Protein AF-A0A958RG61-F1 (afdb_monomer)

Sequence (371 aa):
MILDRTCPRCSHPIGPDRTVGQAVICQCGWTGKRSDFEKGKKRIPMKKLGLGLTALLLAFMVYDGQKWGKLYPERLWYNALSTLKMTSAKDEARMGYVCSQIGNHHCAADAYTKAFAKAPQSYNLAGALGVELAKIGQNDRAILTFQNFFSYNEGTAEHKRHYAKALSGAGYVDDATEWYYQALQANSKDFDAAKEMINHLVKSQNYVEALSVIGHYNVLFPQTTKEWANLIDDVKQAYRGYTDQYELKEIKISGLNKYLHAPVQFENSMETKLFMVDPESDYLTLDEQWLQDHGIPFTSHGEKELMASNGMYLKGTSVTLPSLKVGPFHLKDVKAVACKNCAFMLGKDVMKKLNFSVTESKGVKHITLKQ

Structure (mmCIF, N/CA/C/O backbone):
data_AF-A0A958RG61-F1
#
_entry.id   AF-A0A958RG61-F1
#
loop_
_atom_site.group_PDB
_atom_site.id
_atom_site.type_symbol
_atom_site.label_atom_id
_atom_site.label_alt_id
_atom_site.label_comp_id
_atom_site.label_asym_id
_atom_site.label_entity_id
_atom_site.label_seq_id
_atom_site.pdbx_PDB_ins_code
_atom_site.Cartn_x
_atom_site.Cartn_y
_atom_site.Cartn_z
_atom_site.occupancy
_atom_site.B_iso_or_equiv
_atom_site.auth_seq_id
_atom_site.auth_comp_id
_atom_site.auth_asym_id
_atom_site.auth_atom_id
_atom_site.pdbx_PDB_model_num
ATOM 1 N N . MET A 1 1 ? 8.158 11.104 -77.175 1.00 37.34 1 MET A N 1
ATOM 2 C CA . MET A 1 1 ? 7.221 11.538 -76.115 1.00 37.34 1 MET A CA 1
ATOM 3 C C . MET A 1 1 ? 5.940 11.991 -76.805 1.00 37.34 1 MET A C 1
ATOM 5 O O . MET A 1 1 ? 5.873 13.119 -77.272 1.00 37.34 1 MET A O 1
ATOM 9 N N . ILE A 1 2 ? 4.989 11.076 -77.000 1.00 37.06 2 ILE A N 1
ATOM 10 C CA . ILE A 1 2 ? 3.695 11.383 -77.624 1.00 37.06 2 ILE A CA 1
ATOM 11 C C . ILE A 1 2 ? 2.870 12.076 -76.535 1.00 37.06 2 ILE A C 1
ATOM 13 O O . ILE A 1 2 ? 2.546 11.458 -75.526 1.00 37.06 2 ILE A O 1
ATOM 17 N N . LEU A 1 3 ? 2.655 13.389 -76.651 1.00 48.44 3 LEU A N 1
ATOM 18 C CA . LEU A 1 3 ? 1.737 14.095 -75.757 1.00 48.44 3 LEU A CA 1
ATOM 19 C C . LEU A 1 3 ? 0.315 13.712 -76.172 1.00 48.44 3 LEU A C 1
ATOM 21 O O . LEU A 1 3 ? -0.116 14.116 -77.249 1.00 48.44 3 LEU A O 1
ATOM 25 N N . ASP A 1 4 ? -0.398 12.970 -75.326 1.00 54.56 4 ASP A N 1
ATOM 26 C CA . ASP A 1 4 ? -1.846 12.785 -75.454 1.00 54.56 4 ASP A CA 1
ATOM 27 C C . ASP A 1 4 ? -2.530 14.150 -75.321 1.00 54.56 4 ASP A C 1
ATOM 29 O O . ASP A 1 4 ? -2.704 14.695 -74.230 1.00 54.56 4 ASP A O 1
ATOM 33 N N . ARG A 1 5 ? -2.852 14.759 -76.465 1.00 70.00 5 ARG A N 1
ATOM 34 C CA . ARG A 1 5 ? -3.527 16.057 -76.552 1.00 70.00 5 ARG A CA 1
ATOM 35 C C . ARG A 1 5 ? -5.028 15.815 -76.609 1.00 70.00 5 ARG A C 1
ATOM 37 O O . ARG A 1 5 ? -5.596 15.702 -77.689 1.00 70.00 5 ARG A O 1
ATOM 44 N N . THR A 1 6 ? -5.676 15.710 -75.457 1.00 74.62 6 THR A N 1
ATOM 45 C CA . THR A 1 6 ? -7.130 15.510 -75.371 1.00 74.62 6 THR A CA 1
ATOM 46 C C . THR A 1 6 ? -7.879 16.837 -75.283 1.00 74.62 6 THR A C 1
ATOM 48 O O . THR A 1 6 ? -7.453 17.749 -74.577 1.00 74.62 6 THR A O 1
ATOM 51 N N . CYS A 1 7 ? -9.015 16.953 -75.972 1.00 74.50 7 CYS A N 1
ATOM 52 C CA . CYS A 1 7 ? -9.891 18.122 -75.919 1.00 74.50 7 CYS A CA 1
ATOM 53 C C . CYS A 1 7 ? -10.375 18.399 -74.484 1.00 74.50 7 CYS A C 1
ATOM 55 O O . CYS A 1 7 ? -10.922 17.492 -73.864 1.00 74.50 7 CYS A O 1
ATOM 57 N N . PRO A 1 8 ? -10.301 19.635 -73.966 1.00 72.00 8 PRO A N 1
ATOM 58 C CA . PRO A 1 8 ? -10.786 19.939 -72.617 1.00 72.00 8 PRO A CA 1
ATOM 59 C C . PRO A 1 8 ? -12.314 19.842 -72.475 1.00 72.00 8 PRO A C 1
ATOM 61 O O . PRO A 1 8 ? -12.811 19.738 -71.359 1.00 72.00 8 PRO A O 1
ATOM 64 N N . ARG A 1 9 ? -13.070 19.880 -73.584 1.00 78.62 9 ARG A N 1
ATOM 65 C CA . ARG A 1 9 ? -14.540 19.792 -73.562 1.00 78.62 9 ARG A CA 1
ATOM 66 C C . ARG A 1 9 ? -15.062 18.355 -73.596 1.00 78.62 9 ARG A C 1
ATOM 68 O O . ARG A 1 9 ? -16.053 18.067 -72.940 1.00 78.62 9 ARG A O 1
ATOM 75 N N . CYS A 1 10 ? -14.450 17.476 -74.389 1.00 81.25 10 CYS A N 1
ATOM 76 C CA . CYS A 1 10 ? -14.959 16.114 -74.615 1.00 81.25 10 CYS A CA 1
ATOM 77 C C . CYS A 1 10 ? -13.925 15.004 -74.381 1.00 81.25 10 CYS A C 1
ATOM 79 O O . CYS A 1 10 ? -14.208 13.840 -74.652 1.00 81.25 10 CYS A O 1
ATOM 81 N N . SER A 1 11 ? -12.716 15.359 -73.945 1.00 76.31 11 SER A N 1
ATOM 82 C CA . SER A 1 11 ? -11.606 14.446 -73.647 1.00 76.31 11 SER A CA 1
ATOM 83 C C . SER A 1 11 ? -11.143 13.554 -74.806 1.00 76.31 11 SER A C 1
ATOM 85 O O . SER A 1 11 ? -10.294 12.692 -74.605 1.00 76.31 11 SER A O 1
ATOM 87 N N . HIS A 1 12 ? -11.627 13.776 -76.034 1.00 80.31 12 HIS A N 1
ATOM 88 C CA . HIS A 1 12 ? -11.151 13.055 -77.215 1.00 80.31 12 HIS A CA 1
ATOM 89 C C . HIS A 1 12 ? -9.750 13.518 -77.633 1.00 80.31 12 HIS A C 1
ATOM 91 O O . HIS A 1 12 ? -9.486 14.726 -77.601 1.00 80.31 12 HIS A O 1
ATOM 97 N N . PRO A 1 13 ? -8.870 12.604 -78.077 1.00 77.56 13 PRO A N 1
ATOM 98 C CA . PRO A 1 13 ? -7.571 12.967 -78.623 1.00 77.56 13 PRO A CA 1
ATOM 99 C C . PRO A 1 13 ? -7.739 13.803 -79.898 1.00 77.56 13 PRO A C 1
ATOM 101 O O . PRO A 1 13 ? -8.557 13.499 -80.766 1.00 77.56 13 PRO A O 1
ATOM 104 N N . ILE A 1 14 ? -6.970 14.883 -80.000 1.00 72.88 14 ILE A N 1
ATOM 105 C CA . ILE A 1 14 ? -6.946 15.766 -81.164 1.00 72.88 14 ILE A CA 1
ATOM 106 C C . ILE A 1 14 ? -5.662 15.486 -81.943 1.00 72.88 14 ILE A C 1
ATOM 108 O O . ILE A 1 14 ? -4.556 15.702 -81.442 1.00 72.88 14 ILE A O 1
ATOM 112 N N . GLY A 1 15 ? -5.830 15.004 -83.175 1.00 70.69 15 GLY A N 1
ATOM 113 C CA . GLY A 1 15 ? -4.737 14.756 -84.108 1.00 70.69 15 GLY A CA 1
ATOM 114 C C . GLY A 1 15 ? -4.067 16.047 -84.610 1.00 70.69 15 GLY A C 1
ATOM 115 O O . GLY A 1 15 ? -4.653 17.134 -84.542 1.00 70.69 15 GLY A O 1
ATOM 116 N N . PRO A 1 16 ? -2.817 15.960 -85.101 1.00 68.19 16 PRO A N 1
ATOM 117 C CA . PRO A 1 16 ? -2.054 17.114 -85.590 1.00 68.19 16 PRO A CA 1
ATOM 118 C C . PRO A 1 16 ? -2.685 17.788 -86.822 1.00 68.19 16 PRO A C 1
ATOM 120 O O . PRO A 1 16 ? -2.500 18.988 -87.022 1.00 68.19 16 PRO A O 1
ATOM 123 N N . ASP A 1 17 ? -3.478 17.043 -87.590 1.00 70.19 17 ASP A N 1
ATOM 124 C CA . ASP A 1 17 ? -4.263 17.475 -88.752 1.00 70.19 17 ASP A CA 1
ATOM 125 C C . ASP A 1 17 ? -5.353 18.507 -88.415 1.00 70.19 17 ASP A C 1
ATOM 127 O O . ASP A 1 17 ? -5.840 19.209 -89.296 1.00 70.19 17 ASP A O 1
ATOM 131 N N . ARG A 1 18 ? -5.711 18.653 -87.132 1.00 69.06 18 ARG A N 1
ATOM 132 C CA . ARG A 1 18 ? -6.766 19.573 -86.667 1.00 69.06 18 ARG A CA 1
ATOM 133 C C . ARG A 1 18 ? -6.247 20.809 -85.949 1.00 69.06 18 ARG A C 1
ATOM 135 O O . ARG A 1 18 ? -6.952 21.445 -85.157 1.00 69.06 18 ARG A O 1
ATOM 142 N N . THR A 1 19 ? -4.997 21.147 -86.233 1.00 71.56 19 THR A N 1
ATOM 143 C CA . THR A 1 19 ? -4.358 22.375 -85.772 1.00 71.56 19 THR A CA 1
ATOM 144 C C . THR A 1 19 ? -4.060 23.262 -86.977 1.00 71.56 19 THR A C 1
ATOM 146 O O . THR A 1 19 ? -3.332 22.863 -87.879 1.00 71.56 19 THR A O 1
ATOM 149 N N . VAL A 1 20 ? -4.640 24.464 -87.008 1.00 70.94 20 VAL A N 1
ATOM 150 C CA . VAL A 1 20 ? -4.443 25.446 -88.085 1.00 70.94 20 VAL A CA 1
ATOM 151 C C . VAL A 1 20 ? -3.807 26.687 -87.467 1.00 70.94 20 VAL A C 1
ATOM 153 O O . VAL A 1 20 ? -4.456 27.477 -86.779 1.00 70.94 20 VAL A O 1
ATOM 156 N N . GLY A 1 21 ? -2.490 26.821 -87.635 1.00 77.12 21 GLY A N 1
ATOM 157 C CA . GLY A 1 21 ? -1.701 27.850 -86.956 1.00 77.12 21 GLY A CA 1
ATOM 158 C C . GLY A 1 21 ? -1.756 27.707 -85.429 1.00 77.12 21 GLY A C 1
ATOM 159 O O . GLY A 1 21 ? -1.349 26.686 -84.871 1.00 77.12 21 GLY A O 1
ATOM 160 N N . GLN A 1 22 ? -2.252 28.743 -84.743 1.00 72.56 22 GLN A N 1
ATOM 161 C CA . GLN A 1 22 ? -2.471 28.720 -83.291 1.00 72.56 22 GLN A CA 1
ATOM 162 C C . GLN A 1 22 ? -3.867 28.230 -82.889 1.00 72.56 22 GLN A C 1
ATOM 164 O O . GLN A 1 22 ? -4.104 28.072 -81.694 1.00 72.56 22 GLN A O 1
ATOM 169 N N . ALA A 1 23 ? -4.782 27.990 -83.831 1.00 76.00 23 ALA A N 1
ATOM 170 C CA . ALA A 1 23 ? -6.130 27.520 -83.535 1.00 76.00 23 ALA A CA 1
ATOM 171 C C . ALA A 1 23 ? -6.206 25.987 -83.568 1.00 76.00 23 ALA A C 1
ATOM 173 O O . ALA A 1 23 ? -5.600 25.330 -84.416 1.00 76.00 23 ALA A O 1
ATOM 174 N N . VAL A 1 24 ? -6.965 25.418 -82.636 1.00 81.19 24 VAL A N 1
ATOM 175 C CA . VAL A 1 24 ? -7.230 23.982 -82.525 1.00 81.19 24 VAL A CA 1
ATOM 176 C C . VAL A 1 24 ? -8.730 23.765 -82.586 1.00 81.19 24 VAL A C 1
ATOM 178 O O . VAL A 1 24 ? -9.466 24.413 -81.841 1.00 81.19 24 VAL A O 1
ATOM 181 N N . ILE A 1 25 ? -9.171 22.845 -83.443 1.00 81.00 25 ILE A N 1
ATOM 182 C CA . ILE A 1 25 ? -10.587 22.518 -83.625 1.00 81.00 25 ILE A CA 1
ATOM 183 C C . ILE A 1 25 ? -10.809 21.054 -83.250 1.00 81.00 25 ILE A C 1
ATOM 185 O O . ILE A 1 25 ? -10.164 20.149 -83.776 1.00 81.00 25 ILE A O 1
ATOM 189 N N . CYS A 1 26 ? -11.736 20.808 -82.329 1.00 80.00 26 CYS A N 1
ATOM 190 C CA . CYS A 1 26 ? -12.139 19.461 -81.952 1.00 80.00 26 CYS A CA 1
ATOM 191 C C . CYS A 1 26 ? -13.410 19.029 -82.694 1.00 80.00 26 CYS A C 1
ATOM 193 O O . CYS A 1 26 ? -14.271 19.840 -83.022 1.00 80.00 26 CYS A O 1
ATOM 195 N N . GLN A 1 27 ? -13.565 17.718 -82.873 1.00 80.75 27 GLN A N 1
ATOM 196 C CA . GLN A 1 27 ? -14.732 17.072 -83.482 1.00 80.75 27 GLN A CA 1
ATOM 197 C C . GLN A 1 27 ? -16.052 17.374 -82.756 1.00 80.75 27 GLN A C 1
ATOM 199 O O . GLN A 1 27 ? -17.111 17.324 -83.366 1.00 80.75 27 GLN A O 1
ATOM 204 N N . CYS A 1 28 ? -15.996 17.726 -81.468 1.00 83.12 28 CYS A N 1
ATOM 205 C CA . CYS A 1 28 ? -17.161 18.151 -80.688 1.00 83.12 28 CYS A CA 1
ATOM 206 C C . CYS A 1 28 ? -17.572 19.620 -80.929 1.00 83.12 28 CYS A C 1
ATOM 208 O O . CYS A 1 28 ? -18.398 20.154 -80.190 1.00 83.12 28 CYS A O 1
ATOM 210 N N . GLY A 1 29 ? -16.952 20.302 -81.900 1.00 78.88 29 GLY A N 1
ATOM 211 C CA . GLY A 1 29 ? -17.216 21.706 -82.231 1.00 78.88 29 GLY A CA 1
ATOM 212 C C . GLY A 1 29 ? -16.537 22.718 -81.304 1.00 78.88 29 GLY A C 1
ATOM 213 O O . GLY A 1 29 ? -16.823 23.908 -81.374 1.00 78.88 29 GLY A O 1
ATOM 214 N N . TRP A 1 30 ? -15.650 22.277 -80.409 1.00 80.69 30 TRP A N 1
ATOM 215 C CA . TRP A 1 30 ? -14.866 23.186 -79.573 1.00 80.69 30 TRP A CA 1
ATOM 216 C C . TRP A 1 30 ? -13.671 23.758 -80.344 1.00 80.69 30 TRP A C 1
ATOM 218 O O . TRP A 1 30 ? -12.950 23.009 -81.006 1.00 80.69 30 TRP A O 1
ATOM 228 N N . THR A 1 31 ? -13.424 25.061 -80.196 1.00 81.38 31 THR A N 1
ATOM 229 C CA . THR A 1 31 ? -12.254 25.755 -80.749 1.00 81.38 31 THR A CA 1
ATOM 230 C C . THR A 1 31 ? -11.470 26.455 -79.642 1.00 81.38 31 THR A C 1
ATOM 232 O O . THR A 1 31 ? -12.072 27.124 -78.803 1.00 81.38 31 THR A O 1
ATOM 235 N N . GLY A 1 32 ? -10.141 26.368 -79.655 1.00 78.50 32 GLY A N 1
ATOM 236 C CA . GLY A 1 32 ? -9.285 27.080 -78.697 1.00 78.50 32 GLY A CA 1
ATOM 237 C C . GLY A 1 32 ? -7.862 27.279 -79.204 1.00 78.50 32 GLY A C 1
ATOM 238 O O . GLY A 1 32 ? -7.567 26.956 -80.356 1.00 78.50 32 GLY A O 1
ATOM 239 N N . LYS A 1 33 ? -6.970 27.838 -78.376 1.00 77.75 33 LYS A N 1
ATOM 240 C CA . LYS A 1 33 ? -5.590 28.120 -78.792 1.00 77.75 33 LYS A CA 1
ATOM 241 C C . LYS A 1 33 ? -4.663 26.951 -78.47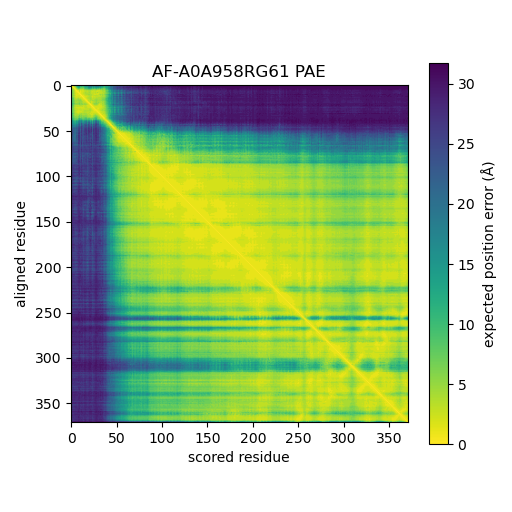1 1.00 77.75 33 LYS A C 1
ATOM 243 O O . LYS A 1 33 ? -4.789 26.282 -77.451 1.00 77.75 33 LYS A O 1
ATOM 248 N N . ARG A 1 34 ? -3.655 26.734 -79.315 1.00 69.00 34 ARG A N 1
ATOM 249 C CA . ARG A 1 34 ? -2.628 25.692 -79.149 1.00 69.00 34 ARG A CA 1
ATOM 250 C C . ARG A 1 34 ? -1.865 25.823 -77.825 1.00 69.00 34 ARG A C 1
ATOM 252 O O . ARG A 1 34 ? -1.540 24.812 -77.210 1.00 69.00 34 ARG A O 1
ATOM 259 N N . SER A 1 35 ? -1.663 27.052 -77.345 1.00 65.50 35 SER A N 1
ATOM 260 C CA . SER A 1 35 ? -1.056 27.344 -76.038 1.00 65.50 35 SER A CA 1
ATOM 261 C C . SER A 1 35 ? -1.838 26.771 -74.852 1.00 65.50 35 SER A C 1
ATOM 263 O O . SER A 1 35 ? -1.252 26.520 -73.800 1.00 65.50 35 SER A O 1
ATOM 265 N N . ASP A 1 36 ? -3.144 26.546 -75.011 1.00 63.91 36 ASP A N 1
ATOM 266 C CA . ASP A 1 36 ? -4.000 26.004 -73.953 1.00 63.91 36 ASP A CA 1
ATOM 267 C C . ASP A 1 36 ? -3.759 24.497 -73.750 1.00 63.91 36 ASP A C 1
ATOM 269 O O . ASP A 1 36 ? -3.975 23.982 -72.656 1.00 63.91 36 ASP A O 1
ATOM 273 N N . PHE A 1 37 ? -3.217 23.809 -74.766 1.00 59.00 37 PHE A N 1
ATOM 274 C CA . PHE A 1 37 ? -2.833 22.391 -74.720 1.00 59.00 37 PHE A CA 1
ATOM 275 C C . PHE A 1 37 ? -1.394 22.158 -74.246 1.00 59.00 37 PHE A C 1
ATOM 277 O O . PHE A 1 37 ? -1.070 21.077 -73.757 1.00 59.00 37 PHE A O 1
ATOM 284 N N . GLU A 1 38 ? -0.511 23.147 -74.393 1.00 58.03 38 GLU A N 1
ATOM 285 C CA . GLU A 1 38 ? 0.920 23.005 -74.081 1.00 58.03 38 GLU A CA 1
ATOM 286 C C . GLU A 1 38 ? 1.256 23.282 -72.603 1.00 58.03 38 GLU A C 1
ATOM 288 O O . GLU A 1 38 ? 2.392 23.066 -72.175 1.00 58.03 38 GLU A O 1
ATOM 293 N N . LYS A 1 39 ? 0.270 23.655 -71.770 1.00 52.28 39 LYS A N 1
ATOM 294 C CA . LYS A 1 39 ? 0.411 23.679 -70.302 1.00 52.28 39 LYS A CA 1
ATOM 295 C C . LYS A 1 39 ? 0.413 22.252 -69.739 1.00 52.28 39 LYS A C 1
ATOM 297 O O . LYS A 1 39 ? -0.521 21.816 -69.071 1.00 52.28 39 LYS A O 1
ATOM 302 N N . GLY A 1 40 ? 1.497 21.523 -69.999 1.00 47.25 40 GLY A N 1
ATOM 303 C CA . GLY A 1 40 ? 1.800 20.256 -69.343 1.00 47.25 40 GLY A CA 1
ATOM 304 C C . GLY A 1 40 ? 1.743 20.400 -67.819 1.00 47.25 40 GLY A C 1
ATOM 305 O O . GLY A 1 40 ? 2.095 21.453 -67.280 1.00 47.25 40 GLY A O 1
ATOM 306 N N . LYS A 1 41 ? 1.269 19.340 -67.141 1.00 49.41 41 LYS A N 1
ATOM 307 C CA . LYS A 1 41 ? 1.179 19.187 -65.675 1.00 49.41 41 LYS A CA 1
ATOM 308 C C . LYS A 1 41 ? 2.225 20.052 -64.969 1.00 49.41 41 LYS A C 1
ATOM 310 O O . LYS A 1 41 ? 3.417 19.839 -65.190 1.00 49.41 41 LYS A O 1
ATOM 315 N N . LYS A 1 42 ? 1.785 21.006 -64.134 1.00 47.25 42 LYS A N 1
ATOM 316 C CA . LYS A 1 42 ? 2.663 21.846 -63.302 1.00 47.25 42 LYS A CA 1
ATOM 317 C C . LYS A 1 42 ? 3.687 20.939 -62.610 1.00 47.25 42 LYS A C 1
ATOM 319 O O . LYS A 1 42 ? 3.361 20.289 -61.621 1.00 47.25 42 LYS A O 1
ATOM 324 N N . ARG A 1 43 ? 4.915 20.871 -63.134 1.00 47.84 43 ARG A N 1
ATOM 325 C CA . ARG A 1 43 ? 6.032 20.241 -62.430 1.00 47.84 43 ARG A CA 1
ATOM 326 C C . ARG A 1 43 ? 6.224 21.069 -61.170 1.00 47.84 43 ARG A C 1
ATOM 328 O O . ARG A 1 43 ? 6.595 22.238 -61.259 1.00 47.84 43 ARG A O 1
ATOM 335 N N . ILE A 1 44 ? 5.920 20.497 -60.008 1.00 49.88 44 ILE A N 1
ATOM 336 C CA . ILE A 1 44 ? 6.301 21.117 -58.742 1.00 49.88 44 ILE A CA 1
ATOM 337 C C . ILE A 1 44 ? 7.830 21.265 -58.809 1.00 49.88 44 ILE A C 1
ATOM 339 O O . ILE A 1 44 ? 8.514 20.269 -59.056 1.00 49.88 44 ILE A O 1
ATOM 343 N N . PRO A 1 45 ? 8.390 22.483 -58.691 1.00 51.16 45 PRO A N 1
ATOM 344 C CA . PRO A 1 45 ? 9.823 22.667 -58.852 1.00 51.16 45 PRO A CA 1
ATOM 345 C C . PRO A 1 45 ? 10.546 21.862 -57.771 1.00 51.16 45 PRO A C 1
ATOM 347 O O . PRO A 1 45 ? 10.245 22.042 -56.591 1.00 51.16 45 PRO A O 1
ATOM 350 N N . MET A 1 46 ? 11.521 21.026 -58.148 1.00 53.38 46 MET A N 1
ATOM 351 C CA . MET A 1 46 ? 12.311 20.218 -57.201 1.00 53.38 46 MET A CA 1
ATOM 352 C C . MET A 1 46 ? 12.881 21.057 -56.040 1.00 53.38 46 MET A C 1
ATOM 354 O O . MET A 1 46 ? 12.951 20.582 -54.913 1.00 53.38 46 MET A O 1
ATOM 358 N N . LYS A 1 47 ? 13.190 22.343 -56.277 1.00 57.66 47 LYS A N 1
ATOM 359 C CA . LYS A 1 47 ? 13.629 23.299 -55.244 1.00 57.66 47 LYS A CA 1
ATOM 360 C C . LYS A 1 47 ? 12.570 23.582 -54.163 1.00 57.66 47 LYS A C 1
ATOM 362 O O . LYS A 1 47 ? 12.931 23.726 -53.003 1.00 57.66 47 LYS A O 1
ATOM 367 N N . LYS A 1 48 ? 11.275 23.634 -54.513 1.00 56.69 48 LYS A N 1
ATOM 368 C CA . LYS A 1 48 ? 10.176 23.804 -53.538 1.00 56.69 48 LYS A CA 1
ATOM 369 C C . LYS A 1 48 ? 9.943 22.531 -52.720 1.00 56.69 48 LYS A C 1
ATOM 371 O O . LYS A 1 48 ? 9.620 22.628 -51.543 1.00 56.69 48 LYS A O 1
ATOM 376 N N . LEU A 1 49 ? 10.158 21.360 -53.327 1.00 54.44 49 LEU A N 1
ATOM 377 C CA . LEU A 1 49 ? 10.111 20.072 -52.628 1.00 54.44 49 LEU A CA 1
ATOM 378 C C . LEU A 1 49 ? 11.289 19.930 -51.643 1.00 54.44 49 LEU A C 1
ATOM 380 O O . LEU A 1 49 ? 11.087 19.527 -50.503 1.00 54.44 49 LEU A O 1
ATOM 384 N N . GLY A 1 50 ? 12.494 20.348 -52.054 1.00 65.50 50 GLY A N 1
ATOM 385 C CA . GLY A 1 50 ? 13.685 20.387 -51.200 1.00 65.50 50 GLY A CA 1
ATOM 386 C C . GLY A 1 50 ? 13.552 21.345 -50.012 1.00 65.50 50 GLY A C 1
ATOM 387 O O . GLY A 1 50 ? 13.847 20.945 -48.891 1.00 65.50 50 GLY A O 1
ATOM 388 N N . LEU A 1 51 ? 13.030 22.564 -50.225 1.00 71.69 51 LEU A N 1
ATOM 389 C CA . LEU A 1 51 ? 12.795 23.530 -49.138 1.00 71.69 51 LEU A CA 1
ATOM 390 C C . LEU A 1 51 ? 11.786 23.018 -48.095 1.00 71.69 51 LEU A C 1
ATOM 392 O O . LEU A 1 51 ? 11.973 23.227 -46.897 1.00 71.69 51 LEU A O 1
ATOM 396 N N . GLY A 1 52 ? 10.725 22.339 -48.545 1.00 76.44 52 GLY A N 1
ATOM 397 C CA . GLY A 1 52 ? 9.734 21.733 -47.653 1.00 76.44 52 GLY A CA 1
ATOM 398 C C . GLY A 1 52 ? 10.331 20.618 -46.791 1.00 76.44 52 GLY A C 1
ATOM 399 O O . GLY A 1 52 ? 10.121 20.600 -45.582 1.00 76.44 52 GLY A O 1
ATOM 400 N N . LEU A 1 53 ? 11.141 19.737 -47.388 1.00 81.12 53 LEU A N 1
ATOM 401 C CA . LEU A 1 53 ? 11.860 18.677 -46.671 1.00 81.12 53 LEU A CA 1
ATOM 402 C C . LEU A 1 53 ? 12.847 19.236 -45.638 1.00 81.12 53 LEU A C 1
ATOM 404 O O . LEU A 1 53 ? 12.879 18.757 -44.508 1.00 81.12 53 LEU A O 1
ATOM 408 N N . THR A 1 54 ? 13.608 20.277 -45.982 1.00 82.81 54 THR A N 1
ATOM 409 C CA . THR A 1 54 ? 14.526 20.915 -45.026 1.00 82.81 54 THR A CA 1
ATOM 410 C C . THR A 1 54 ? 13.785 21.591 -43.876 1.00 82.81 54 THR A C 1
ATOM 412 O O . THR A 1 54 ? 14.210 21.471 -42.732 1.00 82.81 54 THR A O 1
ATOM 415 N N . ALA A 1 55 ? 12.656 22.253 -44.149 1.00 86.00 55 ALA A N 1
ATOM 416 C CA . ALA A 1 55 ? 11.845 22.877 -43.107 1.00 86.00 55 ALA A CA 1
ATOM 417 C C . ALA A 1 55 ? 11.232 21.832 -42.158 1.00 86.00 55 ALA A C 1
ATOM 419 O O . ALA A 1 55 ? 11.231 22.038 -40.948 1.00 86.00 55 ALA A O 1
ATOM 420 N N . LEU A 1 56 ? 10.782 20.688 -42.688 1.00 88.06 56 LEU A N 1
ATOM 421 C CA . LEU A 1 56 ? 10.281 19.567 -41.885 1.00 88.06 56 LEU A CA 1
ATOM 422 C C . LEU A 1 56 ? 11.377 18.940 -41.016 1.00 88.06 56 LEU A C 1
ATOM 424 O O . LEU A 1 56 ? 11.133 18.666 -39.844 1.00 88.06 56 LEU A O 1
ATOM 428 N N . LEU A 1 57 ? 12.585 18.752 -41.556 1.00 86.81 57 LEU A N 1
ATOM 429 C CA . LEU A 1 57 ? 13.723 18.239 -40.787 1.00 86.81 57 LEU A CA 1
ATOM 430 C C . LEU A 1 57 ? 14.126 19.199 -39.664 1.00 86.81 57 LEU A C 1
ATOM 432 O O . LEU A 1 57 ? 14.341 18.755 -38.540 1.00 86.81 57 LEU A O 1
ATOM 436 N N . LEU A 1 58 ? 14.178 20.505 -39.938 1.00 86.56 58 LEU A N 1
ATOM 437 C CA . LEU A 1 58 ? 14.468 21.516 -38.919 1.00 86.56 58 LEU A CA 1
ATOM 438 C C . LEU A 1 58 ? 13.377 21.561 -37.845 1.00 86.56 58 LEU A C 1
ATOM 440 O O . LEU A 1 58 ? 13.696 21.564 -36.660 1.00 86.56 58 LEU A O 1
ATOM 444 N N . ALA A 1 59 ? 12.101 21.528 -38.236 1.00 87.88 59 ALA A N 1
ATOM 445 C CA . ALA A 1 59 ? 10.989 21.477 -37.292 1.00 87.88 59 ALA A CA 1
ATOM 446 C C . ALA A 1 59 ? 11.041 20.215 -36.416 1.00 87.88 59 ALA A C 1
ATOM 448 O O . ALA A 1 59 ? 10.844 20.305 -35.207 1.00 87.88 59 ALA A O 1
ATOM 449 N N . PHE A 1 60 ? 11.372 19.058 -36.999 1.00 87.00 60 PHE A N 1
ATOM 450 C CA . PHE A 1 60 ? 11.560 17.816 -36.254 1.00 87.00 60 PHE A CA 1
ATOM 451 C C . PHE A 1 60 ? 12.740 17.903 -35.280 1.00 87.00 60 PHE A C 1
ATOM 453 O O . PHE A 1 60 ? 12.584 17.534 -34.123 1.00 87.00 60 PHE A O 1
ATOM 460 N N . MET A 1 61 ? 13.891 18.437 -35.702 1.00 84.12 61 MET A N 1
ATOM 461 C CA . MET A 1 61 ? 15.048 18.618 -34.815 1.00 84.12 61 MET A CA 1
ATOM 462 C C . MET A 1 61 ? 14.761 19.591 -33.672 1.00 84.12 61 MET A C 1
ATOM 464 O O . MET A 1 61 ? 15.223 19.364 -32.560 1.00 84.12 61 MET A O 1
ATOM 468 N N . VAL A 1 62 ? 13.999 20.660 -33.916 1.00 85.38 62 VAL A N 1
ATOM 469 C CA . VAL A 1 62 ? 13.584 21.601 -32.865 1.00 85.38 62 VAL A CA 1
ATOM 470 C C . VAL A 1 62 ? 12.610 20.935 -31.898 1.00 85.38 62 VAL A C 1
ATOM 472 O O . VAL A 1 62 ? 12.808 21.019 -30.689 1.00 85.38 62 VAL A O 1
ATOM 475 N N . TYR A 1 63 ? 11.591 20.242 -32.412 1.00 85.75 63 TYR A N 1
ATOM 476 C CA . TYR A 1 63 ? 10.626 19.506 -31.595 1.00 85.75 63 TYR A CA 1
ATOM 477 C C . TYR A 1 63 ? 11.313 18.440 -30.733 1.00 85.75 63 TYR A C 1
ATOM 479 O O . TYR A 1 63 ? 11.082 18.346 -29.527 1.00 85.75 63 TYR A O 1
ATOM 487 N N . ASP A 1 64 ? 12.208 17.662 -31.335 1.00 80.25 64 ASP A N 1
ATOM 488 C CA . ASP A 1 64 ? 12.951 16.632 -30.625 1.00 80.25 64 ASP A CA 1
ATOM 489 C C . ASP A 1 64 ? 13.977 17.244 -29.658 1.00 80.25 64 ASP A C 1
ATOM 491 O O . ASP A 1 64 ? 14.100 16.817 -28.515 1.00 80.25 64 ASP A O 1
ATOM 495 N N . GLY A 1 65 ? 14.635 18.334 -30.045 1.00 82.19 65 GLY A N 1
ATOM 496 C CA . GLY A 1 65 ? 15.506 19.108 -29.164 1.00 82.19 65 GLY A CA 1
ATOM 497 C C . GLY A 1 65 ? 14.780 19.625 -27.921 1.00 82.19 65 GLY A C 1
ATOM 498 O O . GLY A 1 65 ? 15.316 19.532 -26.820 1.00 82.19 65 GLY A O 1
ATOM 499 N N . GLN A 1 66 ? 13.537 20.097 -28.055 1.00 83.06 66 GLN A N 1
ATOM 500 C CA . GLN A 1 66 ? 12.710 20.500 -26.913 1.00 83.06 66 GLN A CA 1
ATOM 501 C C . GLN A 1 66 ? 12.371 19.320 -26.000 1.00 83.06 66 GLN A C 1
ATOM 503 O O . GLN A 1 66 ? 12.431 19.456 -24.780 1.00 83.06 66 GLN A O 1
ATOM 508 N N . LYS A 1 67 ? 12.058 18.154 -26.576 1.00 80.62 67 LYS A N 1
ATOM 509 C CA . LYS A 1 67 ? 11.724 16.944 -25.815 1.00 80.62 67 LYS A CA 1
ATOM 510 C C . LYS A 1 67 ? 12.907 16.403 -25.004 1.00 80.62 67 LYS A C 1
ATOM 512 O O . LYS A 1 67 ? 12.704 15.881 -23.913 1.00 80.62 67 LYS A O 1
ATOM 517 N N . TRP A 1 68 ? 14.126 16.508 -25.531 1.00 78.69 68 TRP A N 1
ATOM 518 C CA . TRP A 1 68 ? 15.332 15.933 -24.915 1.00 78.69 68 TRP A CA 1
ATOM 519 C C . TRP A 1 68 ? 16.210 16.957 -24.192 1.00 78.69 68 TRP A C 1
ATOM 521 O O . TRP A 1 68 ? 17.113 16.580 -23.443 1.00 78.69 68 TRP A O 1
ATOM 531 N N . GLY A 1 69 ? 15.952 18.250 -24.387 1.00 83.31 69 GLY A N 1
ATOM 532 C CA . GLY A 1 69 ? 16.662 19.343 -23.736 1.00 83.31 69 GLY A CA 1
ATOM 533 C C . GLY A 1 69 ? 18.182 19.205 -23.857 1.00 83.31 69 GLY A C 1
ATOM 534 O O . GLY A 1 69 ? 18.729 18.987 -24.938 1.00 83.31 69 GLY A O 1
ATOM 535 N N . LYS A 1 70 ? 18.880 19.287 -22.717 1.00 81.75 70 LYS A N 1
ATOM 536 C CA . LYS A 1 70 ? 20.349 19.174 -22.639 1.00 81.75 70 LYS A CA 1
ATOM 537 C C . LYS A 1 70 ? 20.892 17.805 -23.079 1.00 81.75 70 LYS A C 1
ATOM 539 O O . LYS A 1 70 ? 22.076 17.704 -23.379 1.00 81.75 70 LYS A O 1
ATOM 544 N N . LEU A 1 71 ? 20.047 16.774 -23.129 1.00 82.50 71 LEU A N 1
ATOM 545 C CA . LEU A 1 71 ? 20.419 15.395 -23.466 1.00 82.50 71 LEU A CA 1
ATOM 546 C C . LEU A 1 71 ? 20.244 15.089 -24.964 1.00 82.50 71 LEU A C 1
ATOM 548 O O . LEU A 1 71 ? 20.549 13.985 -25.414 1.00 82.50 71 LEU A O 1
ATOM 552 N N . TYR A 1 72 ? 19.793 16.063 -25.761 1.00 82.12 72 TYR A N 1
ATOM 553 C CA . TYR A 1 72 ? 19.612 15.896 -27.204 1.00 82.12 72 TYR A CA 1
ATOM 554 C C . TYR A 1 72 ? 20.892 15.457 -27.954 1.00 82.12 72 TYR A C 1
ATOM 556 O O . TYR A 1 72 ? 20.799 14.531 -28.764 1.00 82.12 72 TYR A O 1
ATOM 564 N N . PRO A 1 73 ? 22.098 16.005 -27.672 1.00 83.00 73 PRO A N 1
ATOM 565 C CA . PRO A 1 73 ? 23.327 15.538 -28.324 1.00 83.00 73 PRO A CA 1
ATOM 566 C C . PRO A 1 73 ? 23.650 14.068 -28.028 1.00 83.00 73 PRO A C 1
ATOM 568 O O . PRO A 1 73 ? 24.089 13.335 -28.914 1.00 83.00 73 PRO A O 1
ATOM 571 N N . GLU A 1 74 ? 23.391 13.621 -26.797 1.00 82.25 74 GLU A N 1
ATOM 572 C CA . GLU A 1 74 ? 23.623 12.239 -26.371 1.00 82.25 74 GLU A CA 1
ATOM 573 C C . GLU A 1 74 ? 22.698 11.268 -27.113 1.00 82.25 74 GLU A C 1
ATOM 575 O O . GLU A 1 74 ? 23.154 10.243 -27.621 1.00 82.25 74 GLU A O 1
ATOM 580 N N . ARG A 1 75 ? 21.421 11.635 -27.283 1.00 85.50 75 ARG A N 1
ATOM 581 C CA . ARG A 1 75 ? 20.470 10.872 -28.103 1.00 85.50 75 ARG A CA 1
ATOM 582 C C . ARG A 1 75 ? 20.896 10.781 -29.562 1.00 85.50 75 ARG A C 1
ATOM 584 O O . ARG A 1 75 ? 20.752 9.715 -30.155 1.00 85.50 75 ARG A O 1
ATOM 591 N N . LEU A 1 76 ? 21.377 11.871 -30.163 1.00 85.31 76 LEU A N 1
ATOM 592 C CA . LEU A 1 76 ? 21.817 11.850 -31.563 1.00 85.31 76 LEU A CA 1
ATOM 593 C C . LEU A 1 76 ? 22.971 10.866 -31.763 1.00 85.31 76 LEU A C 1
ATOM 595 O O . LEU A 1 76 ? 22.929 10.049 -32.685 1.00 85.31 76 LEU A O 1
ATOM 599 N N . TRP A 1 77 ? 23.962 10.905 -30.870 1.00 84.31 77 TRP A N 1
ATOM 600 C CA . TRP A 1 77 ? 25.079 9.968 -30.900 1.00 84.31 77 TRP A CA 1
ATOM 601 C C . TRP A 1 77 ? 24.623 8.521 -30.677 1.00 84.31 77 TRP A C 1
ATOM 603 O O . TRP A 1 77 ? 24.982 7.634 -31.451 1.00 84.31 77 TRP A O 1
ATOM 613 N N . TYR A 1 78 ? 23.759 8.286 -29.686 1.00 89.62 78 TYR A N 1
ATOM 614 C CA . TYR A 1 78 ? 23.176 6.969 -29.437 1.00 89.62 78 TYR A CA 1
ATOM 615 C C . TYR A 1 78 ? 22.388 6.446 -30.650 1.00 89.62 78 TYR A C 1
ATOM 617 O O . TYR A 1 78 ? 22.569 5.296 -31.042 1.00 89.62 78 TYR A O 1
ATOM 625 N N . ASN A 1 79 ? 21.567 7.276 -31.301 1.00 88.12 79 ASN A N 1
ATOM 626 C CA . ASN A 1 79 ? 20.805 6.884 -32.491 1.00 88.12 79 ASN A CA 1
ATOM 627 C C . ASN A 1 79 ? 21.728 6.489 -33.651 1.00 88.12 79 ASN A C 1
ATOM 629 O O . ASN A 1 79 ? 21.448 5.511 -34.349 1.00 88.12 79 ASN A O 1
ATOM 633 N N . ALA A 1 80 ? 22.833 7.214 -33.850 1.00 90.06 80 ALA A N 1
ATOM 634 C CA . ALA A 1 80 ? 23.839 6.860 -34.847 1.00 90.06 80 ALA A CA 1
ATOM 635 C C . ALA A 1 80 ? 24.470 5.491 -34.533 1.00 90.06 80 ALA A C 1
ATOM 637 O O . ALA A 1 80 ? 24.454 4.600 -35.383 1.00 90.06 80 ALA A O 1
ATOM 638 N N . LEU A 1 81 ? 24.934 5.281 -33.294 1.00 90.62 81 LEU A N 1
ATOM 639 C CA . LEU A 1 81 ? 25.499 3.998 -32.853 1.00 90.62 81 LEU A CA 1
ATOM 640 C C . LEU A 1 81 ? 24.496 2.841 -32.957 1.00 90.62 81 LEU A C 1
ATOM 642 O O . LEU A 1 81 ? 24.854 1.746 -33.392 1.00 90.62 81 LEU A O 1
ATOM 646 N N . SER A 1 82 ? 23.240 3.080 -32.581 1.00 90.19 82 SER A N 1
ATOM 647 C CA . SER A 1 82 ? 22.160 2.092 -32.621 1.00 90.19 82 SER A CA 1
ATOM 648 C C . SER A 1 82 ? 21.829 1.691 -34.060 1.00 90.19 82 SER A C 1
ATOM 650 O O . SER A 1 82 ? 21.721 0.502 -34.359 1.00 90.19 82 SER A O 1
ATOM 652 N N . THR A 1 83 ? 21.787 2.659 -34.984 1.00 90.62 83 THR A N 1
ATOM 653 C CA . THR A 1 83 ? 21.588 2.413 -36.425 1.00 90.62 83 THR A CA 1
ATOM 654 C C . THR A 1 83 ? 22.707 1.550 -37.007 1.00 90.62 83 THR A C 1
ATOM 656 O O . THR A 1 83 ? 22.454 0.658 -37.816 1.00 90.62 83 THR A O 1
ATOM 659 N N . LEU A 1 84 ? 23.942 1.763 -36.547 1.00 92.12 84 LEU A N 1
ATOM 660 C CA . LEU A 1 84 ? 25.106 0.958 -36.921 1.00 92.12 84 LEU A CA 1
ATOM 661 C C . LEU A 1 84 ? 25.187 -0.385 -36.171 1.00 92.12 84 LEU A C 1
ATOM 663 O O . LEU A 1 84 ? 26.097 -1.167 -36.428 1.00 92.12 84 LEU A O 1
ATOM 667 N N . LYS A 1 85 ? 24.251 -0.675 -35.253 1.00 89.00 85 LYS A N 1
ATOM 668 C CA . LYS A 1 85 ? 24.255 -1.846 -34.354 1.00 89.00 85 LYS A CA 1
ATOM 669 C C . LYS A 1 85 ? 25.528 -1.965 -33.500 1.00 89.00 85 LYS A C 1
ATOM 671 O O . LYS A 1 85 ? 25.900 -3.061 -33.088 1.00 89.00 85 LYS A O 1
ATOM 676 N N . MET A 1 86 ? 26.169 -0.836 -33.201 1.00 92.69 86 MET A N 1
ATOM 677 C CA . MET A 1 86 ? 27.433 -0.751 -32.458 1.00 92.69 86 MET A CA 1
ATOM 678 C C . MET A 1 86 ? 27.250 -0.432 -30.967 1.00 92.69 86 MET A C 1
ATOM 680 O O . MET A 1 86 ? 28.231 -0.211 -30.263 1.00 92.69 86 MET A O 1
ATOM 684 N N . THR A 1 87 ? 26.016 -0.393 -30.463 1.00 94.19 87 THR A N 1
ATOM 685 C CA . THR A 1 87 ? 25.752 -0.116 -29.045 1.00 94.19 87 THR A CA 1
ATOM 686 C C . THR A 1 87 ? 26.227 -1.261 -28.154 1.00 94.19 87 THR A C 1
ATOM 688 O O . THR A 1 87 ? 25.978 -2.440 -28.425 1.00 94.19 87 THR A O 1
ATOM 691 N N . SER A 1 88 ? 26.882 -0.933 -27.046 1.00 94.25 88 SER A N 1
ATOM 692 C CA . SER A 1 88 ? 27.171 -1.877 -25.967 1.00 94.25 88 SER A CA 1
ATOM 693 C C . SER A 1 88 ? 25.994 -1.978 -24.988 1.00 94.25 88 SER A C 1
ATOM 695 O O . SER A 1 88 ? 25.084 -1.150 -25.002 1.00 94.25 88 SER A O 1
ATOM 697 N N . ALA A 1 89 ? 26.021 -2.962 -24.081 1.00 94.56 89 ALA A N 1
ATOM 698 C CA . ALA A 1 89 ? 25.044 -3.034 -22.988 1.00 94.56 89 ALA A CA 1
ATOM 699 C C . ALA A 1 89 ? 25.036 -1.754 -22.128 1.00 94.56 89 ALA A C 1
ATOM 701 O O . ALA A 1 89 ? 23.983 -1.335 -21.656 1.00 94.56 89 ALA A O 1
ATOM 702 N N . LYS A 1 90 ? 26.200 -1.109 -21.955 1.00 94.38 90 LYS A N 1
ATOM 703 C CA . LYS A 1 90 ? 26.332 0.141 -21.195 1.00 94.38 90 LYS A CA 1
ATOM 704 C C . LYS A 1 90 ? 25.690 1.324 -21.917 1.00 94.38 90 LYS A C 1
ATOM 706 O O . LYS A 1 90 ? 25.058 2.140 -21.257 1.00 94.38 90 LYS A O 1
ATOM 711 N N . ASP A 1 91 ? 25.814 1.397 -23.242 1.00 93.75 91 ASP A N 1
ATOM 712 C CA . ASP A 1 91 ? 25.193 2.468 -24.036 1.00 93.75 91 ASP A CA 1
ATOM 713 C C . ASP A 1 91 ? 23.665 2.367 -23.993 1.00 93.75 91 ASP A C 1
ATOM 715 O O . ASP A 1 91 ? 22.979 3.360 -23.762 1.00 93.75 91 ASP A O 1
ATOM 719 N N . GLU A 1 92 ? 23.135 1.149 -24.138 1.00 95.94 92 GLU A N 1
ATOM 720 C CA . GLU A 1 92 ? 21.702 0.867 -24.001 1.00 95.94 92 GLU A CA 1
ATOM 721 C C . GLU A 1 92 ? 21.194 1.195 -22.586 1.00 95.94 92 GLU A C 1
ATOM 723 O O . GLU A 1 92 ? 20.171 1.856 -22.425 1.00 95.94 92 GLU A O 1
ATOM 728 N N . ALA A 1 93 ? 21.937 0.806 -21.544 1.00 96.44 93 ALA A N 1
ATOM 729 C CA . ALA A 1 93 ? 21.575 1.099 -20.157 1.00 96.44 93 ALA A CA 1
ATOM 730 C C . ALA A 1 93 ? 21.585 2.603 -19.856 1.00 96.44 93 ALA A C 1
ATOM 732 O O . ALA A 1 93 ? 20.684 3.111 -19.189 1.00 96.44 93 ALA A O 1
ATOM 733 N N . ARG A 1 94 ? 22.582 3.326 -20.376 1.00 94.38 94 ARG A N 1
ATOM 734 C CA . ARG A 1 94 ? 22.674 4.782 -20.249 1.00 94.38 94 ARG A CA 1
ATOM 735 C C . ARG A 1 94 ? 21.489 5.467 -20.922 1.00 94.38 94 ARG A C 1
ATOM 737 O O . ARG A 1 94 ? 20.891 6.362 -20.329 1.00 94.38 94 ARG A O 1
ATOM 744 N N . MET A 1 95 ? 21.099 4.999 -22.105 1.00 94.62 95 MET A N 1
ATOM 745 C CA . MET A 1 95 ? 19.907 5.497 -22.782 1.00 94.62 95 MET A CA 1
ATOM 746 C C . MET A 1 95 ? 18.626 5.197 -21.991 1.00 94.62 95 MET A C 1
ATOM 748 O O . MET A 1 95 ? 17.760 6.064 -21.873 1.00 94.62 95 MET A O 1
ATOM 752 N N . GLY A 1 96 ? 18.525 4.007 -21.390 1.00 96.19 96 GLY A N 1
ATOM 753 C CA . GLY A 1 96 ? 17.429 3.648 -20.488 1.00 96.19 96 GLY A CA 1
ATOM 754 C C . GLY A 1 96 ? 17.318 4.600 -19.299 1.00 96.19 96 GLY A C 1
ATOM 755 O O . GLY A 1 96 ? 16.238 5.123 -19.017 1.00 96.19 96 GLY A O 1
ATOM 756 N N . TYR A 1 97 ? 18.448 4.906 -18.661 1.00 94.88 97 TYR A N 1
ATOM 757 C CA . TYR A 1 97 ? 18.520 5.864 -17.562 1.00 94.88 97 TYR A CA 1
ATOM 758 C C . TYR A 1 97 ? 18.087 7.268 -17.995 1.00 94.88 97 TYR A C 1
ATOM 760 O O . TYR A 1 97 ? 17.212 7.857 -17.363 1.00 94.88 97 TYR A O 1
ATOM 768 N N . VAL A 1 98 ? 18.624 7.776 -19.109 1.00 92.25 98 VAL A N 1
ATOM 769 C CA . VAL A 1 98 ? 18.233 9.077 -19.678 1.00 92.25 98 VAL A CA 1
ATOM 770 C C . VAL A 1 98 ? 16.727 9.133 -19.941 1.00 92.25 98 VAL A C 1
ATOM 772 O O . VAL A 1 98 ? 16.072 10.102 -19.557 1.00 92.25 98 VAL A O 1
ATOM 775 N N . CYS A 1 99 ? 16.158 8.087 -20.544 1.00 93.56 99 CYS A N 1
ATOM 776 C CA . CYS A 1 99 ? 14.726 8.021 -20.814 1.00 93.56 99 CYS A CA 1
ATOM 777 C C . CYS A 1 99 ? 13.869 7.998 -19.544 1.00 93.56 99 CYS A C 1
ATOM 779 O O . CYS A 1 99 ? 12.815 8.634 -19.520 1.00 93.56 99 CYS A O 1
ATOM 781 N N . SER A 1 100 ? 14.337 7.333 -18.486 1.00 94.88 100 SER A N 1
ATOM 782 C CA . SER A 1 100 ? 13.676 7.336 -17.178 1.00 94.88 100 SER A CA 1
ATOM 783 C C . SER A 1 100 ? 13.683 8.738 -16.549 1.00 94.88 100 SER A C 1
ATOM 785 O O . SER A 1 100 ? 12.641 9.207 -16.093 1.00 94.88 100 SER A O 1
ATOM 787 N N . GLN A 1 101 ? 14.809 9.464 -16.619 1.00 91.50 101 GLN A N 1
ATOM 788 C CA . GLN A 1 101 ? 14.939 10.821 -16.058 1.00 91.50 101 GLN A CA 1
ATOM 789 C C . GLN A 1 101 ? 14.010 11.852 -16.717 1.00 91.50 101 GLN A C 1
ATOM 791 O O . GLN A 1 101 ? 13.549 12.777 -16.053 1.00 91.50 101 GLN A O 1
ATOM 796 N N . ILE A 1 102 ? 13.704 11.694 -18.008 1.00 90.06 102 ILE A N 1
ATOM 797 C CA . ILE A 1 102 ? 12.750 12.562 -18.722 1.00 90.06 102 ILE A CA 1
ATOM 798 C C . ILE A 1 102 ? 11.296 12.057 -18.645 1.00 90.06 102 ILE A C 1
ATOM 800 O O . ILE A 1 102 ? 10.431 12.576 -19.348 1.00 90.06 102 ILE A O 1
ATOM 804 N N . GLY A 1 103 ? 11.020 11.020 -17.843 1.00 92.44 103 GLY A N 1
ATOM 805 C CA . GLY A 1 103 ? 9.681 10.443 -17.660 1.00 92.44 103 GLY A CA 1
ATOM 806 C C . GLY A 1 103 ? 9.158 9.628 -18.850 1.00 92.44 103 GLY A C 1
ATOM 807 O O . GLY A 1 103 ? 7.983 9.269 -18.893 1.00 92.44 103 GLY A O 1
ATOM 808 N N . ASN A 1 104 ? 10.001 9.316 -19.840 1.00 93.75 104 ASN A N 1
ATOM 809 C CA . ASN A 1 104 ? 9.609 8.508 -20.993 1.00 93.75 104 ASN A CA 1
ATOM 810 C C . ASN A 1 104 ? 9.843 7.015 -20.715 1.00 93.75 104 ASN A C 1
ATOM 812 O O . ASN A 1 104 ? 10.770 6.397 -21.249 1.00 93.75 104 ASN A O 1
ATOM 816 N N . HIS A 1 105 ? 8.968 6.435 -19.894 1.00 97.38 105 HIS A N 1
ATOM 817 C CA . HIS A 1 105 ? 9.079 5.055 -19.410 1.00 97.38 105 HIS A CA 1
ATOM 818 C C . HIS A 1 105 ? 9.018 3.997 -20.526 1.00 97.38 105 HIS A C 1
ATOM 820 O O . HIS A 1 105 ? 9.687 2.970 -20.444 1.00 97.38 105 HIS A O 1
ATOM 826 N N . HIS A 1 106 ? 8.303 4.261 -21.628 1.00 97.31 106 HIS A N 1
ATOM 827 C CA . HIS A 1 106 ? 8.316 3.370 -22.796 1.00 97.31 106 HIS A CA 1
ATOM 828 C C . HIS A 1 106 ? 9.691 3.321 -23.472 1.00 97.31 106 HIS A C 1
ATOM 830 O O . HIS A 1 106 ? 10.166 2.239 -23.809 1.00 97.31 106 HIS A O 1
ATOM 836 N N . CYS A 1 107 ? 10.345 4.476 -23.647 1.00 94.69 107 CYS A N 1
ATOM 837 C CA . CYS A 1 107 ? 11.719 4.503 -24.147 1.00 94.69 107 CYS A CA 1
ATOM 838 C C . CYS A 1 107 ? 12.676 3.799 -23.177 1.00 94.69 107 CYS A C 1
ATOM 840 O O . CYS A 1 107 ? 13.526 3.022 -23.608 1.00 94.69 107 CYS A O 1
ATOM 842 N N . ALA A 1 108 ? 12.524 4.055 -21.875 1.00 97.69 108 ALA A N 1
ATOM 843 C CA . ALA A 1 108 ? 13.386 3.471 -20.859 1.00 97.69 108 ALA A CA 1
ATOM 844 C C . ALA A 1 108 ? 13.292 1.939 -20.865 1.00 97.69 108 ALA A C 1
ATOM 846 O O . ALA A 1 108 ? 14.317 1.262 -20.922 1.00 97.69 108 ALA A O 1
ATOM 847 N N . ALA A 1 109 ? 12.074 1.393 -20.905 1.00 98.31 109 ALA A N 1
ATOM 848 C CA . ALA A 1 109 ? 11.840 -0.045 -20.975 1.00 98.31 109 ALA A CA 1
ATOM 849 C C . ALA A 1 109 ? 12.423 -0.685 -22.250 1.00 98.31 109 ALA A C 1
ATOM 851 O O . ALA A 1 109 ? 13.003 -1.768 -22.170 1.00 98.31 109 ALA A O 1
ATOM 852 N N . ASP A 1 110 ? 12.314 -0.037 -23.417 1.00 97.00 110 ASP A N 1
ATOM 853 C CA . ASP A 1 110 ? 12.915 -0.537 -24.667 1.00 97.00 110 ASP A CA 1
ATOM 854 C C . ASP A 1 110 ? 14.450 -0.573 -24.585 1.00 97.00 110 ASP A C 1
ATOM 856 O O . ASP A 1 110 ? 15.073 -1.607 -24.843 1.00 97.00 110 ASP A O 1
ATOM 860 N N . ALA A 1 111 ? 15.067 0.524 -24.144 1.00 96.69 111 ALA A N 1
ATOM 861 C CA . ALA A 1 111 ? 16.516 0.618 -24.001 1.00 96.69 111 ALA A CA 1
ATOM 862 C C . ALA A 1 111 ? 17.058 -0.360 -22.941 1.00 96.69 111 ALA A C 1
ATOM 864 O O . ALA A 1 111 ? 18.018 -1.085 -23.205 1.00 96.69 111 ALA A O 1
ATOM 865 N N . TYR A 1 112 ? 16.406 -0.488 -21.780 1.00 98.31 112 TYR A N 1
ATOM 866 C CA . TYR A 1 112 ? 16.794 -1.488 -20.781 1.00 98.31 112 TYR A CA 1
ATOM 867 C C . TYR A 1 112 ? 16.553 -2.927 -21.251 1.00 98.31 112 TYR A C 1
ATOM 869 O O . TYR A 1 112 ? 17.357 -3.798 -20.927 1.00 98.31 112 TYR A O 1
ATOM 877 N N . THR A 1 113 ? 15.526 -3.191 -22.068 1.00 98.25 113 THR A N 1
ATOM 878 C CA . THR A 1 113 ? 15.334 -4.513 -22.693 1.00 98.25 113 THR A CA 1
ATOM 879 C C . THR A 1 113 ? 16.520 -4.850 -23.603 1.00 98.25 113 THR A C 1
ATOM 881 O O . THR A 1 113 ? 17.072 -5.947 -23.515 1.00 98.25 113 THR A O 1
ATOM 884 N N . LYS A 1 114 ? 16.969 -3.901 -24.436 1.00 96.88 114 LYS A N 1
ATOM 885 C CA . LYS A 1 114 ? 18.160 -4.066 -25.291 1.00 96.88 114 LYS A CA 1
ATOM 886 C C . LYS A 1 114 ? 19.439 -4.238 -24.473 1.00 96.88 114 LYS A C 1
ATOM 888 O O . LYS A 1 114 ? 20.275 -5.074 -24.817 1.00 96.88 114 LYS A O 1
ATOM 893 N N . ALA A 1 115 ? 19.588 -3.478 -23.388 1.00 97.56 115 ALA A N 1
ATOM 894 C CA . ALA A 1 115 ? 20.721 -3.594 -22.475 1.00 97.56 115 ALA A CA 1
ATOM 895 C C . ALA A 1 115 ? 20.773 -4.986 -21.833 1.00 97.56 115 ALA A C 1
ATOM 897 O O . ALA A 1 115 ? 21.815 -5.642 -21.860 1.00 97.56 115 ALA A O 1
ATOM 898 N N . PHE A 1 116 ? 19.639 -5.453 -21.306 1.00 96.19 116 PHE A N 1
ATOM 899 C CA . PHE A 1 116 ? 19.516 -6.751 -20.653 1.00 96.19 116 PHE A CA 1
ATOM 900 C C . PHE A 1 116 ? 19.746 -7.905 -21.636 1.00 96.19 116 PHE A C 1
ATOM 902 O O . PHE A 1 116 ? 20.467 -8.840 -21.311 1.00 96.19 116 PHE A O 1
ATOM 909 N N . ALA A 1 117 ? 19.264 -7.802 -22.879 1.00 95.94 117 ALA A N 1
ATOM 910 C CA . ALA A 1 117 ? 19.541 -8.795 -23.921 1.00 95.94 117 ALA A CA 1
ATOM 911 C C . ALA A 1 117 ? 21.046 -8.956 -24.223 1.00 95.94 117 ALA A C 1
ATOM 913 O O . ALA A 1 117 ? 21.495 -10.050 -24.559 1.00 95.94 117 ALA A O 1
ATOM 914 N N . LYS A 1 118 ? 21.839 -7.883 -24.088 1.00 95.75 118 LYS A N 1
ATOM 915 C CA . LYS A 1 118 ? 23.305 -7.911 -24.258 1.00 95.75 118 LYS A CA 1
ATOM 916 C C . LYS A 1 118 ? 24.053 -8.357 -22.992 1.00 95.75 118 LYS A C 1
ATOM 918 O O . LYS A 1 118 ? 25.214 -8.743 -23.091 1.00 95.75 118 LYS A O 1
ATOM 923 N N . ALA A 1 119 ? 23.427 -8.276 -21.818 1.00 94.81 119 ALA A N 1
ATOM 924 C CA . ALA A 1 119 ? 24.017 -8.626 -20.524 1.00 94.81 119 ALA A CA 1
ATOM 925 C C . ALA A 1 119 ? 22.977 -9.299 -19.596 1.00 94.81 119 ALA A C 1
ATOM 927 O O . ALA A 1 119 ? 22.597 -8.720 -18.573 1.00 94.81 119 ALA A O 1
ATOM 928 N N . PRO A 1 120 ? 22.526 -10.526 -19.923 1.00 92.00 120 PRO A N 1
ATOM 929 C CA . PRO A 1 120 ? 21.363 -11.163 -19.287 1.00 92.00 120 PRO A CA 1
ATOM 930 C C . PRO A 1 120 ? 21.577 -11.567 -17.822 1.00 92.00 120 PRO A C 1
ATOM 932 O O . PRO A 1 120 ? 20.622 -11.873 -17.121 1.00 92.00 120 PRO A O 1
ATOM 935 N N . GLN A 1 121 ? 22.822 -11.568 -17.342 1.00 91.94 121 GLN A N 1
ATOM 936 C CA . GLN A 1 121 ? 23.160 -11.871 -15.945 1.00 91.94 121 GLN A CA 1
ATOM 937 C C . GLN A 1 121 ? 23.221 -10.617 -15.056 1.00 91.94 121 GLN A C 1
ATOM 939 O O . GLN A 1 121 ? 23.540 -10.704 -13.872 1.00 91.94 121 GLN A O 1
ATOM 944 N N . SER A 1 122 ? 22.954 -9.430 -15.609 1.00 95.00 122 SER A N 1
ATOM 945 C CA . SER A 1 122 ? 23.006 -8.183 -14.848 1.00 95.00 122 SER A CA 1
ATOM 946 C C . SER A 1 122 ? 21.705 -7.950 -14.083 1.00 95.00 122 SER A C 1
ATOM 948 O O . SER A 1 122 ? 20.739 -7.413 -14.630 1.00 95.00 122 SER A O 1
ATOM 950 N N . TYR A 1 123 ? 21.697 -8.283 -12.791 1.00 94.38 123 TYR A N 1
ATOM 951 C CA . TYR A 1 123 ? 20.552 -8.005 -11.920 1.00 94.38 123 TYR A CA 1
ATOM 952 C C . TYR A 1 123 ? 20.253 -6.497 -11.832 1.00 94.38 123 TYR A C 1
ATOM 954 O O . TYR A 1 123 ? 19.095 -6.107 -11.809 1.00 94.38 123 TYR A O 1
ATOM 962 N N . ASN A 1 124 ? 21.260 -5.616 -11.899 1.00 94.19 124 ASN A N 1
ATOM 963 C CA . ASN A 1 124 ? 21.030 -4.164 -11.937 1.00 94.19 124 ASN A CA 1
ATOM 964 C C . ASN A 1 124 ? 20.174 -3.740 -13.146 1.00 94.19 124 ASN A C 1
ATOM 966 O O . ASN A 1 124 ? 19.304 -2.880 -13.019 1.00 94.19 124 ASN A O 1
ATOM 970 N N . LEU A 1 125 ? 20.399 -4.354 -14.315 1.00 96.44 125 LEU A N 1
ATOM 971 C CA . LEU A 1 125 ? 19.579 -4.098 -15.503 1.00 96.44 125 LEU A CA 1
ATOM 972 C C . LEU A 1 125 ? 18.187 -4.717 -15.371 1.00 96.44 125 LEU A C 1
ATOM 974 O O . LEU A 1 125 ? 17.221 -4.081 -15.780 1.00 96.44 125 LEU A O 1
ATOM 978 N N . ALA A 1 126 ? 18.075 -5.910 -14.776 1.00 97.25 126 ALA A N 1
ATOM 979 C CA . ALA A 1 126 ? 16.781 -6.522 -14.484 1.00 97.25 126 ALA A CA 1
ATOM 980 C C . ALA A 1 126 ? 15.939 -5.634 -13.549 1.00 97.25 126 ALA A C 1
ATOM 982 O O . ALA A 1 126 ? 14.789 -5.344 -13.861 1.00 97.25 126 ALA A O 1
ATOM 983 N N . GLY A 1 127 ? 16.517 -5.126 -12.456 1.00 97.69 127 GLY A N 1
ATOM 984 C CA . GLY A 1 127 ? 15.829 -4.235 -11.516 1.00 97.69 127 GLY A CA 1
ATOM 985 C C . GLY A 1 127 ? 15.331 -2.950 -12.184 1.00 97.69 127 GLY A C 1
ATOM 986 O O . GLY A 1 127 ? 14.149 -2.621 -12.084 1.00 97.69 127 GLY A O 1
ATOM 987 N N . ALA A 1 128 ? 16.198 -2.273 -12.947 1.00 98.19 128 ALA A N 1
ATOM 988 C CA . ALA A 1 128 ? 15.826 -1.064 -13.684 1.00 98.19 128 ALA A CA 1
ATOM 989 C C . ALA A 1 128 ? 14.745 -1.334 -14.747 1.00 98.19 128 ALA A C 1
ATOM 991 O O . ALA A 1 128 ? 13.780 -0.577 -14.859 1.00 98.19 128 ALA A O 1
ATOM 992 N N . LEU A 1 129 ? 14.862 -2.436 -15.495 1.00 98.50 129 LEU A N 1
ATOM 993 C CA . LEU A 1 129 ? 13.854 -2.849 -16.469 1.00 98.50 129 LEU A CA 1
ATOM 994 C C . LEU A 1 129 ? 12.508 -3.147 -15.794 1.00 98.50 129 LEU A C 1
ATOM 996 O O . LEU A 1 129 ? 11.478 -2.682 -16.274 1.00 98.50 129 LEU A O 1
ATOM 1000 N N . GLY A 1 130 ? 12.509 -3.884 -14.681 1.00 98.38 130 GLY A N 1
ATOM 1001 C CA . GLY A 1 130 ? 11.304 -4.221 -13.921 1.00 98.38 130 GLY A CA 1
ATOM 1002 C C . GLY A 1 130 ? 10.549 -2.978 -13.452 1.00 98.38 130 GLY A C 1
ATOM 1003 O O . GLY A 1 130 ? 9.335 -2.889 -13.642 1.00 98.38 130 GLY A O 1
ATOM 1004 N N . VAL A 1 131 ? 11.268 -1.981 -12.922 1.00 98.56 131 VAL A N 1
ATOM 1005 C CA . VAL A 1 131 ? 10.691 -0.693 -12.501 1.00 98.56 131 VAL A CA 1
ATOM 1006 C C . VAL A 1 131 ? 10.005 0.011 -13.672 1.00 98.56 131 VAL A C 1
ATOM 1008 O O . VAL A 1 131 ? 8.848 0.417 -13.559 1.00 98.56 131 VAL A O 1
ATOM 1011 N N . GLU A 1 132 ? 10.682 0.130 -14.814 1.00 98.62 132 GLU A N 1
ATOM 1012 C CA . GLU A 1 132 ? 10.125 0.818 -15.983 1.00 98.62 132 GLU A CA 1
ATOM 1013 C C . GLU A 1 132 ? 8.944 0.050 -16.601 1.00 98.62 132 GLU A C 1
ATOM 1015 O O . GLU A 1 132 ? 7.945 0.667 -16.974 1.00 98.62 132 GLU A O 1
ATOM 1020 N N . LEU A 1 133 ? 8.992 -1.289 -16.627 1.00 98.75 133 LEU A N 1
ATOM 1021 C CA . LEU A 1 133 ? 7.874 -2.137 -17.061 1.00 98.75 133 LEU A CA 1
ATOM 1022 C C . LEU A 1 133 ? 6.642 -1.978 -16.156 1.00 98.75 133 LEU A C 1
ATOM 1024 O O . LEU A 1 133 ? 5.524 -1.871 -16.663 1.00 98.75 133 LEU A O 1
ATOM 1028 N N . ALA A 1 134 ? 6.837 -1.911 -14.835 1.00 98.50 134 ALA A N 1
ATOM 1029 C CA . ALA A 1 134 ? 5.756 -1.676 -13.881 1.00 98.50 134 ALA A CA 1
ATOM 1030 C C . ALA A 1 134 ? 5.141 -0.277 -14.043 1.00 98.50 134 ALA A C 1
ATOM 10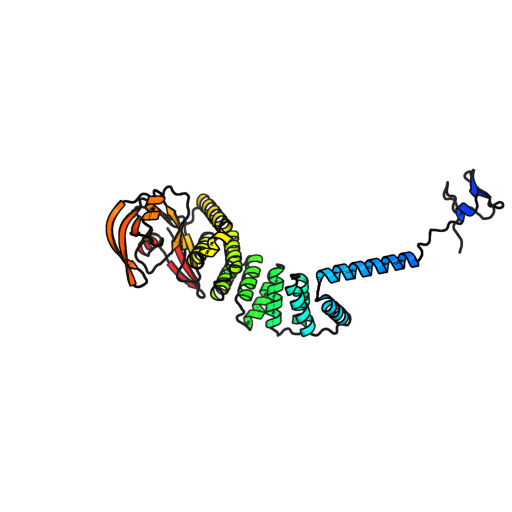32 O O . ALA A 1 134 ? 3.923 -0.120 -13.952 1.00 98.50 134 ALA A O 1
ATOM 1033 N N . LYS A 1 135 ? 5.956 0.750 -14.328 1.00 97.88 135 LYS A N 1
ATOM 1034 C CA . LYS A 1 135 ? 5.472 2.121 -14.579 1.00 97.88 135 LYS A CA 1
ATOM 1035 C C . LYS A 1 135 ? 4.588 2.220 -15.826 1.00 97.88 135 LYS A C 1
ATOM 1037 O O . LYS A 1 135 ? 3.628 2.984 -15.808 1.00 97.88 135 LYS A O 1
ATOM 1042 N N . ILE A 1 136 ? 4.867 1.440 -16.874 1.00 98.25 136 ILE A N 1
ATOM 1043 C CA . ILE A 1 136 ? 4.040 1.393 -18.098 1.00 98.25 136 ILE A CA 1
ATOM 1044 C C . ILE A 1 136 ? 2.919 0.342 -18.058 1.00 98.25 136 ILE A C 1
ATOM 1046 O O . ILE A 1 136 ? 2.239 0.146 -19.063 1.00 98.25 136 ILE A O 1
ATOM 1050 N N . GLY A 1 137 ? 2.735 -0.362 -16.936 1.00 97.81 137 GLY A N 1
ATOM 1051 C CA . GLY A 1 137 ? 1.675 -1.360 -16.768 1.00 97.81 137 GLY A CA 1
ATOM 1052 C C . GLY A 1 137 ? 1.884 -2.672 -17.535 1.00 97.81 137 GLY A C 1
ATOM 1053 O O . GLY A 1 137 ? 0.932 -3.429 -17.710 1.00 97.81 137 GLY A O 1
ATOM 1054 N N . GLN A 1 138 ? 3.107 -2.982 -17.986 1.00 98.38 138 GLN A N 1
ATOM 1055 C CA . GLN A 1 138 ? 3.442 -4.302 -18.544 1.00 98.38 138 GLN A CA 1
ATOM 1056 C C . GLN A 1 138 ? 3.665 -5.312 -17.410 1.00 98.38 138 GLN A C 1
ATOM 1058 O O . GLN A 1 138 ? 4.778 -5.797 -17.198 1.00 98.38 138 GLN A O 1
ATOM 1063 N N . ASN A 1 139 ? 2.593 -5.591 -16.666 1.00 98.38 139 ASN A N 1
ATOM 1064 C CA . ASN A 1 139 ? 2.634 -6.261 -15.367 1.00 98.38 139 ASN A CA 1
ATOM 1065 C C . ASN A 1 139 ? 3.281 -7.650 -15.427 1.00 98.38 139 ASN A C 1
ATOM 1067 O O . ASN A 1 139 ? 4.221 -7.895 -14.681 1.00 98.38 139 ASN A O 1
ATOM 1071 N N . ASP A 1 140 ? 2.879 -8.517 -16.361 1.00 98.38 140 ASP A N 1
ATOM 1072 C CA . ASP A 1 140 ? 3.417 -9.886 -16.455 1.00 98.38 140 ASP A CA 1
ATOM 1073 C C . ASP A 1 140 ? 4.923 -9.900 -16.739 1.00 98.38 140 ASP A C 1
ATOM 1075 O O . ASP A 1 140 ? 5.694 -10.633 -16.117 1.00 98.38 140 ASP A O 1
ATOM 1079 N N . ARG A 1 141 ? 5.375 -9.028 -17.650 1.00 98.19 141 ARG A N 1
ATOM 1080 C CA . ARG A 1 141 ? 6.805 -8.882 -17.946 1.00 98.19 141 ARG A CA 1
ATOM 1081 C C . ARG A 1 141 ? 7.555 -8.303 -16.755 1.00 98.19 141 ARG A C 1
ATOM 1083 O O . ARG A 1 141 ? 8.665 -8.754 -16.479 1.00 98.19 141 ARG A O 1
ATOM 1090 N N . ALA A 1 142 ? 6.977 -7.321 -16.064 1.00 98.69 142 ALA A N 1
ATOM 1091 C CA . ALA A 1 142 ? 7.573 -6.746 -14.866 1.00 98.69 142 ALA A CA 1
ATOM 1092 C C . ALA A 1 142 ? 7.730 -7.815 -13.779 1.00 98.69 142 ALA A C 1
ATOM 1094 O O . ALA A 1 142 ? 8.812 -7.932 -13.215 1.00 98.69 142 ALA A O 1
ATOM 1095 N N . ILE A 1 143 ? 6.702 -8.640 -13.553 1.00 98.69 143 ILE A N 1
ATOM 1096 C CA . ILE A 1 143 ? 6.709 -9.719 -12.558 1.00 98.69 143 ILE A CA 1
ATOM 1097 C C . ILE A 1 143 ? 7.837 -10.710 -12.838 1.00 98.69 143 ILE A C 1
ATOM 1099 O O . ILE A 1 143 ? 8.678 -10.925 -11.970 1.00 98.69 143 ILE A O 1
ATOM 1103 N N . LEU A 1 144 ? 7.922 -11.249 -14.059 1.00 97.69 144 LEU A N 1
ATOM 1104 C CA . LEU A 1 144 ? 8.988 -12.187 -14.435 1.00 97.69 144 LEU A CA 1
ATOM 1105 C C . LEU A 1 144 ? 10.385 -11.558 -14.308 1.00 97.69 144 LEU A C 1
ATOM 1107 O O . LEU A 1 144 ? 11.330 -12.200 -13.847 1.00 97.69 144 LEU A O 1
ATOM 1111 N N . THR A 1 145 ? 10.516 -10.284 -14.686 1.00 97.81 145 THR A N 1
ATOM 1112 C CA . THR A 1 145 ? 11.785 -9.549 -14.584 1.00 97.81 145 THR A CA 1
ATOM 1113 C C . THR A 1 145 ? 12.187 -9.339 -13.122 1.00 97.81 145 THR A C 1
ATOM 1115 O O . THR A 1 145 ? 13.347 -9.541 -12.765 1.00 97.81 145 THR A O 1
ATOM 1118 N N . PHE A 1 146 ? 11.236 -8.987 -12.255 1.00 98.44 146 PHE A N 1
ATOM 1119 C CA . PHE A 1 146 ? 11.477 -8.829 -10.824 1.00 98.44 146 PHE A CA 1
ATOM 1120 C C . PHE A 1 146 ? 11.770 -10.156 -10.129 1.00 98.44 146 PHE A C 1
ATOM 1122 O O . PHE A 1 146 ? 12.655 -10.193 -9.286 1.00 98.44 146 PHE A O 1
ATOM 1129 N N . GLN A 1 147 ? 11.110 -11.256 -10.496 1.00 96.44 147 GLN A N 1
ATOM 1130 C CA . GLN A 1 147 ? 11.437 -12.586 -9.966 1.00 96.44 147 GLN A CA 1
ATOM 1131 C C . GLN A 1 147 ? 12.891 -12.970 -10.269 1.00 96.44 147 GLN A C 1
ATOM 1133 O O . GLN A 1 147 ? 13.594 -13.463 -9.389 1.00 96.44 147 GLN A O 1
ATOM 1138 N N . ASN A 1 148 ? 13.372 -12.676 -11.483 1.00 93.81 148 ASN A N 1
ATOM 1139 C CA . ASN A 1 148 ? 14.783 -12.846 -11.827 1.00 93.81 148 ASN A CA 1
ATOM 1140 C C . ASN A 1 148 ? 15.703 -11.891 -11.045 1.00 93.81 148 ASN A C 1
ATOM 1142 O O . ASN A 1 148 ? 16.771 -12.295 -10.602 1.00 93.81 148 ASN A O 1
ATOM 1146 N N . PHE A 1 149 ? 15.305 -10.636 -10.843 1.00 97.12 149 PHE A N 1
ATOM 1147 C CA . PHE A 1 149 ? 16.065 -9.695 -10.017 1.00 97.12 149 PHE A CA 1
ATOM 1148 C C . PHE A 1 149 ? 16.192 -10.183 -8.563 1.00 97.12 149 PHE A C 1
ATOM 1150 O O . PHE A 1 149 ? 17.300 -10.250 -8.023 1.00 97.12 149 PHE A O 1
ATOM 1157 N N . PHE A 1 150 ? 15.072 -10.587 -7.958 1.00 96.69 150 PHE A N 1
ATOM 1158 C CA . PHE A 1 150 ? 15.002 -11.021 -6.566 1.00 96.69 150 PHE A CA 1
ATOM 1159 C C . PHE A 1 150 ? 15.662 -12.381 -6.305 1.00 96.69 150 PHE A C 1
ATOM 1161 O O . PHE A 1 150 ? 16.007 -12.668 -5.162 1.00 96.69 150 PHE A O 1
ATOM 1168 N N . SER A 1 151 ? 15.933 -13.195 -7.335 1.00 95.00 151 SER A N 1
ATOM 1169 C CA . SER A 1 151 ? 16.718 -14.428 -7.164 1.00 95.00 151 SER A CA 1
ATOM 1170 C C . SER A 1 151 ? 18.206 -14.182 -6.881 1.00 95.00 151 SER A C 1
ATOM 1172 O O . SER A 1 151 ? 18.908 -15.118 -6.507 1.00 95.00 151 SER A O 1
ATOM 1174 N N . TYR A 1 152 ? 18.698 -12.951 -7.065 1.00 94.38 152 TYR A N 1
ATOM 1175 C CA . TYR A 1 152 ? 20.104 -12.586 -6.836 1.00 94.38 152 TYR A CA 1
ATOM 1176 C C . TYR A 1 152 ? 20.297 -11.405 -5.875 1.00 94.38 152 TYR A C 1
ATOM 1178 O O . TYR A 1 152 ? 21.409 -11.196 -5.391 1.00 94.38 152 TYR A O 1
ATOM 1186 N N . ASN A 1 153 ? 19.260 -10.600 -5.626 1.00 93.06 153 ASN A N 1
ATOM 1187 C CA . ASN A 1 153 ? 19.353 -9.376 -4.834 1.00 93.06 153 ASN A CA 1
ATOM 1188 C C . ASN A 1 153 ? 18.053 -9.118 -4.061 1.00 93.06 153 ASN A C 1
ATOM 1190 O O . ASN A 1 153 ? 16.978 -9.264 -4.618 1.00 93.06 153 ASN A O 1
ATOM 1194 N N . GLU A 1 154 ? 18.118 -8.663 -2.811 1.00 92.75 154 GLU A N 1
ATOM 1195 C CA . GLU A 1 154 ? 16.910 -8.371 -2.014 1.00 92.75 154 GLU A CA 1
ATOM 1196 C C . GLU A 1 154 ? 16.164 -7.093 -2.445 1.00 92.75 154 GLU A C 1
ATOM 1198 O O . GLU A 1 154 ? 15.019 -6.862 -2.046 1.00 92.75 154 GLU A O 1
ATOM 1203 N N . GLY A 1 155 ? 16.804 -6.258 -3.265 1.00 95.62 155 GLY A N 1
ATOM 1204 C CA . GLY A 1 155 ? 16.264 -5.009 -3.778 1.00 95.62 155 GLY A CA 1
ATOM 1205 C C . GLY A 1 155 ? 16.140 -3.891 -2.745 1.00 95.62 155 GLY A C 1
ATOM 1206 O O . GLY A 1 155 ? 16.354 -4.052 -1.546 1.00 95.62 155 GLY A O 1
ATOM 1207 N N . THR A 1 156 ? 15.767 -2.712 -3.236 1.00 96.94 156 THR A N 1
ATOM 1208 C CA . THR A 1 156 ? 15.424 -1.553 -2.393 1.00 96.94 156 THR A CA 1
ATOM 1209 C C . THR A 1 156 ? 13.914 -1.494 -2.142 1.00 96.94 156 THR A C 1
ATOM 1211 O O . THR A 1 156 ? 13.142 -2.191 -2.804 1.00 96.94 156 THR A O 1
ATOM 1214 N N . ALA A 1 157 ? 13.470 -0.613 -1.237 1.00 96.94 157 ALA A N 1
ATOM 1215 C CA . ALA A 1 157 ? 12.044 -0.331 -1.037 1.00 96.94 157 ALA A CA 1
ATOM 1216 C C . ALA A 1 157 ? 11.323 0.037 -2.351 1.00 96.94 157 ALA A C 1
ATOM 1218 O O . ALA A 1 157 ? 10.216 -0.433 -2.595 1.00 96.94 157 ALA A O 1
ATOM 1219 N N . GLU A 1 158 ? 11.982 0.794 -3.237 1.00 97.25 158 GLU A N 1
ATOM 1220 C CA . GLU A 1 158 ? 11.447 1.163 -4.556 1.00 97.25 158 GLU A CA 1
ATOM 1221 C C . GLU A 1 158 ? 11.217 -0.064 -5.454 1.00 97.25 158 GLU A C 1
ATOM 1223 O O . GLU A 1 158 ? 10.161 -0.183 -6.076 1.00 97.25 158 GLU A O 1
ATOM 1228 N N . HIS A 1 159 ? 12.161 -1.013 -5.488 1.00 98.31 159 HIS A N 1
ATOM 1229 C CA . HIS A 1 159 ? 11.988 -2.255 -6.251 1.00 98.31 159 HIS A CA 1
ATOM 1230 C C . HIS A 1 159 ? 10.805 -3.068 -5.709 1.00 98.31 159 HIS A C 1
ATOM 1232 O O . HIS A 1 159 ? 9.960 -3.513 -6.482 1.00 98.31 159 HIS A O 1
ATOM 1238 N N . LYS A 1 160 ? 10.710 -3.212 -4.378 1.00 98.19 160 LYS A N 1
ATOM 1239 C CA . LYS A 1 160 ? 9.615 -3.926 -3.698 1.00 98.19 160 LYS A CA 1
ATOM 1240 C C . LYS A 1 160 ? 8.256 -3.291 -4.002 1.00 98.19 160 LYS A C 1
ATOM 1242 O O . LYS A 1 160 ? 7.324 -3.992 -4.385 1.00 98.19 160 LYS A O 1
ATOM 1247 N N . ARG A 1 161 ? 8.169 -1.958 -3.930 1.00 98.56 161 ARG A N 1
ATOM 1248 C CA . ARG A 1 161 ? 6.974 -1.180 -4.282 1.00 98.56 161 ARG A CA 1
ATOM 1249 C C . ARG A 1 161 ? 6.565 -1.401 -5.739 1.00 98.56 161 ARG A C 1
ATOM 1251 O O . ARG A 1 161 ? 5.402 -1.682 -6.012 1.00 98.56 161 ARG A O 1
ATOM 1258 N N . HIS A 1 162 ? 7.496 -1.291 -6.687 1.00 98.69 162 HIS A N 1
ATOM 1259 C CA . HIS A 1 162 ? 7.175 -1.471 -8.105 1.00 98.69 162 HIS A CA 1
ATOM 1260 C C . HIS A 1 162 ? 6.817 -2.917 -8.461 1.00 98.69 162 HIS A C 1
ATOM 1262 O O . HIS A 1 162 ? 5.971 -3.131 -9.332 1.00 98.69 162 HIS A O 1
ATOM 1268 N N . TYR A 1 163 ? 7.382 -3.901 -7.762 1.00 98.69 163 TYR A N 1
ATOM 1269 C CA . TYR A 1 163 ? 6.959 -5.290 -7.899 1.00 98.69 163 TYR A CA 1
ATOM 1270 C C . TYR A 1 163 ? 5.540 -5.508 -7.356 1.00 98.69 163 TYR A C 1
ATOM 1272 O O . TYR A 1 163 ? 4.699 -6.057 -8.068 1.00 98.69 163 TYR A O 1
ATOM 1280 N N . ALA A 1 164 ? 5.224 -4.972 -6.171 1.00 98.50 164 ALA A N 1
ATOM 1281 C CA . ALA A 1 164 ? 3.869 -4.971 -5.614 1.00 98.50 164 ALA A CA 1
ATOM 1282 C C . ALA A 1 164 ? 2.853 -4.294 -6.551 1.00 98.50 164 ALA A C 1
ATOM 1284 O O . ALA A 1 164 ? 1.746 -4.791 -6.760 1.00 98.50 164 ALA A O 1
ATOM 1285 N N . LYS A 1 165 ? 3.248 -3.184 -7.186 1.00 98.62 165 LYS A N 1
ATOM 1286 C CA . LYS A 1 165 ? 2.443 -2.485 -8.193 1.00 98.62 165 LYS A CA 1
ATOM 1287 C C . LYS A 1 165 ? 2.163 -3.349 -9.419 1.00 98.62 165 LYS A C 1
ATOM 1289 O O . LYS A 1 165 ? 1.021 -3.380 -9.875 1.00 98.62 165 LYS A O 1
ATOM 1294 N N . ALA A 1 166 ? 3.166 -4.063 -9.929 1.00 98.75 166 ALA A N 1
ATOM 1295 C CA . ALA A 1 166 ? 2.984 -4.991 -11.041 1.00 98.75 166 ALA A CA 1
ATOM 1296 C C . ALA A 1 166 ? 2.048 -6.153 -10.659 1.00 98.75 166 ALA A C 1
ATOM 1298 O O . ALA A 1 166 ? 1.105 -6.437 -11.394 1.00 98.75 166 ALA A O 1
ATOM 1299 N N . LEU A 1 167 ? 2.238 -6.758 -9.480 1.00 98.75 167 LEU A N 1
ATOM 1300 C CA . LEU A 1 167 ? 1.361 -7.807 -8.940 1.00 98.75 167 LEU A CA 1
ATOM 1301 C C . LEU A 1 167 ? -0.092 -7.321 -8.802 1.00 98.75 167 LEU A C 1
ATOM 1303 O O . LEU A 1 167 ? -1.016 -7.978 -9.276 1.00 98.75 167 LEU A O 1
ATOM 1307 N N . SER A 1 168 ? -0.289 -6.121 -8.247 1.00 98.44 168 SER A N 1
ATOM 1308 C CA . SER A 1 168 ? -1.599 -5.465 -8.126 1.00 98.44 168 SER A CA 1
ATOM 1309 C C . SER A 1 168 ? -2.255 -5.233 -9.491 1.00 98.44 168 SER A C 1
ATOM 1311 O O . SER A 1 168 ? -3.451 -5.475 -9.670 1.00 98.44 168 SER A O 1
ATOM 1313 N N . GLY A 1 169 ? -1.470 -4.790 -10.476 1.00 97.81 169 GLY A N 1
ATOM 1314 C CA . GLY A 1 169 ? -1.928 -4.584 -11.845 1.00 97.81 169 GLY A CA 1
ATOM 1315 C C . GLY A 1 169 ? -2.326 -5.881 -12.558 1.00 97.81 169 GLY A C 1
ATOM 1316 O O . GLY A 1 169 ? -3.231 -5.851 -13.389 1.00 97.81 169 GLY A O 1
ATOM 1317 N N . ALA A 1 170 ? -1.687 -7.003 -12.219 1.00 97.75 170 ALA A N 1
ATOM 1318 C CA . ALA A 1 170 ? -2.013 -8.338 -12.726 1.00 97.75 170 ALA A CA 1
ATOM 1319 C C . ALA A 1 170 ? -3.112 -9.063 -11.918 1.00 97.75 170 ALA A C 1
ATOM 1321 O O . ALA A 1 170 ? -3.599 -10.103 -12.348 1.00 97.75 170 ALA A O 1
ATOM 1322 N N . GLY A 1 171 ? -3.541 -8.513 -10.776 1.00 96.56 171 GLY A N 1
ATOM 1323 C CA . GLY A 1 171 ? -4.611 -9.082 -9.948 1.00 96.56 171 GLY A CA 1
ATOM 1324 C C . GLY A 1 171 ? -4.155 -10.098 -8.895 1.00 96.56 171 GLY A C 1
ATOM 1325 O O . GLY A 1 171 ? -5.003 -10.733 -8.273 1.00 96.56 171 GLY A O 1
ATOM 1326 N N . TYR A 1 172 ? -2.851 -10.233 -8.644 1.00 97.69 172 TYR A N 1
ATOM 1327 C CA . TYR A 1 172 ? -2.316 -11.057 -7.554 1.00 97.69 172 TYR A CA 1
ATOM 1328 C C . TYR A 1 172 ? -2.449 -10.312 -6.217 1.00 97.69 172 TYR A C 1
ATOM 1330 O O . TYR A 1 172 ? -1.507 -9.669 -5.760 1.00 97.69 172 TYR A O 1
ATOM 1338 N N . VAL A 1 173 ? -3.652 -10.335 -5.631 1.00 95.31 173 VAL A N 1
ATOM 1339 C CA . VAL A 1 173 ? -4.032 -9.488 -4.483 1.00 95.31 173 VAL A CA 1
ATOM 1340 C C . VAL A 1 173 ? -3.180 -9.738 -3.239 1.00 95.31 173 VAL A C 1
ATOM 1342 O O . VAL A 1 173 ? -2.579 -8.805 -2.700 1.00 95.31 173 VAL A O 1
ATOM 1345 N N . ASP A 1 174 ? -3.090 -10.990 -2.800 1.00 93.38 174 ASP A N 1
ATOM 1346 C CA . ASP A 1 174 ? -2.383 -11.321 -1.562 1.00 93.38 174 ASP A CA 1
ATOM 1347 C C . ASP A 1 174 ? -0.873 -11.075 -1.698 1.00 93.38 174 ASP A C 1
ATOM 1349 O O . ASP A 1 174 ? -0.267 -10.437 -0.834 1.00 93.38 174 ASP A O 1
ATOM 1353 N N . ASP A 1 175 ? -0.282 -11.473 -2.830 1.00 95.50 175 ASP A N 1
ATOM 1354 C CA . ASP A 1 175 ? 1.139 -11.241 -3.111 1.00 95.50 175 ASP A CA 1
ATOM 1355 C C . ASP A 1 175 ? 1.460 -9.743 -3.204 1.00 95.50 175 ASP A C 1
ATOM 1357 O O . ASP A 1 175 ? 2.454 -9.280 -2.644 1.00 95.50 175 ASP A O 1
ATOM 1361 N N . ALA A 1 176 ? 0.618 -8.953 -3.880 1.00 97.75 176 ALA A N 1
ATOM 1362 C CA . ALA A 1 176 ? 0.804 -7.506 -3.964 1.00 97.75 176 ALA A CA 1
ATOM 1363 C C . ALA A 1 176 ? 0.776 -6.862 -2.575 1.00 97.75 176 ALA A C 1
ATOM 1365 O O . ALA A 1 176 ? 1.649 -6.056 -2.251 1.00 97.75 176 ALA A O 1
ATOM 1366 N N . THR A 1 177 ? -0.195 -7.244 -1.745 1.00 95.12 177 THR A N 1
ATOM 1367 C CA . THR A 1 177 ? -0.318 -6.769 -0.362 1.00 95.12 177 THR A CA 1
ATOM 1368 C C . THR A 1 177 ? 0.937 -7.081 0.447 1.00 95.12 177 THR A C 1
ATOM 1370 O O . THR A 1 177 ? 1.468 -6.206 1.135 1.00 95.12 177 THR A O 1
ATOM 1373 N N . GLU A 1 178 ? 1.459 -8.299 0.323 1.00 93.69 178 GLU A N 1
ATOM 1374 C CA . GLU A 1 178 ? 2.678 -8.713 1.009 1.00 93.69 178 GLU A CA 1
ATOM 1375 C C . GLU A 1 178 ? 3.897 -7.880 0.579 1.00 93.69 178 GLU A C 1
ATOM 1377 O O . GLU A 1 178 ? 4.625 -7.356 1.424 1.00 93.69 178 GLU A O 1
ATOM 1382 N N . TRP A 1 179 ? 4.108 -7.691 -0.726 1.00 96.56 179 TRP A N 1
ATOM 1383 C CA . TRP A 1 179 ? 5.247 -6.917 -1.226 1.00 96.56 179 TRP A CA 1
ATOM 1384 C C . TRP A 1 179 ? 5.142 -5.421 -0.924 1.00 96.56 179 TRP A C 1
ATOM 1386 O O . TRP A 1 179 ? 6.171 -4.782 -0.691 1.00 96.56 179 TRP A O 1
ATOM 1396 N N . TYR A 1 180 ? 3.930 -4.859 -0.847 1.00 97.25 180 TYR A N 1
ATOM 1397 C CA . TYR A 1 180 ? 3.747 -3.505 -0.321 1.00 97.25 180 TYR A CA 1
ATOM 1398 C C . TYR A 1 180 ? 4.180 -3.420 1.141 1.00 97.25 180 TYR A C 1
ATOM 1400 O O . TYR A 1 180 ? 4.918 -2.501 1.497 1.00 97.25 180 TYR A O 1
ATOM 1408 N N . TYR A 1 181 ? 3.806 -4.392 1.980 1.00 94.62 181 TYR A N 1
ATOM 1409 C CA . TYR A 1 181 ? 4.282 -4.418 3.360 1.00 94.62 181 TYR A CA 1
ATOM 1410 C C . TYR A 1 181 ? 5.812 -4.510 3.438 1.00 94.62 181 TYR A C 1
ATOM 1412 O O . TYR A 1 181 ? 6.430 -3.746 4.177 1.00 94.62 181 TYR A O 1
ATOM 1420 N N . GLN A 1 182 ? 6.451 -5.354 2.625 1.00 93.69 182 GLN A N 1
ATOM 1421 C CA . GLN A 1 182 ? 7.916 -5.420 2.587 1.00 93.69 182 GLN A CA 1
ATOM 1422 C C . GLN A 1 182 ? 8.564 -4.102 2.120 1.00 93.69 182 GLN A C 1
ATOM 1424 O O . GLN A 1 182 ? 9.638 -3.731 2.602 1.00 93.69 182 GLN A O 1
ATOM 1429 N N . ALA A 1 183 ? 7.939 -3.382 1.183 1.00 96.00 183 ALA A N 1
ATOM 1430 C CA . ALA A 1 183 ? 8.409 -2.069 0.743 1.00 96.00 183 ALA A CA 1
ATOM 1431 C C . ALA A 1 183 ? 8.350 -1.042 1.883 1.00 96.00 183 ALA A C 1
ATOM 1433 O O . ALA A 1 183 ? 9.322 -0.325 2.119 1.00 96.00 183 ALA A O 1
ATOM 1434 N N . LEU A 1 184 ? 7.245 -1.018 2.630 1.00 93.62 184 LEU A N 1
ATOM 1435 C CA . LEU A 1 184 ? 7.037 -0.087 3.738 1.00 93.62 184 LEU A CA 1
ATOM 1436 C C . LEU A 1 184 ? 7.833 -0.455 5.001 1.00 93.62 184 LEU A C 1
ATOM 1438 O O . LEU A 1 184 ? 8.220 0.436 5.753 1.00 93.62 184 LEU A O 1
ATOM 1442 N N . GLN A 1 185 ? 8.145 -1.736 5.220 1.00 91.56 185 GLN A N 1
ATOM 1443 C CA . GLN A 1 185 ? 9.138 -2.163 6.217 1.00 91.56 185 GLN A CA 1
ATOM 1444 C C . GLN A 1 185 ? 10.527 -1.610 5.870 1.00 91.56 185 GLN A C 1
ATOM 1446 O O . GLN A 1 185 ? 11.239 -1.126 6.746 1.00 91.56 185 GLN A O 1
ATOM 1451 N N . ALA A 1 186 ? 10.908 -1.655 4.587 1.00 93.00 186 ALA A N 1
ATOM 1452 C CA . ALA A 1 186 ? 12.198 -1.149 4.122 1.00 93.00 186 ALA A CA 1
ATOM 1453 C C . ALA A 1 186 ? 12.271 0.391 4.112 1.00 93.00 186 ALA A C 1
ATOM 1455 O O . ALA A 1 186 ? 13.342 0.955 4.329 1.00 93.00 186 ALA A O 1
ATOM 1456 N N . ASN A 1 187 ? 11.151 1.078 3.869 1.00 93.75 187 ASN A N 1
ATOM 1457 C CA . ASN A 1 187 ? 11.048 2.530 3.975 1.00 93.75 187 ASN A CA 1
ATOM 1458 C C . ASN A 1 187 ? 9.640 2.966 4.409 1.00 93.75 187 ASN A C 1
ATOM 1460 O O . ASN A 1 187 ? 8.760 3.201 3.581 1.00 93.75 187 ASN A O 1
ATOM 1464 N N . SER A 1 188 ? 9.451 3.173 5.712 1.00 89.75 188 SER A N 1
ATOM 1465 C CA . SER A 1 188 ? 8.156 3.586 6.271 1.00 89.75 188 SER A CA 1
ATOM 1466 C C . SER A 1 188 ? 7.725 4.999 5.865 1.00 89.75 188 SER A C 1
ATOM 1468 O O . SER A 1 188 ? 6.557 5.345 6.017 1.00 89.75 188 SER A O 1
ATOM 1470 N N . LYS A 1 189 ? 8.633 5.815 5.314 1.00 91.44 189 LYS A N 1
ATOM 1471 C CA . LYS A 1 189 ? 8.353 7.182 4.843 1.00 91.44 189 LYS A CA 1
ATOM 1472 C C . LYS A 1 189 ? 7.964 7.250 3.361 1.00 91.44 189 LYS A C 1
ATOM 1474 O O . LYS A 1 189 ? 7.785 8.349 2.841 1.00 91.44 189 LYS A O 1
ATOM 1479 N N . ASP A 1 190 ? 7.842 6.117 2.667 1.00 92.19 190 ASP A N 1
ATOM 1480 C CA . ASP A 1 190 ? 7.350 6.082 1.284 1.00 92.19 190 ASP A CA 1
ATOM 1481 C C . ASP A 1 190 ? 5.816 6.223 1.252 1.00 92.19 190 ASP A C 1
ATOM 1483 O O . ASP A 1 190 ? 5.064 5.249 1.201 1.00 92.19 190 ASP A O 1
ATOM 1487 N N . PHE A 1 191 ? 5.337 7.468 1.308 1.00 91.44 191 PHE A N 1
ATOM 1488 C CA . PHE A 1 191 ? 3.903 7.776 1.262 1.00 91.44 191 PHE A CA 1
ATOM 1489 C C . PHE A 1 191 ? 3.237 7.354 -0.043 1.00 91.44 191 PHE A C 1
ATOM 1491 O O . PHE A 1 191 ? 2.035 7.097 -0.063 1.00 91.44 191 PHE A O 1
ATOM 1498 N N . ASP A 1 192 ? 3.987 7.282 -1.137 1.00 93.25 192 ASP A N 1
ATOM 1499 C CA . ASP A 1 192 ? 3.420 6.856 -2.405 1.00 93.25 192 ASP A CA 1
ATOM 1500 C C . ASP A 1 192 ? 3.221 5.337 -2.432 1.00 93.25 192 ASP A C 1
ATOM 1502 O O . ASP A 1 192 ? 2.180 4.887 -2.908 1.00 93.25 192 ASP A O 1
ATOM 1506 N N . ALA A 1 193 ? 4.133 4.550 -1.845 1.00 95.44 193 ALA A N 1
ATOM 1507 C CA . ALA A 1 193 ? 3.894 3.127 -1.590 1.00 95.44 193 ALA A CA 1
ATOM 1508 C C . ALA A 1 193 ? 2.664 2.913 -0.693 1.00 95.44 193 ALA A C 1
ATOM 1510 O O . ALA A 1 193 ? 1.835 2.055 -0.991 1.00 95.44 193 ALA A O 1
ATOM 1511 N N . ALA A 1 194 ? 2.501 3.718 0.364 1.00 94.75 194 ALA A N 1
ATOM 1512 C CA . ALA A 1 194 ? 1.340 3.629 1.251 1.00 94.75 194 ALA A CA 1
ATOM 1513 C C . ALA A 1 194 ? 0.024 3.940 0.515 1.00 94.75 194 ALA A C 1
ATOM 1515 O O . ALA A 1 194 ? -0.940 3.185 0.636 1.00 94.75 194 ALA A O 1
ATOM 1516 N N . LYS A 1 195 ? -0.018 5.000 -0.306 1.00 95.44 195 LYS A N 1
ATOM 1517 C CA . LYS A 1 195 ? -1.186 5.326 -1.148 1.00 95.44 195 LYS A CA 1
ATOM 1518 C C . LYS A 1 195 ? -1.488 4.221 -2.161 1.00 95.44 195 LYS A C 1
ATOM 1520 O O . LYS A 1 195 ? -2.644 3.840 -2.324 1.00 95.44 195 LYS A O 1
ATOM 1525 N N . GLU A 1 196 ? -0.469 3.708 -2.851 1.00 96.88 196 GLU A N 1
ATOM 1526 C CA . GLU A 1 196 ? -0.629 2.623 -3.827 1.00 96.88 196 GLU A CA 1
ATOM 1527 C C . GLU A 1 196 ? -1.157 1.342 -3.161 1.00 96.88 196 GLU A C 1
ATOM 1529 O O . GLU A 1 196 ? -2.058 0.700 -3.707 1.00 96.88 196 GLU A O 1
ATOM 1534 N N . MET A 1 197 ? -0.683 1.026 -1.954 1.00 96.81 197 MET A N 1
ATOM 1535 C CA . MET A 1 197 ? -1.186 -0.077 -1.139 1.00 96.81 197 MET A CA 1
ATOM 1536 C C . MET A 1 197 ? -2.644 0.130 -0.707 1.00 96.81 197 MET A C 1
ATOM 1538 O O . MET A 1 197 ? -3.459 -0.775 -0.864 1.00 96.81 197 MET A O 1
ATOM 1542 N N . ILE A 1 198 ? -3.002 1.312 -0.194 1.00 96.44 198 ILE A N 1
ATOM 1543 C CA . ILE A 1 198 ? -4.385 1.628 0.203 1.00 96.44 198 ILE A CA 1
ATOM 1544 C C . ILE A 1 198 ? -5.324 1.472 -0.998 1.00 96.44 198 ILE A C 1
ATOM 1546 O O . ILE A 1 198 ? -6.346 0.798 -0.895 1.00 96.44 198 ILE A O 1
ATOM 1550 N N . ASN A 1 199 ? -4.952 2.016 -2.158 1.00 96.81 199 ASN A N 1
ATOM 1551 C CA . ASN A 1 199 ? -5.738 1.886 -3.385 1.00 96.81 199 ASN A CA 1
ATOM 1552 C C . ASN A 1 199 ? -5.875 0.425 -3.834 1.00 96.81 199 ASN A C 1
ATOM 1554 O O . ASN A 1 199 ? -6.943 0.011 -4.286 1.00 96.81 199 ASN A O 1
ATOM 1558 N N . HIS A 1 200 ? -4.809 -0.366 -3.697 1.00 97.31 200 HIS A N 1
ATOM 1559 C CA . HIS A 1 200 ? -4.836 -1.799 -3.970 1.00 97.31 200 HIS A CA 1
ATOM 1560 C C . HIS A 1 200 ? -5.826 -2.546 -3.057 1.00 97.31 200 HIS A C 1
ATOM 1562 O O . HIS A 1 200 ? -6.648 -3.327 -3.544 1.00 97.31 200 HIS A O 1
ATOM 1568 N N . LEU A 1 201 ? -5.790 -2.265 -1.752 1.00 97.19 201 LEU A N 1
ATOM 1569 C CA . LEU A 1 201 ? -6.684 -2.869 -0.763 1.00 97.19 201 LEU A CA 1
ATOM 1570 C C . LEU A 1 201 ? -8.143 -2.464 -1.006 1.00 97.19 201 LEU A C 1
ATOM 1572 O O . LEU A 1 201 ? -9.020 -3.321 -1.006 1.00 97.19 201 LEU A O 1
ATOM 1576 N N . VAL A 1 202 ? -8.401 -1.187 -1.308 1.00 97.19 202 VAL A N 1
ATOM 1577 C CA . VAL A 1 202 ? -9.738 -0.678 -1.664 1.00 97.19 202 VAL A CA 1
ATOM 1578 C C . VAL A 1 202 ? -10.279 -1.355 -2.921 1.00 97.19 202 VAL A C 1
ATOM 1580 O O . VAL A 1 202 ? -11.420 -1.813 -2.921 1.00 97.19 202 VAL A O 1
ATOM 1583 N N . LYS A 1 203 ? -9.465 -1.473 -3.981 1.00 96.44 203 LYS A N 1
ATOM 1584 C CA . LYS A 1 203 ? -9.855 -2.167 -5.221 1.00 96.44 203 LYS A CA 1
ATOM 1585 C C . LYS A 1 203 ? -10.226 -3.631 -4.962 1.00 96.44 203 LYS A C 1
ATOM 1587 O O . LYS A 1 203 ? -11.094 -4.168 -5.643 1.00 96.44 203 LYS A O 1
ATOM 1592 N N . SER A 1 204 ? -9.585 -4.244 -3.973 1.00 95.75 204 SER A N 1
ATOM 1593 C CA . SER A 1 204 ? -9.806 -5.635 -3.569 1.00 95.75 204 SER A CA 1
ATOM 1594 C C . SER A 1 204 ? -10.846 -5.783 -2.448 1.00 95.75 204 SER A C 1
ATOM 1596 O O . SER A 1 204 ? -11.000 -6.874 -1.918 1.00 95.75 204 SER A O 1
ATOM 1598 N N . GLN A 1 205 ? -11.556 -4.704 -2.084 1.00 95.56 205 GLN A N 1
ATOM 1599 C CA . GLN A 1 205 ? -12.558 -4.646 -1.004 1.00 95.56 205 GLN A CA 1
ATOM 1600 C C . GLN A 1 205 ? -12.022 -4.974 0.408 1.00 95.56 205 GLN A C 1
ATOM 1602 O O . GLN A 1 205 ? -12.790 -5.158 1.353 1.00 95.56 205 GLN A O 1
ATOM 1607 N N . ASN A 1 206 ? -10.701 -4.939 0.603 1.00 95.19 206 ASN A N 1
ATOM 1608 C CA . ASN A 1 206 ? -10.029 -5.129 1.893 1.00 95.19 206 ASN A CA 1
ATOM 1609 C C . ASN A 1 206 ? -9.993 -3.815 2.697 1.00 95.19 206 ASN A C 1
ATOM 1611 O O . ASN A 1 206 ? -8.939 -3.322 3.107 1.00 95.19 206 ASN A O 1
ATOM 1615 N N . TYR A 1 207 ? -11.166 -3.215 2.914 1.00 96.25 207 TYR A N 1
ATOM 1616 C CA . TYR A 1 207 ? -11.303 -1.883 3.512 1.00 96.25 207 TYR A CA 1
ATOM 1617 C C . TYR A 1 207 ? -10.757 -1.790 4.942 1.00 96.25 207 TYR A C 1
ATOM 1619 O O . TYR A 1 207 ? -10.189 -0.768 5.317 1.00 96.25 207 TYR A O 1
ATOM 1627 N N . VAL A 1 208 ? -10.902 -2.847 5.747 1.00 95.75 208 VAL A N 1
ATOM 1628 C CA . VAL A 1 208 ? -10.415 -2.859 7.137 1.00 95.75 208 VAL A CA 1
ATOM 1629 C C . VAL A 1 208 ? -8.888 -2.789 7.182 1.00 95.75 208 VAL A C 1
ATOM 1631 O O . VAL A 1 208 ? -8.332 -2.010 7.953 1.00 95.75 208 VAL A O 1
ATOM 1634 N N . GLU A 1 209 ? -8.199 -3.533 6.315 1.00 94.88 209 GLU A N 1
ATOM 1635 C CA . GLU A 1 209 ? -6.740 -3.456 6.199 1.00 94.88 209 GLU A CA 1
ATOM 1636 C C . GLU A 1 209 ? -6.300 -2.088 5.660 1.00 94.88 209 GLU A C 1
ATOM 1638 O O . GLU A 1 209 ? -5.347 -1.511 6.183 1.00 94.88 209 GLU A O 1
ATOM 1643 N N . ALA A 1 210 ? -7.028 -1.514 4.694 1.00 95.94 210 ALA A N 1
ATOM 1644 C CA . ALA A 1 210 ? -6.758 -0.162 4.199 1.00 95.94 210 ALA A CA 1
ATOM 1645 C C . ALA A 1 210 ? -6.855 0.887 5.324 1.00 95.94 210 ALA A C 1
ATOM 1647 O O . ALA A 1 210 ? -5.962 1.720 5.490 1.00 95.94 210 ALA A O 1
ATOM 1648 N N . LEU A 1 211 ? -7.905 0.810 6.148 1.00 95.56 211 LEU A N 1
ATOM 1649 C CA . LEU A 1 211 ? -8.091 1.671 7.317 1.00 95.56 211 LEU A CA 1
ATOM 1650 C C . LEU A 1 211 ? -7.022 1.431 8.392 1.00 95.56 211 LEU A C 1
ATOM 1652 O O . LEU A 1 211 ? -6.595 2.385 9.042 1.00 95.56 211 LEU A O 1
ATOM 1656 N N . SER A 1 212 ? -6.536 0.196 8.547 1.00 94.88 212 SER A N 1
ATOM 1657 C CA . SER A 1 212 ? -5.409 -0.113 9.435 1.00 94.88 212 SER A CA 1
ATOM 1658 C C . SER A 1 212 ? -4.129 0.609 8.999 1.00 94.88 212 SER A C 1
ATOM 1660 O O . SER A 1 212 ? -3.469 1.248 9.824 1.00 94.88 212 SER A O 1
ATOM 1662 N N . VAL A 1 213 ? -3.810 0.586 7.696 1.00 93.62 213 VAL A N 1
ATOM 1663 C CA . VAL A 1 213 ? -2.664 1.318 7.122 1.00 93.62 213 VAL A CA 1
ATOM 1664 C C . VAL A 1 213 ? -2.824 2.826 7.325 1.00 93.62 213 VAL A C 1
ATOM 1666 O O . VAL A 1 213 ? -1.887 3.487 7.769 1.00 93.62 213 VAL A O 1
ATOM 1669 N N . ILE A 1 214 ? -4.017 3.376 7.087 1.00 93.62 214 ILE A N 1
ATOM 1670 C CA . ILE A 1 214 ? -4.306 4.796 7.343 1.00 93.62 214 ILE A CA 1
ATOM 1671 C C . ILE A 1 214 ? -4.062 5.151 8.814 1.00 93.62 214 ILE A C 1
ATOM 1673 O O . ILE A 1 214 ? -3.366 6.122 9.108 1.00 93.62 214 ILE A O 1
ATOM 1677 N N . GLY A 1 215 ? -4.605 4.364 9.748 1.00 92.00 215 GLY A N 1
ATOM 1678 C CA . GLY A 1 215 ? -4.434 4.604 11.182 1.00 92.00 215 GLY A CA 1
ATOM 1679 C C . GLY A 1 215 ? -2.962 4.594 11.588 1.00 92.00 215 GLY A C 1
ATOM 1680 O O . GLY A 1 215 ? -2.502 5.495 12.286 1.00 92.00 215 GLY A O 1
ATOM 1681 N N . HIS A 1 216 ? -2.199 3.631 11.066 1.00 89.81 216 HIS A N 1
ATOM 1682 C CA . HIS A 1 216 ? -0.763 3.525 11.297 1.00 89.81 216 HIS A CA 1
ATOM 1683 C C . HIS A 1 216 ? -0.012 4.804 10.903 1.00 89.81 216 HIS A C 1
ATOM 1685 O O . HIS A 1 216 ? 0.754 5.352 11.697 1.00 89.81 216 HIS A O 1
ATOM 1691 N N . TYR A 1 217 ? -0.259 5.309 9.695 1.00 90.44 217 TYR A N 1
ATOM 1692 C CA . TYR A 1 217 ? 0.408 6.510 9.199 1.00 90.44 217 TYR A CA 1
ATOM 1693 C C . TYR A 1 217 ? -0.077 7.792 9.880 1.00 90.44 217 TYR A C 1
ATOM 1695 O O . TYR A 1 217 ? 0.737 8.680 10.114 1.00 90.44 217 TYR A O 1
ATOM 1703 N N . ASN A 1 218 ? -1.353 7.883 10.263 1.00 89.62 218 ASN A N 1
ATOM 1704 C CA . ASN A 1 218 ? -1.867 9.034 11.012 1.00 89.62 218 ASN A CA 1
ATOM 1705 C C . ASN A 1 218 ? -1.192 9.172 12.386 1.00 89.62 218 ASN A C 1
ATOM 1707 O O . ASN A 1 218 ? -0.963 10.289 12.846 1.00 89.62 218 ASN A O 1
ATOM 1711 N N . VAL A 1 219 ? -0.849 8.050 13.030 1.00 87.69 219 VAL A N 1
ATOM 1712 C CA . VAL A 1 219 ? -0.109 8.047 14.302 1.00 87.69 219 VAL A CA 1
ATOM 1713 C C . VAL A 1 219 ? 1.362 8.403 14.094 1.00 87.69 219 VAL A C 1
ATOM 1715 O O . VAL A 1 219 ? 1.907 9.212 14.842 1.00 87.69 219 VAL A O 1
ATOM 1718 N N . LEU A 1 220 ? 2.021 7.814 13.091 1.00 87.19 220 LEU A N 1
ATOM 1719 C CA . LEU A 1 220 ? 3.457 8.022 12.872 1.00 87.19 220 LEU A CA 1
ATOM 1720 C C . LEU A 1 220 ? 3.797 9.373 12.225 1.00 87.19 220 LEU A C 1
ATOM 1722 O O . LEU A 1 220 ? 4.868 9.926 12.478 1.00 87.19 220 LEU A O 1
ATOM 1726 N N . PHE A 1 221 ? 2.907 9.897 11.384 1.00 88.62 221 PHE A N 1
ATOM 1727 C CA . PHE A 1 221 ? 3.131 11.088 10.565 1.00 88.62 221 PHE A CA 1
ATOM 1728 C C . PHE A 1 221 ? 1.911 12.027 10.587 1.00 88.62 221 PHE A C 1
ATOM 1730 O O . PHE A 1 221 ? 1.353 12.345 9.530 1.00 88.62 221 PHE A O 1
ATOM 1737 N N . PRO A 1 222 ? 1.491 12.523 11.765 1.00 87.50 222 PRO A N 1
ATOM 1738 C CA . PRO A 1 222 ? 0.244 13.273 11.928 1.00 87.50 222 PRO A CA 1
ATOM 1739 C C . PRO A 1 222 ? 0.144 14.509 11.024 1.00 87.50 222 PRO A C 1
ATOM 1741 O O . PRO A 1 222 ? -0.943 14.838 10.549 1.00 87.50 222 PRO A O 1
ATOM 1744 N N . GLN A 1 223 ? 1.270 15.157 10.715 1.00 86.44 223 GLN A N 1
ATOM 1745 C CA . GLN A 1 223 ? 1.335 16.311 9.817 1.00 86.44 223 GLN A CA 1
ATOM 1746 C C . GLN A 1 223 ? 0.922 15.996 8.369 1.00 86.44 223 GLN A C 1
ATOM 1748 O O . GLN A 1 223 ? 0.403 16.875 7.686 1.00 86.44 223 GLN A O 1
ATOM 1753 N N . THR A 1 224 ? 1.098 14.749 7.922 1.00 80.50 224 THR A N 1
ATOM 1754 C CA . THR A 1 224 ? 0.780 14.316 6.547 1.00 80.50 224 THR A CA 1
ATOM 1755 C C . THR A 1 224 ? -0.682 13.917 6.369 1.00 80.50 224 THR A C 1
ATOM 1757 O O . THR A 1 224 ? -1.172 13.844 5.247 1.00 80.50 224 THR A O 1
ATOM 1760 N N . THR A 1 225 ? -1.429 13.756 7.468 1.00 82.94 225 THR A N 1
ATOM 1761 C CA . THR A 1 225 ? -2.855 13.386 7.454 1.00 82.94 225 THR A CA 1
ATOM 1762 C C . THR A 1 225 ? -3.698 14.317 6.581 1.00 82.94 225 THR A C 1
ATOM 1764 O O . THR A 1 225 ? -4.655 13.886 5.945 1.00 82.94 225 THR A O 1
ATOM 1767 N N . LYS A 1 226 ? -3.334 15.602 6.510 1.00 86.00 226 LYS A N 1
ATOM 1768 C CA . LYS A 1 226 ? -4.041 16.580 5.674 1.00 86.00 226 LYS A CA 1
ATOM 1769 C C . LYS A 1 226 ? -3.826 16.351 4.175 1.00 86.00 226 LYS A C 1
ATOM 1771 O O . LYS A 1 226 ? -4.702 16.696 3.392 1.00 86.00 226 LYS A O 1
ATOM 1776 N N . GLU A 1 227 ? -2.699 15.766 3.773 1.00 84.50 227 GLU A N 1
ATOM 1777 C CA . GLU A 1 227 ? -2.320 15.587 2.364 1.00 84.50 227 GLU A CA 1
ATOM 1778 C C . GLU A 1 227 ? -3.157 14.515 1.656 1.00 84.50 227 GLU A C 1
ATOM 1780 O O . GLU A 1 227 ? -3.376 14.592 0.450 1.00 84.50 227 GLU A O 1
ATOM 1785 N N . TRP A 1 228 ? -3.654 13.531 2.405 1.00 89.50 228 TRP A N 1
ATOM 1786 C CA . TRP A 1 228 ? -4.488 12.441 1.891 1.00 89.50 228 TRP A CA 1
ATOM 1787 C C . TRP A 1 228 ? -5.856 12.350 2.580 1.00 89.50 228 TRP A C 1
ATOM 1789 O O . TRP A 1 228 ? -6.478 11.293 2.579 1.00 89.50 228 TRP A O 1
ATOM 1799 N N . ALA A 1 229 ? -6.347 13.455 3.152 1.00 89.06 229 ALA A N 1
ATOM 1800 C CA . ALA A 1 229 ? -7.632 13.496 3.858 1.00 89.06 229 ALA A CA 1
ATOM 1801 C C . ALA A 1 229 ? -8.796 12.979 2.992 1.00 89.06 229 ALA A C 1
ATOM 1803 O O . ALA A 1 229 ? -9.570 12.145 3.450 1.00 89.06 229 ALA A O 1
ATOM 1804 N N . ASN A 1 230 ? -8.838 13.371 1.713 1.00 92.12 230 ASN A N 1
ATOM 1805 C CA . ASN A 1 230 ? -9.849 12.881 0.770 1.00 92.12 230 ASN A CA 1
ATOM 1806 C C . ASN A 1 230 ? -9.797 11.352 0.617 1.00 92.12 230 ASN A C 1
ATOM 1808 O O . ASN A 1 230 ? -10.830 10.701 0.666 1.00 92.12 230 ASN A O 1
ATOM 1812 N N . LEU A 1 231 ? -8.595 10.764 0.522 1.00 93.44 231 LEU A N 1
ATOM 1813 C CA . LEU A 1 231 ? -8.432 9.308 0.445 1.00 93.44 231 LEU A CA 1
ATOM 1814 C C . LEU A 1 231 ? -8.971 8.622 1.707 1.00 93.44 231 LEU A C 1
ATOM 1816 O O . LEU A 1 231 ? -9.603 7.575 1.615 1.00 93.44 231 LEU A O 1
ATOM 1820 N N . ILE A 1 232 ? -8.735 9.204 2.887 1.00 92.56 232 ILE A N 1
ATOM 1821 C CA . ILE A 1 232 ? -9.248 8.669 4.154 1.00 92.56 232 ILE A CA 1
ATOM 1822 C C . ILE A 1 232 ? -10.778 8.665 4.157 1.00 92.56 232 ILE A C 1
ATOM 1824 O O . ILE A 1 232 ? -11.384 7.654 4.522 1.00 92.56 232 ILE A O 1
ATOM 1828 N N . ASP A 1 233 ? -11.396 9.776 3.762 1.00 92.88 233 ASP A N 1
ATOM 1829 C CA . ASP A 1 233 ? -12.852 9.910 3.740 1.00 92.88 233 ASP A CA 1
ATOM 1830 C C . ASP A 1 233 ? -13.489 8.975 2.706 1.00 92.88 233 ASP A C 1
ATOM 1832 O O . ASP A 1 233 ? -14.459 8.285 3.036 1.00 92.88 233 ASP A O 1
ATOM 1836 N N . ASP A 1 234 ? -12.889 8.855 1.518 1.00 95.19 234 ASP A N 1
ATOM 1837 C CA . ASP A 1 234 ? -13.310 7.922 0.469 1.00 95.19 234 ASP A CA 1
ATOM 1838 C C . ASP A 1 234 ? -13.269 6.471 0.972 1.00 95.19 234 ASP A C 1
ATOM 1840 O O . ASP A 1 234 ? -14.236 5.720 0.817 1.00 95.19 234 ASP A O 1
ATOM 1844 N N . VAL A 1 235 ? -12.183 6.067 1.647 1.00 96.94 235 VAL A N 1
ATOM 1845 C CA . VAL A 1 235 ? -12.047 4.709 2.204 1.00 96.94 235 VAL A CA 1
ATOM 1846 C C . VAL A 1 235 ? -13.083 4.471 3.305 1.00 96.94 235 VAL A C 1
ATOM 1848 O O . VAL A 1 235 ? -13.718 3.416 3.328 1.00 96.94 235 VAL A O 1
ATOM 1851 N N . LYS A 1 236 ? -13.303 5.438 4.208 1.00 95.12 236 LYS A N 1
ATOM 1852 C CA . LYS A 1 236 ? -14.331 5.333 5.259 1.00 95.12 236 LYS A CA 1
ATOM 1853 C C . LYS A 1 236 ? -15.743 5.267 4.679 1.00 95.12 236 LYS A C 1
ATOM 1855 O O . LYS A 1 236 ? -16.595 4.566 5.222 1.00 95.12 236 LYS A O 1
ATOM 1860 N N . GLN A 1 237 ? -16.027 6.006 3.610 1.00 94.31 237 GLN A N 1
ATOM 1861 C CA . GLN A 1 237 ? -17.319 5.955 2.931 1.00 94.31 237 GLN A CA 1
ATOM 1862 C C . GLN A 1 237 ? -17.531 4.605 2.242 1.00 94.31 237 GLN A C 1
ATOM 1864 O O . GLN A 1 237 ? -18.577 3.989 2.444 1.00 94.31 237 GLN A O 1
ATOM 1869 N N . ALA A 1 238 ? -16.536 4.119 1.497 1.00 95.88 238 ALA A N 1
ATOM 1870 C CA . ALA A 1 238 ? -16.593 2.816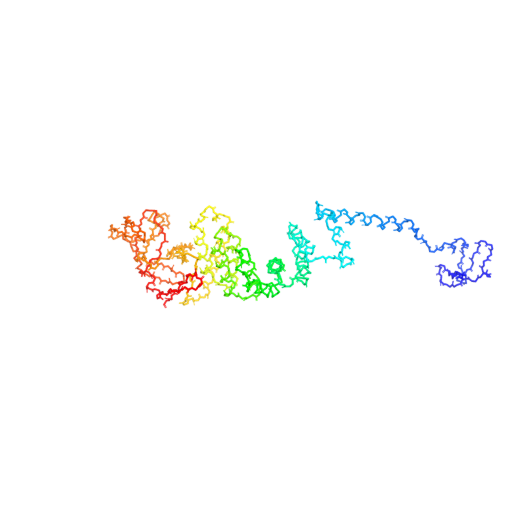 0.842 1.00 95.88 238 ALA A CA 1
ATOM 1871 C C . ALA A 1 238 ? -16.748 1.675 1.861 1.00 95.88 238 ALA A C 1
ATOM 1873 O O . ALA A 1 238 ? -17.577 0.789 1.671 1.00 95.88 238 ALA A O 1
ATOM 1874 N N . TYR A 1 239 ? -16.022 1.744 2.981 1.00 95.75 239 TYR A N 1
ATOM 1875 C CA . TYR A 1 239 ? -16.158 0.804 4.091 1.00 95.75 239 TYR A CA 1
ATOM 1876 C C . TYR A 1 239 ? -17.580 0.774 4.664 1.00 95.75 239 TYR A C 1
ATOM 1878 O O . TYR A 1 239 ? -18.144 -0.305 4.819 1.00 95.75 239 TYR A O 1
ATOM 1886 N N . ARG A 1 240 ? -18.177 1.945 4.940 1.00 92.25 240 ARG A N 1
ATOM 1887 C CA . ARG A 1 240 ? -19.556 2.033 5.451 1.00 92.25 240 ARG A CA 1
ATOM 1888 C C . ARG A 1 240 ? -20.547 1.393 4.484 1.00 92.25 240 ARG A C 1
ATOM 1890 O O . ARG A 1 240 ? -21.260 0.480 4.884 1.00 92.25 240 ARG A O 1
ATOM 1897 N N . GLY A 1 241 ? -20.500 1.781 3.206 1.00 92.62 241 GLY A N 1
ATOM 1898 C CA . GLY A 1 241 ? -21.358 1.192 2.176 1.00 92.62 241 GLY A CA 1
ATOM 1899 C C . GLY A 1 241 ? -21.190 -0.327 2.059 1.00 92.62 241 GLY A C 1
ATOM 1900 O O . GLY A 1 241 ? -22.174 -1.047 1.920 1.00 92.62 241 GLY A O 1
ATOM 1901 N N . TYR A 1 242 ? -19.959 -0.828 2.197 1.00 94.19 242 TYR A N 1
ATOM 1902 C CA . TYR A 1 242 ? -19.683 -2.262 2.209 1.00 94.19 242 TYR A CA 1
ATOM 1903 C C . TYR A 1 242 ? -20.317 -2.967 3.417 1.00 94.19 242 TYR A C 1
ATOM 1905 O O . TYR A 1 242 ? -20.977 -3.988 3.249 1.00 94.19 242 TYR A O 1
ATOM 1913 N N . THR A 1 243 ? -20.190 -2.414 4.625 1.00 92.06 243 THR A N 1
ATOM 1914 C CA . THR A 1 243 ? -20.794 -3.010 5.832 1.00 92.06 243 THR A CA 1
ATOM 1915 C C . THR A 1 243 ? -22.308 -2.838 5.938 1.00 92.06 243 THR A C 1
ATOM 1917 O O . THR A 1 243 ? -22.935 -3.570 6.698 1.00 92.06 243 THR A O 1
ATOM 1920 N N . ASP A 1 244 ? -22.894 -1.890 5.204 1.00 89.94 244 ASP A N 1
ATOM 1921 C CA . ASP A 1 244 ? -24.349 -1.723 5.111 1.00 89.94 244 ASP A CA 1
ATOM 1922 C C . ASP A 1 244 ? -24.967 -2.748 4.147 1.00 89.94 244 ASP A C 1
ATOM 1924 O O . ASP A 1 244 ? -26.107 -3.174 4.325 1.00 89.94 244 ASP A O 1
ATOM 1928 N N . GLN A 1 245 ? -24.210 -3.154 3.124 1.00 93.12 245 GLN A N 1
ATOM 1929 C CA . GLN A 1 245 ? -24.651 -4.120 2.121 1.00 93.12 245 GLN A CA 1
ATOM 1930 C C . GLN A 1 245 ? -24.360 -5.575 2.518 1.00 93.12 245 GLN A C 1
ATOM 1932 O O . GLN A 1 245 ? -25.138 -6.466 2.171 1.00 93.12 245 GLN A O 1
ATOM 1937 N N . TYR A 1 246 ? -23.245 -5.830 3.206 1.00 92.81 246 TYR A N 1
ATOM 1938 C CA . TYR A 1 246 ? -22.756 -7.180 3.480 1.00 92.81 246 TYR A CA 1
ATOM 1939 C C . TYR A 1 246 ? -22.578 -7.439 4.977 1.00 92.81 246 TYR A C 1
ATOM 1941 O O . TYR A 1 246 ? -21.907 -6.694 5.690 1.00 92.81 246 TYR A O 1
ATOM 1949 N N . GLU A 1 247 ? -23.118 -8.568 5.439 1.00 91.25 247 GLU A N 1
ATOM 1950 C CA . GLU A 1 247 ? -22.911 -9.060 6.799 1.00 91.25 247 GLU A CA 1
ATOM 1951 C C . GLU A 1 247 ? -21.570 -9.805 6.896 1.00 91.25 247 GLU A C 1
ATOM 1953 O O . GLU A 1 247 ? -21.419 -10.951 6.464 1.00 91.25 247 GLU A O 1
ATOM 1958 N N . LEU A 1 248 ? -20.567 -9.134 7.459 1.00 91.38 248 LEU A N 1
ATOM 1959 C CA . LEU A 1 248 ? -19.228 -9.685 7.643 1.00 91.38 248 LEU A CA 1
ATOM 1960 C C . LEU A 1 248 ? -19.146 -10.492 8.941 1.00 91.38 248 LEU A C 1
ATOM 1962 O O . LEU A 1 248 ? -19.358 -9.959 10.026 1.00 91.38 248 LEU A O 1
ATOM 1966 N N . LYS A 1 249 ? -18.761 -11.766 8.829 1.00 92.69 249 LYS A N 1
ATOM 1967 C CA . LYS A 1 249 ? -18.534 -12.660 9.983 1.00 92.69 249 LYS A CA 1
ATOM 1968 C C . LYS A 1 249 ? -17.130 -12.542 10.572 1.00 92.69 249 LYS A C 1
ATOM 1970 O O . LYS A 1 249 ? -16.882 -12.964 11.697 1.00 92.69 249 LYS A O 1
ATOM 1975 N N . GLU A 1 250 ? -16.212 -11.992 9.789 1.00 94.50 250 GLU A N 1
ATOM 1976 C CA . GLU A 1 250 ? -14.794 -11.921 10.094 1.00 94.50 250 GLU A CA 1
ATOM 1977 C C . GLU A 1 250 ? -14.201 -10.660 9.477 1.00 94.50 250 GLU A C 1
ATOM 1979 O O . GLU A 1 250 ? -14.564 -10.276 8.363 1.00 94.50 250 GLU A O 1
ATOM 1984 N N . ILE A 1 251 ? -13.269 -10.035 10.194 1.00 94.81 251 ILE A N 1
ATOM 1985 C CA . ILE A 1 251 ? -12.402 -9.000 9.636 1.00 94.81 251 ILE A CA 1
ATOM 1986 C C . ILE A 1 251 ? -10.945 -9.314 9.938 1.00 94.81 251 ILE A C 1
ATOM 1988 O O . ILE A 1 251 ? -10.606 -9.810 11.016 1.00 94.81 251 ILE A O 1
ATOM 1992 N N . LYS A 1 252 ? -10.084 -8.949 8.992 1.00 94.56 252 LYS A N 1
ATOM 1993 C CA . LYS A 1 252 ? -8.633 -9.016 9.117 1.00 94.56 252 LYS A CA 1
ATOM 1994 C C . LYS A 1 252 ? -8.072 -7.604 9.253 1.00 94.56 252 LYS A C 1
ATOM 1996 O O . LYS A 1 252 ? -8.451 -6.699 8.515 1.00 94.56 252 LYS A O 1
ATOM 2001 N N . ILE A 1 253 ? -7.174 -7.425 10.210 1.00 94.06 253 ILE A N 1
ATOM 2002 C CA . ILE A 1 253 ? -6.457 -6.184 10.488 1.00 94.06 253 ILE A CA 1
ATOM 2003 C C . ILE A 1 253 ? -4.972 -6.504 10.369 1.00 94.06 253 ILE A C 1
ATOM 2005 O O . ILE A 1 253 ? -4.462 -7.358 11.091 1.00 94.06 253 ILE A O 1
ATOM 2009 N N . SER A 1 254 ? -4.276 -5.810 9.478 1.00 90.56 254 SER A N 1
ATOM 2010 C CA . SER A 1 254 ? -2.871 -6.078 9.166 1.00 90.56 254 SER A CA 1
ATOM 2011 C C . SER A 1 254 ? -2.034 -4.813 9.316 1.00 90.56 254 SER A C 1
ATOM 2013 O O . SER A 1 254 ? -2.536 -3.700 9.120 1.00 90.56 254 SER A O 1
ATOM 2015 N N . GLY A 1 255 ? -0.764 -4.954 9.692 1.00 81.88 255 GLY A N 1
ATOM 2016 C CA . GLY A 1 255 ? 0.101 -3.803 9.937 1.00 81.88 255 GLY A CA 1
ATOM 2017 C C . GLY A 1 255 ? 1.586 -4.139 10.039 1.00 81.88 255 GLY A C 1
ATOM 2018 O O . GLY A 1 255 ? 1.972 -5.270 10.321 1.00 81.88 255 GLY A O 1
ATOM 2019 N N . LEU A 1 256 ? 2.406 -3.109 9.812 1.00 69.88 256 LEU A N 1
ATOM 2020 C CA . LEU A 1 256 ? 3.872 -3.176 9.746 1.00 69.88 256 LEU A CA 1
ATOM 2021 C C . LEU A 1 256 ? 4.556 -3.231 11.117 1.00 69.88 256 LEU A C 1
ATOM 2023 O O . LEU A 1 256 ? 5.665 -3.734 11.215 1.00 69.88 256 LEU A O 1
ATOM 2027 N N . ASN A 1 257 ? 3.919 -2.681 12.158 1.00 67.00 257 ASN A N 1
ATOM 2028 C CA . ASN A 1 257 ? 4.478 -2.543 13.511 1.00 67.00 257 ASN A CA 1
ATOM 2029 C C . ASN A 1 257 ? 3.406 -2.846 14.579 1.00 67.00 257 ASN A C 1
ATOM 2031 O O . ASN A 1 257 ? 2.296 -3.269 14.260 1.00 67.00 257 ASN A O 1
ATOM 2035 N N . LYS A 1 258 ? 3.701 -2.537 15.855 1.00 64.81 258 LYS A N 1
ATOM 2036 C CA . LYS A 1 258 ? 2.766 -2.644 16.996 1.00 64.81 258 LYS A CA 1
ATOM 2037 C C . LYS A 1 258 ? 1.434 -1.897 16.789 1.00 64.81 258 LYS A C 1
ATOM 2039 O O . LYS A 1 258 ? 0.427 -2.286 17.367 1.00 64.81 258 LYS A O 1
ATOM 2044 N N . TYR A 1 259 ? 1.411 -0.857 15.956 1.00 74.06 259 TYR A N 1
ATOM 2045 C CA . TYR A 1 259 ? 0.244 0.006 15.756 1.00 74.06 259 TYR A CA 1
ATOM 2046 C C . TYR A 1 259 ? -0.668 -0.501 14.631 1.00 74.06 259 TYR A C 1
ATOM 2048 O O . TYR A 1 259 ? -0.658 0.033 13.519 1.00 74.06 259 TYR A O 1
ATOM 2056 N N . LEU A 1 260 ? -1.435 -1.549 14.927 1.00 90.56 260 LEU A N 1
ATOM 2057 C CA . LEU A 1 260 ? -2.587 -1.971 14.125 1.00 90.56 260 LEU A CA 1
ATOM 2058 C C . LEU A 1 260 ? -3.788 -1.095 14.466 1.00 90.56 260 LEU A C 1
ATOM 2060 O O . LEU A 1 260 ? -3.913 -0.684 15.619 1.00 90.56 260 LEU A O 1
ATOM 2064 N N . HIS A 1 261 ? -4.668 -0.828 13.499 1.00 94.38 261 HIS A N 1
ATOM 2065 C CA . HIS A 1 261 ? -5.856 -0.019 13.760 1.00 94.38 261 HIS A CA 1
ATOM 2066 C C . HIS A 1 261 ? -7.141 -0.684 13.278 1.00 94.38 261 HIS A C 1
ATOM 2068 O O . HIS A 1 261 ? -7.224 -1.151 12.145 1.00 94.38 261 HIS A O 1
ATOM 2074 N N . ALA A 1 262 ? -8.156 -0.685 14.139 1.00 95.44 262 ALA A N 1
ATOM 2075 C CA . ALA A 1 262 ? -9.496 -1.152 13.817 1.00 95.44 262 ALA A CA 1
ATOM 2076 C C . ALA A 1 262 ? -10.442 0.039 13.608 1.00 95.44 262 ALA A C 1
ATOM 2078 O O . ALA A 1 262 ? -10.393 0.999 14.387 1.00 95.44 262 ALA A O 1
ATOM 2079 N N . PRO A 1 263 ? -11.346 -0.016 12.617 1.00 96.06 263 PRO A N 1
ATOM 2080 C CA . PRO A 1 263 ? -12.451 0.923 12.542 1.00 96.06 263 PRO A CA 1
ATOM 2081 C C . PRO A 1 263 ? -13.429 0.677 13.689 1.00 96.06 263 PRO A C 1
ATOM 2083 O O . PRO A 1 263 ? -13.871 -0.446 13.918 1.00 96.06 263 PRO A O 1
ATOM 2086 N N . VAL A 1 264 ? -13.776 1.739 14.401 1.00 95.75 264 VAL A N 1
ATOM 2087 C CA . VAL A 1 264 ? -14.692 1.722 15.535 1.00 95.75 264 VAL A CA 1
ATOM 2088 C C . VAL A 1 264 ? -15.708 2.843 15.374 1.00 95.75 264 VAL A C 1
ATOM 2090 O O . VAL A 1 264 ? -15.358 3.966 15.008 1.00 95.75 264 VAL A O 1
ATOM 2093 N N . GLN A 1 265 ? -16.968 2.535 15.650 1.00 93.94 265 GLN A N 1
ATOM 2094 C CA . GLN A 1 265 ? -18.072 3.484 15.580 1.00 93.94 265 GLN A CA 1
ATOM 2095 C C . GLN A 1 265 ? -18.854 3.452 16.891 1.00 93.94 265 GLN A C 1
ATOM 2097 O O . GLN A 1 265 ? -19.235 2.386 17.376 1.00 93.94 265 GLN A O 1
ATOM 2102 N N . PHE A 1 266 ? -19.072 4.628 17.473 1.00 91.75 266 PHE A N 1
ATOM 2103 C CA . PHE A 1 266 ? -19.909 4.782 18.660 1.00 91.75 266 PHE A CA 1
ATOM 2104 C C . PHE A 1 266 ? -21.389 4.796 18.282 1.00 91.75 266 PHE A C 1
ATOM 2106 O O . PHE A 1 266 ? -21.756 5.203 17.177 1.00 91.75 266 PHE A O 1
ATOM 2113 N N . GLU A 1 267 ? -22.244 4.387 19.217 1.00 80.25 267 GLU A N 1
ATOM 2114 C CA . GLU A 1 267 ? -23.693 4.523 19.072 1.00 80.25 267 GLU A CA 1
ATOM 2115 C C . GLU A 1 267 ? -24.075 5.985 18.806 1.00 80.25 267 GLU A C 1
ATOM 2117 O O . GLU A 1 267 ? -23.534 6.896 19.431 1.00 80.25 267 GLU A O 1
ATOM 2122 N N . ASN A 1 268 ? -24.986 6.212 17.856 1.00 77.56 268 ASN A N 1
ATOM 2123 C CA . ASN A 1 268 ? -25.429 7.540 17.406 1.00 77.56 268 ASN A CA 1
ATOM 2124 C C . ASN A 1 268 ? -24.347 8.434 16.769 1.00 77.56 268 ASN A C 1
ATOM 2126 O O . ASN A 1 268 ? -24.621 9.597 16.477 1.00 77.56 268 ASN A O 1
ATOM 2130 N N . SER A 1 269 ? -23.149 7.911 16.487 1.00 83.56 269 SER A N 1
ATOM 2131 C CA . SER A 1 269 ? -22.130 8.619 15.709 1.00 83.56 269 SER A CA 1
ATOM 2132 C C . SER A 1 269 ? -22.025 8.051 14.298 1.00 83.56 269 SER A C 1
ATOM 2134 O O . SER A 1 269 ? -21.932 6.842 14.106 1.00 83.56 269 SER A O 1
ATOM 2136 N N . MET A 1 270 ? -21.989 8.929 13.293 1.00 79.62 270 MET A N 1
ATOM 2137 C CA . MET A 1 270 ? -21.679 8.561 11.902 1.00 79.62 270 MET A CA 1
ATOM 2138 C C . MET A 1 270 ? -20.166 8.506 11.629 1.00 79.62 270 MET A C 1
ATOM 2140 O O . MET A 1 270 ? -19.755 8.131 10.526 1.00 79.62 270 MET A O 1
ATOM 2144 N N . GLU A 1 271 ? -19.337 8.900 12.603 1.00 85.69 271 GLU A N 1
ATOM 2145 C CA . GLU A 1 271 ? -17.881 8.928 12.480 1.00 85.69 271 GLU A CA 1
ATOM 2146 C C . GLU A 1 271 ? -17.289 7.536 12.733 1.00 85.69 271 GLU A C 1
ATOM 2148 O O . GLU A 1 271 ? -17.436 6.955 13.809 1.00 85.69 271 GLU A O 1
ATOM 2153 N N . THR A 1 272 ? -16.546 7.020 11.752 1.00 91.56 272 THR A N 1
ATOM 2154 C CA . THR A 1 272 ? -15.648 5.880 11.958 1.00 91.56 272 THR A CA 1
ATOM 2155 C C . THR A 1 272 ? -14.300 6.389 12.454 1.00 91.56 272 THR A C 1
ATOM 2157 O O . THR A 1 272 ? -13.559 7.059 11.719 1.00 91.56 272 THR A O 1
ATOM 2160 N N . LYS A 1 273 ? -13.967 6.048 13.696 1.00 92.88 273 LYS A N 1
ATOM 2161 C CA . LYS A 1 273 ? -12.687 6.359 14.329 1.00 92.88 273 LYS A CA 1
ATOM 2162 C C . LYS A 1 273 ? -11.753 5.153 14.242 1.00 92.88 273 LYS A C 1
ATOM 2164 O O . LYS A 1 273 ? -12.208 4.016 14.230 1.00 92.88 273 LYS A O 1
ATOM 2169 N N . LEU A 1 274 ? -10.448 5.387 14.146 1.00 94.19 274 LEU A N 1
ATOM 2170 C CA . LEU A 1 274 ? -9.452 4.319 14.020 1.00 94.19 274 LEU A CA 1
ATOM 2171 C C . LEU A 1 274 ? -8.792 4.092 15.376 1.00 94.19 274 LEU A C 1
ATOM 2173 O O . LEU A 1 274 ? -8.011 4.926 15.825 1.00 94.19 274 LEU A O 1
ATOM 2177 N N . PHE A 1 275 ? -9.146 2.995 16.041 1.00 94.62 275 PHE A N 1
ATOM 2178 C CA . PHE A 1 275 ? -8.610 2.652 17.355 1.00 94.62 275 PHE A CA 1
ATOM 2179 C C . PHE A 1 275 ? -7.353 1.820 17.185 1.00 94.62 275 PHE A C 1
ATOM 2181 O O . PHE A 1 275 ? -7.356 0.866 16.410 1.00 94.62 275 PHE A O 1
ATOM 2188 N N . MET A 1 276 ? -6.312 2.136 17.947 1.00 92.94 276 MET A N 1
ATOM 2189 C CA . MET A 1 276 ? -5.136 1.282 18.055 1.00 92.94 276 MET A CA 1
ATOM 2190 C C . MET A 1 276 ? -5.538 -0.075 18.643 1.00 92.94 276 MET A C 1
ATOM 2192 O O . MET A 1 276 ? -6.359 -0.135 19.551 1.00 92.94 276 MET A O 1
ATOM 2196 N N . VAL A 1 277 ? -4.972 -1.171 18.155 1.00 92.00 277 VAL A N 1
ATOM 2197 C CA . VAL A 1 277 ? -5.261 -2.521 18.649 1.00 92.00 277 VAL A CA 1
ATOM 2198 C C . VAL A 1 277 ? -4.027 -3.059 19.357 1.00 92.00 277 VAL A C 1
ATOM 2200 O O . VAL A 1 277 ? -3.004 -3.289 18.712 1.00 92.00 277 VAL A O 1
ATOM 2203 N N . ASP A 1 278 ? -4.119 -3.273 20.672 1.00 88.12 278 ASP A N 1
ATOM 2204 C CA . ASP A 1 278 ? -3.020 -3.815 21.477 1.00 88.12 278 ASP A CA 1
ATOM 2205 C C . ASP A 1 278 ? -3.468 -5.080 22.235 1.00 88.12 278 ASP A C 1
ATOM 2207 O O . ASP A 1 278 ? -4.155 -4.981 23.254 1.00 88.12 278 ASP A O 1
ATOM 2211 N N . PRO A 1 279 ? -3.098 -6.291 21.769 1.00 83.69 279 PRO A N 1
ATOM 2212 C CA . PRO A 1 279 ? -3.475 -7.539 22.436 1.00 83.69 279 PRO A CA 1
ATOM 2213 C C . PRO A 1 279 ? -2.744 -7.773 23.764 1.00 83.69 279 PRO A C 1
ATOM 2215 O O . PRO A 1 279 ? -3.084 -8.721 24.475 1.00 83.69 279 PRO A O 1
ATOM 2218 N N . GLU A 1 280 ? -1.756 -6.940 24.098 1.00 83.31 280 GLU A N 1
ATOM 2219 C CA . GLU A 1 280 ? -0.994 -7.006 25.349 1.00 83.31 280 GLU A CA 1
ATOM 2220 C C . GLU A 1 280 ? -1.583 -6.111 26.446 1.00 83.31 280 GLU A C 1
ATOM 2222 O O . GLU A 1 280 ? -1.275 -6.312 27.618 1.00 83.31 280 GLU A O 1
ATOM 2227 N N . SER A 1 281 ? -2.436 -5.146 26.090 1.00 84.31 281 SER A N 1
ATOM 2228 C CA . SER A 1 281 ? -3.130 -4.294 27.056 1.00 84.31 281 SER A CA 1
ATOM 2229 C C . SER A 1 281 ? -4.477 -4.899 27.422 1.00 84.31 281 SER A C 1
ATOM 2231 O O . SER A 1 281 ? -5.216 -5.311 26.535 1.00 84.31 281 SER A O 1
ATOM 2233 N N . ASP A 1 282 ? -4.847 -4.934 28.701 1.00 85.38 282 ASP A N 1
ATOM 2234 C CA . ASP A 1 282 ? -6.150 -5.480 29.105 1.00 85.38 282 ASP A CA 1
ATOM 2235 C C . ASP A 1 282 ? -7.315 -4.550 28.728 1.00 85.38 282 ASP A C 1
ATOM 2237 O O . ASP A 1 282 ? -8.412 -5.011 28.409 1.00 85.38 282 ASP A O 1
ATOM 2241 N N . TYR A 1 283 ? -7.081 -3.237 28.699 1.00 84.50 283 TYR A N 1
ATOM 2242 C CA . TYR A 1 283 ? -8.149 -2.243 28.767 1.00 84.50 283 TYR A CA 1
ATOM 2243 C C . TYR A 1 283 ? -8.464 -1.568 27.435 1.00 84.50 283 TYR A C 1
ATOM 2245 O O . TYR A 1 283 ? -7.584 -1.265 26.637 1.00 84.50 283 TYR A O 1
ATOM 2253 N N . LEU A 1 284 ? -9.746 -1.254 27.242 1.00 91.50 284 LEU A N 1
ATOM 2254 C CA . LEU A 1 284 ? -10.181 -0.239 26.288 1.00 91.50 284 LEU A CA 1
ATOM 2255 C C . LEU A 1 284 ? -9.906 1.144 26.879 1.00 91.50 284 LEU A C 1
ATOM 2257 O O . LEU A 1 284 ? -10.444 1.455 27.943 1.00 91.50 284 LEU A O 1
ATOM 2261 N N . THR A 1 285 ? -9.111 1.968 26.199 1.00 92.88 285 THR A N 1
ATOM 2262 C CA . THR A 1 285 ? -8.852 3.355 26.616 1.00 92.88 285 THR A CA 1
ATOM 2263 C C . THR A 1 285 ? -9.524 4.347 25.682 1.00 92.88 285 THR A C 1
ATOM 2265 O O . THR A 1 285 ? -9.595 4.126 24.471 1.00 92.88 285 THR A O 1
ATOM 2268 N N . LEU A 1 286 ? -10.032 5.437 26.257 1.00 94.56 286 LEU A N 1
ATOM 2269 C CA . LEU A 1 286 ? -10.771 6.488 25.559 1.00 94.56 286 LEU A CA 1
ATOM 2270 C C . LEU A 1 286 ? -10.320 7.865 26.054 1.00 94.56 286 LEU A C 1
ATOM 2272 O O . LEU A 1 286 ? -9.949 8.016 27.220 1.00 94.56 286 LEU A O 1
ATOM 2276 N N . ASP A 1 287 ? -10.411 8.871 25.188 1.00 93.62 287 ASP A N 1
ATOM 2277 C CA . ASP A 1 287 ? -10.246 10.264 25.593 1.00 93.62 287 ASP A CA 1
ATOM 2278 C C . ASP A 1 287 ? -11.548 10.795 26.210 1.00 93.62 287 ASP A C 1
ATOM 2280 O O . ASP A 1 287 ? -12.578 10.866 25.537 1.00 93.62 287 ASP A O 1
ATOM 2284 N N . GLU A 1 288 ? -11.508 11.153 27.494 1.00 93.25 288 GLU A N 1
ATOM 2285 C CA . GLU A 1 288 ? -12.693 11.617 28.224 1.00 93.25 288 GLU A CA 1
ATOM 2286 C C . GLU A 1 288 ? -13.255 12.937 27.678 1.00 93.25 288 GLU A C 1
ATOM 2288 O O . GLU A 1 288 ? -14.471 13.073 27.540 1.00 93.25 288 GLU A O 1
ATOM 2293 N N . GLN A 1 289 ? -12.382 13.885 27.324 1.00 93.19 289 GLN A N 1
ATOM 2294 C CA . GLN A 1 289 ? -12.794 15.184 26.796 1.00 93.19 289 GLN A CA 1
ATOM 2295 C C . GLN A 1 289 ? -13.482 15.005 25.444 1.00 93.19 289 GLN A C 1
ATOM 2297 O O . GLN A 1 289 ? -14.543 15.568 25.201 1.00 93.19 289 GLN A O 1
ATOM 2302 N N . TRP A 1 290 ? -12.926 14.150 24.587 1.00 93.00 290 TRP A N 1
ATOM 2303 C CA . TRP A 1 290 ? -13.500 13.862 23.282 1.00 93.00 290 TRP A CA 1
ATOM 2304 C C . TRP A 1 290 ? -14.892 13.232 23.393 1.00 93.00 290 TRP A C 1
ATOM 2306 O O . TRP A 1 290 ? -15.786 13.622 22.643 1.00 93.00 290 TRP A O 1
ATOM 2316 N N . LEU A 1 291 ? -15.097 12.292 24.330 1.00 92.00 291 LEU A N 1
ATOM 2317 C CA . LEU A 1 291 ? -16.419 11.697 24.571 1.00 92.00 291 LEU A CA 1
ATOM 2318 C C . LEU A 1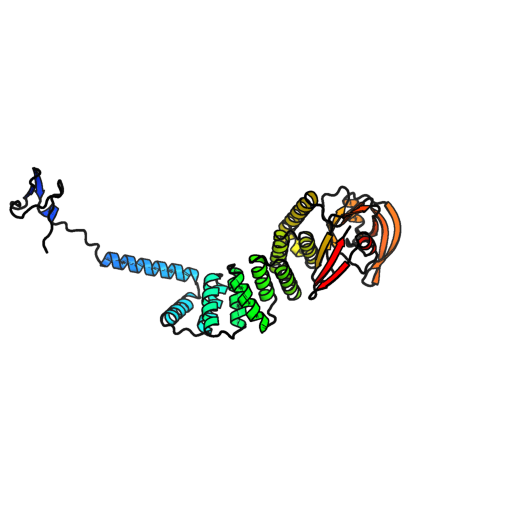 291 ? -17.446 12.769 24.955 1.00 92.00 291 LEU A C 1
ATOM 2320 O O . LEU A 1 291 ? -18.554 12.762 24.422 1.00 92.00 291 LEU A O 1
ATOM 2324 N N . GLN A 1 292 ? -17.070 13.694 25.843 1.00 92.00 292 GLN A N 1
ATOM 2325 C CA . GLN A 1 292 ? -17.928 14.800 26.275 1.00 92.00 292 GLN A CA 1
ATOM 2326 C C . GLN A 1 292 ? -18.226 15.768 25.122 1.00 92.00 292 GLN A C 1
ATOM 2328 O O . GLN A 1 292 ? -19.392 16.066 24.863 1.00 92.00 292 GLN A O 1
ATOM 2333 N N . ASP A 1 293 ? -17.198 16.189 24.382 1.00 92.12 293 ASP A N 1
ATOM 2334 C CA . ASP A 1 293 ? -17.308 17.136 23.265 1.00 92.12 293 ASP A CA 1
ATOM 2335 C C . ASP A 1 293 ? -18.200 16.607 22.128 1.00 92.12 293 ASP A C 1
ATOM 2337 O O . ASP A 1 293 ? -18.854 17.386 21.436 1.00 92.12 293 ASP A O 1
ATOM 2341 N N . HIS A 1 294 ? -18.245 15.283 21.936 1.00 91.38 294 HIS A N 1
ATOM 2342 C CA . HIS A 1 294 ? -19.035 14.626 20.886 1.00 91.38 294 HIS A CA 1
ATOM 2343 C C . HIS A 1 294 ? -20.351 14.032 21.412 1.00 91.38 294 HIS A C 1
ATOM 2345 O O . HIS A 1 294 ? -21.052 13.347 20.667 1.00 91.38 294 HIS A O 1
ATOM 2351 N N . GLY A 1 295 ? -20.700 14.280 22.681 1.00 92.00 295 GLY A N 1
ATOM 2352 C CA . GLY A 1 295 ? -21.955 13.825 23.282 1.00 92.00 295 GLY A CA 1
ATOM 2353 C C . GLY A 1 295 ? -22.103 12.303 23.346 1.00 92.00 295 GLY A C 1
ATOM 2354 O O . GLY A 1 295 ? -23.222 11.794 23.281 1.00 92.00 295 GLY A O 1
ATOM 2355 N N . ILE A 1 296 ? -20.995 11.564 23.447 1.00 92.88 296 ILE A N 1
ATOM 2356 C CA . ILE A 1 296 ? -21.023 10.103 23.539 1.00 92.88 296 ILE A CA 1
ATOM 2357 C C . ILE A 1 296 ? -21.463 9.706 24.955 1.00 92.88 296 ILE A C 1
ATOM 2359 O O . ILE A 1 296 ? -20.784 10.065 25.918 1.00 92.88 296 ILE A O 1
ATOM 2363 N N . PRO A 1 297 ? -22.572 8.962 25.125 1.00 93.19 297 PRO A N 1
ATOM 2364 C CA . PRO A 1 297 ? -23.066 8.600 26.447 1.00 93.19 297 PRO A CA 1
ATOM 2365 C C . PRO A 1 297 ? -22.154 7.571 27.127 1.00 93.19 297 PRO A C 1
ATOM 2367 O O . PRO A 1 297 ? -21.763 6.571 26.523 1.00 93.19 297 PRO A O 1
ATOM 2370 N N . PHE A 1 298 ? -21.862 7.782 28.411 1.00 94.06 298 PHE A N 1
ATOM 2371 C CA . PHE A 1 298 ? -21.158 6.816 29.255 1.00 94.06 298 PHE A CA 1
ATOM 2372 C C . PHE A 1 298 ? -21.576 6.936 30.725 1.00 94.06 298 PHE A C 1
ATOM 2374 O O . PHE A 1 298 ? -21.976 8.000 31.194 1.00 94.06 298 PHE A O 1
ATOM 2381 N N . THR A 1 299 ? -21.460 5.838 31.472 1.00 96.19 299 THR A N 1
ATOM 2382 C CA . THR A 1 299 ? -21.654 5.812 32.930 1.00 96.19 299 THR A CA 1
ATOM 2383 C C . THR A 1 299 ? -20.305 5.716 33.629 1.00 96.19 299 THR A C 1
ATOM 2385 O O . THR A 1 299 ? -19.534 4.809 33.323 1.00 96.19 299 THR A O 1
ATOM 2388 N N . SER A 1 300 ? -20.025 6.632 34.559 1.00 95.06 300 SER A N 1
ATOM 2389 C CA . SER A 1 300 ? -18.808 6.628 35.382 1.00 95.06 300 SER A CA 1
ATOM 2390 C C . SER A 1 300 ? -18.966 5.742 36.621 1.00 95.06 300 SER A C 1
ATOM 2392 O O . SER A 1 300 ? -20.003 5.773 37.280 1.00 95.06 300 SER A O 1
ATOM 2394 N N . HIS A 1 301 ? -17.918 4.982 36.944 1.00 94.31 301 HIS A N 1
ATOM 2395 C CA . HIS A 1 301 ? -17.835 4.063 38.089 1.00 94.31 301 HIS A CA 1
ATOM 2396 C C . HIS A 1 301 ? -16.699 4.423 39.060 1.00 94.31 301 HIS A C 1
ATOM 2398 O O . HIS A 1 301 ? -16.330 3.608 39.903 1.00 94.31 301 HIS A O 1
ATOM 2404 N N . GLY A 1 302 ? -16.138 5.629 38.940 1.00 91.31 302 GLY A N 1
ATOM 2405 C CA . GLY A 1 302 ? -15.058 6.127 39.797 1.00 91.31 302 GLY A CA 1
ATOM 2406 C C . GLY A 1 302 ? -13.653 5.972 39.210 1.00 91.31 302 GLY A C 1
ATOM 2407 O O . GLY A 1 302 ? -13.461 5.453 38.106 1.00 91.31 302 GLY A O 1
ATOM 2408 N N . GLU A 1 303 ? -12.668 6.476 39.954 1.00 91.31 303 GLU A N 1
ATOM 2409 C CA . GLU A 1 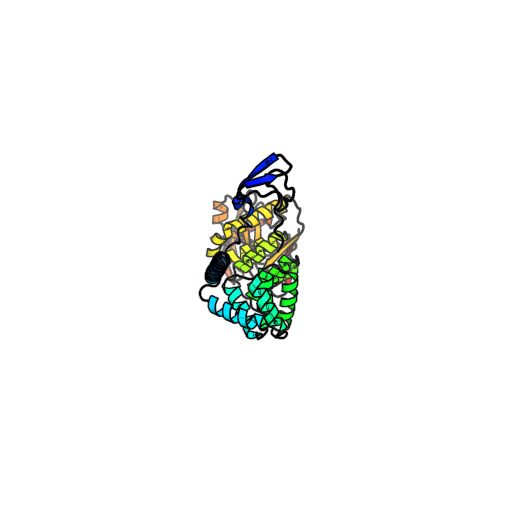303 ? -11.264 6.498 39.542 1.00 91.31 303 GLU A CA 1
ATOM 2410 C C . GLU A 1 303 ? -10.667 5.089 39.440 1.00 91.31 303 GLU A C 1
ATOM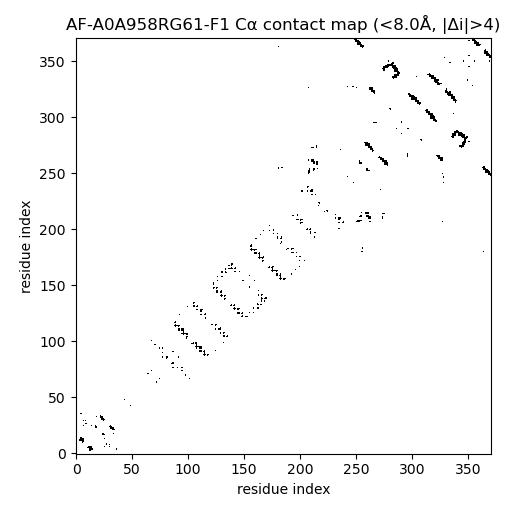 2412 O O . GLU A 1 303 ? -10.989 4.178 40.206 1.00 91.31 303 GLU A O 1
ATOM 2417 N N . LYS A 1 304 ? -9.762 4.917 38.479 1.00 88.06 304 LYS A N 1
ATOM 2418 C CA . LYS A 1 304 ? -9.034 3.682 38.228 1.00 88.06 304 LYS A CA 1
ATOM 2419 C C . LYS A 1 304 ? -7.622 3.992 37.750 1.00 88.06 304 LYS A C 1
ATOM 2421 O O . LYS A 1 304 ? -7.424 4.776 36.823 1.00 88.06 304 LYS A O 1
ATOM 2426 N N . GLU A 1 305 ? -6.644 3.327 38.353 1.00 84.81 305 GLU A N 1
ATOM 2427 C CA . GLU A 1 305 ? -5.269 3.339 37.864 1.00 84.81 305 GLU A CA 1
ATOM 2428 C C . GLU A 1 305 ? -5.058 2.216 36.849 1.00 84.81 305 GLU A C 1
ATOM 2430 O O . GLU A 1 305 ? -5.518 1.083 37.017 1.00 84.81 305 GLU A O 1
ATOM 2435 N N . LEU A 1 306 ? -4.368 2.554 35.768 1.00 79.25 306 LEU A N 1
ATOM 2436 C CA . LEU A 1 306 ? -4.034 1.661 34.675 1.00 79.25 306 LEU A CA 1
ATOM 2437 C C . LEU A 1 306 ? -2.532 1.598 34.504 1.00 79.25 306 LEU A C 1
ATOM 2439 O O . LEU A 1 306 ? -1.893 2.638 34.450 1.00 79.25 306 LEU A O 1
ATOM 2443 N N . MET A 1 307 ? -1.983 0.410 34.295 1.00 77.00 307 MET A N 1
ATOM 2444 C CA . MET A 1 307 ? -0.623 0.280 33.788 1.00 77.00 307 MET A CA 1
ATOM 2445 C C . MET A 1 307 ? -0.684 0.156 32.264 1.00 77.00 307 MET A C 1
ATOM 2447 O O . MET A 1 307 ? -1.239 -0.804 31.730 1.00 77.00 307 MET A O 1
ATOM 2451 N N . ALA A 1 308 ? -0.153 1.147 31.557 1.00 69.62 308 ALA A N 1
ATOM 2452 C CA . ALA A 1 308 ? 0.010 1.098 30.113 1.00 69.62 308 ALA A CA 1
ATOM 2453 C C . ALA A 1 308 ? 1.064 0.047 29.721 1.00 69.62 308 ALA A C 1
ATOM 2455 O O . ALA A 1 308 ? 1.931 -0.314 30.517 1.00 69.62 308 ALA A O 1
ATOM 2456 N N . SER A 1 309 ? 1.041 -0.401 28.463 1.00 64.62 309 SER A N 1
ATOM 2457 C CA . SER A 1 309 ? 1.950 -1.435 27.936 1.00 64.62 309 SER A CA 1
ATOM 2458 C C . SER A 1 309 ? 3.440 -1.055 28.005 1.00 64.62 309 SER A C 1
ATOM 2460 O O . SER A 1 309 ? 4.306 -1.903 27.822 1.00 64.62 309 SER A O 1
ATOM 2462 N N . ASN A 1 310 ? 3.755 0.220 28.249 1.00 68.44 310 ASN A N 1
ATOM 2463 C CA . ASN A 1 310 ? 5.111 0.730 28.464 1.00 68.44 310 ASN A CA 1
ATOM 2464 C C . ASN A 1 310 ? 5.486 0.871 29.957 1.00 68.44 310 ASN A C 1
ATOM 2466 O O . ASN A 1 310 ? 6.513 1.469 30.266 1.00 68.44 310 ASN A O 1
ATOM 2470 N N . GLY A 1 311 ? 4.654 0.369 30.875 1.00 72.69 311 GLY A N 1
ATOM 2471 C CA . GLY A 1 311 ? 4.876 0.414 32.323 1.00 72.69 311 GLY A CA 1
ATOM 2472 C C . GLY A 1 311 ? 4.464 1.724 33.005 1.00 72.69 311 GLY A C 1
ATOM 2473 O O . GLY A 1 311 ? 4.628 1.847 34.216 1.00 72.69 311 GLY A O 1
ATOM 2474 N N . MET A 1 312 ? 3.927 2.706 32.271 1.00 75.06 312 MET A N 1
ATOM 2475 C CA . MET A 1 312 ? 3.449 3.958 32.870 1.00 75.06 312 MET A CA 1
ATOM 2476 C C . MET A 1 312 ? 2.091 3.770 33.542 1.00 75.06 312 MET A C 1
ATOM 2478 O O . MET A 1 312 ? 1.190 3.170 32.957 1.00 75.06 312 MET A O 1
ATOM 2482 N N . TYR A 1 313 ? 1.917 4.354 34.728 1.00 79.75 313 TYR A N 1
ATOM 2483 C CA . TYR A 1 313 ? 0.618 4.409 35.389 1.00 79.75 313 TYR A CA 1
ATOM 2484 C C . TYR A 1 313 ? -0.191 5.612 34.890 1.00 79.75 313 TYR A C 1
ATOM 2486 O O . TYR A 1 313 ? 0.255 6.756 34.983 1.00 79.75 313 TYR A O 1
ATOM 2494 N N . LEU A 1 314 ? -1.384 5.353 34.360 1.00 80.81 314 LEU A N 1
ATOM 2495 C CA . LEU A 1 314 ? -2.361 6.351 33.941 1.00 80.81 314 LEU A CA 1
ATOM 2496 C C . LEU A 1 314 ? -3.500 6.386 34.959 1.00 80.81 314 LEU A C 1
ATOM 2498 O O . LEU A 1 314 ? -4.102 5.355 35.262 1.00 80.81 314 LEU A O 1
ATOM 2502 N N . LYS A 1 315 ? -3.815 7.580 35.463 1.00 88.25 315 LYS A N 1
ATOM 2503 C CA . LYS A 1 315 ? -5.044 7.818 36.222 1.00 88.25 315 LYS A CA 1
ATOM 2504 C C . LYS A 1 315 ? -6.179 8.080 35.244 1.00 88.25 315 LYS A C 1
ATOM 2506 O O . LYS A 1 315 ? -6.082 8.983 34.414 1.00 88.25 315 LYS A O 1
ATOM 2511 N N . GLY A 1 316 ? -7.235 7.290 35.344 1.00 91.69 316 GLY A N 1
ATOM 2512 C CA . GLY A 1 316 ? -8.447 7.468 34.561 1.00 91.69 316 GLY A CA 1
ATOM 2513 C C . GLY A 1 316 ? -9.691 7.168 35.375 1.00 91.69 316 GLY A C 1
ATOM 2514 O O . GLY A 1 316 ? -9.634 6.908 36.574 1.00 91.69 316 GLY A O 1
ATOM 2515 N N . THR A 1 317 ? -10.819 7.181 34.693 1.00 93.75 317 THR A N 1
ATOM 2516 C CA . THR A 1 317 ? -12.141 6.904 35.233 1.00 93.75 317 THR A CA 1
ATOM 2517 C C . THR A 1 317 ? -12.648 5.624 34.590 1.00 93.75 317 THR A C 1
ATOM 2519 O O . THR A 1 317 ? -12.666 5.496 33.365 1.00 93.75 317 THR A O 1
ATOM 2522 N N . SER A 1 318 ? -13.056 4.649 35.399 1.00 94.25 318 SER A N 1
ATOM 2523 C CA . SER A 1 318 ? -13.718 3.452 34.886 1.00 94.25 318 SER A CA 1
ATOM 2524 C C . SER A 1 318 ? -15.088 3.846 34.348 1.00 94.25 318 SER A C 1
ATOM 2526 O O . SER A 1 318 ? -15.916 4.360 35.096 1.00 94.25 318 SER A O 1
ATOM 2528 N N . VAL A 1 319 ? -15.348 3.587 33.068 1.00 95.19 319 VAL A N 1
ATOM 2529 C CA . VAL A 1 319 ? -16.613 3.941 32.418 1.00 95.19 319 VAL A CA 1
ATOM 2530 C C . VAL A 1 319 ? -17.249 2.741 31.723 1.00 95.19 319 VAL A C 1
ATOM 2532 O O . VAL A 1 319 ? -16.598 1.740 31.418 1.00 95.19 319 VAL A O 1
ATOM 2535 N N . THR A 1 320 ? -18.553 2.816 31.480 1.00 95.69 320 THR A N 1
ATOM 2536 C CA . THR A 1 320 ? -19.278 1.866 30.628 1.00 95.69 320 THR A CA 1
ATOM 2537 C C . THR A 1 320 ? -19.981 2.613 29.510 1.00 95.69 320 THR A C 1
ATOM 2539 O O . THR A 1 320 ? -20.746 3.540 29.773 1.00 95.69 320 THR A O 1
ATOM 2542 N N . LEU A 1 321 ? -19.703 2.203 28.273 1.00 94.81 321 LEU A N 1
ATOM 2543 C CA . LEU A 1 321 ? -20.413 2.652 27.082 1.00 94.81 321 LEU A CA 1
ATOM 2544 C C . LEU A 1 321 ? -21.638 1.750 26.848 1.00 94.81 321 LEU A C 1
ATOM 2546 O O . LEU A 1 321 ? -21.485 0.525 26.941 1.00 94.81 321 LEU A O 1
ATOM 2550 N N . PRO A 1 322 ? -22.811 2.308 26.494 1.00 94.06 322 PRO A N 1
ATOM 2551 C CA . PRO A 1 322 ? -24.002 1.519 26.171 1.00 94.06 322 PRO A CA 1
ATOM 2552 C C . PRO A 1 322 ? -23.746 0.524 25.036 1.00 94.06 322 PRO A C 1
ATOM 2554 O O . PRO A 1 322 ? -24.007 -0.674 25.177 1.00 94.06 322 PRO A O 1
ATOM 2557 N N . SER A 1 323 ? -23.151 0.997 23.939 1.00 93.75 323 SER A N 1
ATOM 2558 C CA . SER A 1 323 ? -22.673 0.134 22.869 1.00 93.75 323 SER A CA 1
ATOM 2559 C C . SER A 1 323 ? -21.537 0.753 22.050 1.00 93.75 323 SER A C 1
ATOM 2561 O O . SER A 1 323 ? -21.282 1.959 22.077 1.00 93.75 323 SER A O 1
ATOM 2563 N N . LEU A 1 324 ? -20.818 -0.116 21.344 1.00 94.12 324 LEU A N 1
ATOM 2564 C CA . LEU A 1 324 ? -19.719 0.213 20.446 1.00 94.12 324 LEU A CA 1
ATOM 2565 C C . LEU A 1 324 ? -19.701 -0.801 19.303 1.00 94.12 324 LEU A C 1
ATOM 2567 O O . LEU A 1 324 ? -19.871 -1.999 19.538 1.00 94.12 324 LEU A O 1
ATOM 2571 N N . LYS A 1 325 ? -19.443 -0.350 18.078 1.00 93.81 325 LYS A N 1
ATOM 2572 C CA . LYS A 1 325 ? -19.222 -1.231 16.932 1.00 93.81 325 LYS A CA 1
ATOM 2573 C C . LYS A 1 325 ? -17.727 -1.311 16.631 1.00 93.81 325 LYS A C 1
ATOM 2575 O O . LYS A 1 325 ? -17.112 -0.283 16.360 1.00 93.81 325 LYS A O 1
ATOM 2580 N N . VAL A 1 326 ? -17.138 -2.505 16.689 1.00 94.81 326 VAL A N 1
ATOM 2581 C CA . VAL A 1 326 ? -15.749 -2.764 16.269 1.00 94.81 326 VAL A CA 1
ATOM 2582 C C . VAL A 1 326 ? -15.800 -3.474 14.927 1.00 94.81 326 VAL A C 1
ATOM 2584 O O . VAL A 1 326 ? -16.238 -4.618 14.826 1.00 94.81 326 VAL A O 1
ATOM 2587 N N . GLY A 1 327 ? -15.390 -2.778 13.876 1.00 93.12 327 GLY A N 1
ATOM 2588 C CA . GLY A 1 327 ? -15.632 -3.220 12.516 1.00 93.12 327 GLY A CA 1
ATOM 2589 C C . GLY A 1 327 ? -17.139 -3.353 12.230 1.00 93.12 327 GLY A C 1
ATOM 2590 O O . GLY A 1 327 ? -17.861 -2.363 12.364 1.00 93.12 327 GLY A O 1
ATOM 2591 N N . PRO A 1 328 ? -17.628 -4.537 11.821 1.00 92.12 328 PRO A N 1
ATOM 2592 C CA . PRO A 1 328 ? -19.047 -4.842 11.658 1.00 92.12 328 PRO A CA 1
ATOM 2593 C C . PRO A 1 328 ? -19.721 -5.289 12.975 1.00 92.12 328 PRO A C 1
ATOM 2595 O O . PRO A 1 328 ? -20.946 -5.365 13.032 1.00 92.12 328 PRO A O 1
ATOM 2598 N N . PHE A 1 329 ? -18.958 -5.570 14.037 1.00 94.25 329 PHE A N 1
ATOM 2599 C CA . PHE A 1 329 ? -19.449 -6.294 15.211 1.00 94.25 329 PHE A CA 1
ATOM 2600 C C . PHE A 1 329 ? -19.971 -5.366 16.304 1.00 94.25 329 PHE A C 1
ATOM 2602 O O . PHE A 1 329 ? -19.249 -4.496 16.792 1.00 94.25 329 PHE A O 1
ATOM 2609 N N . HIS A 1 330 ? -21.216 -5.586 16.725 1.00 93.50 330 HIS A N 1
ATOM 2610 C CA . HIS A 1 330 ? -21.858 -4.816 17.787 1.00 93.50 330 HIS A CA 1
ATOM 2611 C C . HIS A 1 330 ? -21.540 -5.389 19.170 1.00 93.50 330 HIS A C 1
ATOM 2613 O O . HIS A 1 330 ? -21.819 -6.551 19.458 1.00 93.50 330 HIS A O 1
ATOM 2619 N N . LEU A 1 331 ? -21.020 -4.540 20.054 1.00 94.25 331 LEU A N 1
ATOM 2620 C CA . LEU A 1 331 ? -20.766 -4.848 21.455 1.00 94.25 331 LEU A CA 1
ATOM 2621 C C . LEU A 1 331 ? -21.634 -3.957 22.342 1.00 94.25 331 LEU A C 1
ATOM 2623 O O . LEU A 1 331 ? -21.703 -2.751 22.127 1.00 94.25 331 LEU A O 1
ATOM 2627 N N . LYS A 1 332 ? -22.267 -4.548 23.356 1.00 94.44 332 LYS A N 1
ATOM 2628 C CA . LYS A 1 332 ? -23.036 -3.838 24.390 1.00 94.44 332 LYS A CA 1
ATOM 2629 C C . LYS A 1 332 ? -22.283 -3.837 25.717 1.00 94.44 332 LYS A C 1
ATOM 2631 O O . LYS A 1 332 ? -21.408 -4.687 25.927 1.00 94.44 332 LYS A O 1
ATOM 2636 N N . ASP A 1 333 ? -22.623 -2.887 26.584 1.00 93.75 333 ASP A N 1
ATOM 2637 C CA . ASP A 1 333 ? -22.091 -2.762 27.947 1.00 93.75 333 ASP A CA 1
ATOM 2638 C C . ASP A 1 333 ? -20.555 -2.832 27.960 1.00 93.75 333 ASP A C 1
ATOM 2640 O O . ASP A 1 333 ? -19.910 -3.693 28.582 1.00 93.75 333 ASP A O 1
ATOM 2644 N N . VAL A 1 334 ? -19.943 -1.959 27.157 1.00 94.62 334 VAL A N 1
ATOM 2645 C CA . VAL A 1 334 ? -18.506 -1.995 26.894 1.00 94.62 334 VAL A CA 1
ATOM 2646 C C . VAL A 1 334 ? -17.780 -1.246 28.001 1.00 94.62 334 VAL A C 1
ATOM 2648 O O . VAL A 1 334 ? -17.858 -0.024 28.112 1.00 94.62 334 VAL A O 1
ATOM 2651 N N . LYS A 1 335 ? -17.055 -2.001 28.827 1.00 94.06 335 LYS A N 1
ATOM 2652 C CA . LYS 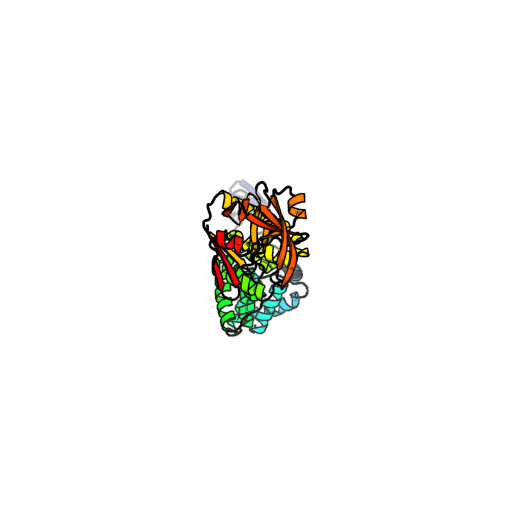A 1 335 ? -16.189 -1.454 29.871 1.00 94.06 335 LYS A CA 1
ATOM 2653 C C . LYS A 1 335 ? -14.966 -0.802 29.237 1.00 94.06 335 LYS A C 1
ATOM 2655 O O . LYS A 1 335 ? -14.303 -1.416 28.402 1.00 94.06 335 LYS A O 1
ATOM 2660 N N . ALA A 1 336 ? -14.662 0.409 29.675 1.00 94.62 336 ALA A N 1
ATOM 2661 C CA . ALA A 1 336 ? -13.504 1.171 29.241 1.00 94.62 336 ALA A CA 1
ATOM 2662 C C . ALA A 1 336 ? -12.910 1.950 30.413 1.00 94.62 336 ALA A C 1
ATOM 2664 O O . ALA A 1 336 ? -13.500 2.043 31.491 1.00 94.62 336 ALA A O 1
ATOM 2665 N N . VAL A 1 337 ? -11.751 2.545 30.178 1.00 94.19 337 VAL A N 1
ATOM 2666 C CA . VAL A 1 337 ? -11.207 3.591 31.032 1.00 94.19 337 VAL A CA 1
ATOM 2667 C C . VAL A 1 337 ? -11.059 4.859 30.210 1.00 94.19 337 VAL A C 1
ATOM 2669 O O . VAL A 1 337 ? -10.375 4.874 29.186 1.00 94.19 337 VAL A O 1
ATOM 2672 N N . ALA A 1 338 ? -11.727 5.913 30.659 1.00 94.62 338 ALA A N 1
ATOM 2673 C CA . ALA A 1 338 ? -11.611 7.239 30.084 1.00 94.62 338 ALA A CA 1
ATOM 2674 C C . ALA A 1 338 ? -10.535 8.019 30.844 1.00 94.62 338 ALA A C 1
ATOM 2676 O O . ALA A 1 338 ? -10.489 7.982 32.071 1.00 94.62 338 ALA A O 1
ATOM 2677 N N . CYS A 1 339 ? -9.643 8.695 30.134 1.00 91.81 339 CYS A N 1
ATOM 2678 C CA . CYS A 1 339 ? -8.650 9.567 30.750 1.00 91.81 339 CYS A CA 1
ATOM 2679 C C . CYS A 1 339 ? -8.332 10.753 29.847 1.00 91.81 339 CYS A C 1
ATOM 2681 O O . CYS A 1 339 ? -8.613 10.749 28.646 1.00 91.81 339 CYS A O 1
ATOM 2683 N N . LYS A 1 340 ? -7.759 11.802 30.440 1.00 89.25 340 LYS A N 1
ATOM 2684 C CA . LYS A 1 340 ? -7.404 13.022 29.716 1.00 89.25 340 LYS A CA 1
ATOM 2685 C C . LYS A 1 340 ? -6.287 12.739 28.708 1.00 89.25 340 LYS A C 1
ATOM 2687 O O . LYS A 1 340 ? -5.224 12.266 29.106 1.00 89.25 340 LYS A O 1
ATOM 2692 N N . ASN A 1 341 ? -6.500 13.090 27.438 1.00 84.50 341 ASN A N 1
ATOM 2693 C CA . ASN A 1 341 ? -5.538 12.919 26.341 1.00 84.50 341 ASN A CA 1
ATOM 2694 C C . ASN A 1 341 ? -5.141 11.456 26.080 1.00 84.50 341 ASN A C 1
ATOM 2696 O O . ASN A 1 341 ? -4.033 11.180 25.611 1.00 84.50 341 ASN A O 1
ATOM 2700 N N . CYS A 1 342 ? -6.013 10.507 26.414 1.00 88.19 342 CYS A N 1
ATOM 2701 C CA . CYS A 1 342 ? -5.739 9.095 26.203 1.00 88.19 342 CYS A CA 1
ATOM 2702 C C . CYS A 1 342 ? -5.977 8.676 24.753 1.00 88.19 342 CYS A C 1
ATOM 2704 O O . CYS A 1 342 ? -6.945 9.073 24.111 1.00 88.19 342 CYS A O 1
ATOM 2706 N N . ALA A 1 343 ? -5.090 7.827 24.234 1.00 87.75 343 ALA A N 1
ATOM 2707 C CA . ALA A 1 343 ? -5.278 7.242 22.916 1.00 87.75 343 ALA A CA 1
ATOM 2708 C C . ALA A 1 343 ? -6.518 6.333 22.904 1.00 87.75 343 ALA A C 1
ATOM 2710 O O . ALA A 1 343 ? -6.788 5.615 23.870 1.00 87.75 343 ALA A O 1
ATOM 2711 N N . PHE A 1 344 ? -7.234 6.322 21.781 1.00 92.62 344 PHE A N 1
ATOM 2712 C CA . PHE A 1 344 ? -8.299 5.355 21.533 1.00 92.62 344 PHE A CA 1
ATOM 2713 C C . PHE A 1 344 ? -7.677 3.995 21.227 1.00 92.62 344 PHE A C 1
ATOM 2715 O O . PHE A 1 344 ? -7.068 3.818 20.169 1.00 92.62 344 PHE A O 1
ATOM 2722 N N . MET A 1 345 ? -7.805 3.045 22.151 1.00 92.94 345 MET A N 1
ATOM 2723 C CA . MET A 1 345 ? -7.161 1.738 22.036 1.00 92.94 345 MET A CA 1
ATOM 2724 C C . MET A 1 345 ? -8.108 0.612 22.429 1.00 92.94 345 MET A C 1
ATOM 2726 O O . MET A 1 345 ? -8.746 0.674 23.473 1.00 92.94 345 MET A O 1
ATOM 2730 N N . LEU A 1 346 ? -8.171 -0.428 21.602 1.00 93.25 346 LEU A N 1
ATOM 2731 C CA . LEU A 1 346 ? -8.813 -1.701 21.893 1.00 93.25 346 LEU A CA 1
ATOM 2732 C C . LEU A 1 346 ? -7.814 -2.636 22.578 1.00 93.25 346 LEU A C 1
ATOM 2734 O O . LEU A 1 346 ? -6.879 -3.130 21.942 1.00 93.25 346 LEU A O 1
ATOM 2738 N N . GLY A 1 347 ? -8.062 -2.900 23.858 1.00 90.31 347 GLY A N 1
ATOM 2739 C CA . GLY A 1 347 ? -7.366 -3.925 24.623 1.00 90.31 347 GLY A CA 1
ATOM 2740 C C . GLY A 1 347 ? -7.961 -5.327 24.462 1.00 90.31 347 GLY A C 1
ATOM 2741 O O . GLY A 1 347 ? -9.022 -5.555 23.864 1.00 90.31 347 GLY A O 1
ATOM 2742 N N . LYS A 1 348 ? -7.259 -6.289 25.051 1.00 89.00 348 LYS A N 1
ATOM 2743 C CA . LYS A 1 348 ? -7.533 -7.723 25.087 1.00 89.00 348 LYS A CA 1
ATOM 2744 C C . LYS A 1 348 ? -8.931 -8.064 25.591 1.00 89.00 348 LYS A C 1
ATOM 2746 O O . LYS A 1 348 ? -9.532 -8.991 25.052 1.00 89.00 348 LYS A O 1
ATOM 2751 N N . ASP A 1 349 ? -9.475 -7.340 26.569 1.00 89.12 349 ASP A N 1
ATOM 2752 C CA . ASP A 1 349 ? -10.810 -7.639 27.105 1.00 89.12 349 ASP A CA 1
ATOM 2753 C C . ASP A 1 349 ? -11.916 -7.437 26.068 1.00 89.12 349 ASP A C 1
ATOM 2755 O O . ASP A 1 349 ? -12.865 -8.220 26.011 1.00 89.12 349 ASP A O 1
ATOM 2759 N N . VAL A 1 350 ? -11.782 -6.422 25.209 1.00 91.19 350 VAL A N 1
ATOM 2760 C CA . VAL A 1 350 ? -12.722 -6.197 24.104 1.00 91.19 350 VAL A CA 1
ATOM 2761 C C . VAL A 1 350 ? -12.495 -7.223 23.000 1.00 91.19 350 VAL A C 1
ATOM 2763 O O . VAL A 1 350 ? -13.450 -7.823 22.516 1.00 91.19 350 VAL A O 1
ATOM 2766 N N . MET A 1 351 ? -11.238 -7.487 22.643 1.00 90.81 351 MET A N 1
ATOM 2767 C CA . MET A 1 351 ? -10.912 -8.450 21.588 1.00 90.81 351 MET A CA 1
ATOM 2768 C C . MET A 1 351 ? -11.314 -9.890 21.923 1.00 90.81 351 MET A C 1
ATOM 2770 O O . MET A 1 351 ? -11.728 -10.625 21.032 1.00 90.81 351 MET A O 1
ATOM 2774 N N . LYS A 1 352 ? -11.254 -10.308 23.194 1.00 92.00 352 LYS A N 1
ATOM 2775 C CA . LYS A 1 352 ? -11.747 -11.628 23.633 1.00 92.00 352 LYS A CA 1
ATOM 2776 C C . LYS A 1 352 ? -13.238 -11.817 23.364 1.00 92.00 352 LYS A C 1
ATOM 2778 O O . LYS A 1 352 ? -13.643 -12.931 23.058 1.00 92.00 352 LYS A O 1
ATOM 2783 N N . LYS A 1 353 ? -14.042 -10.748 23.443 1.00 92.38 353 LYS A N 1
ATOM 2784 C CA . LYS A 1 353 ? -15.469 -10.793 23.072 1.00 92.38 353 LYS A CA 1
ATOM 2785 C C . LYS A 1 353 ? -15.681 -11.016 21.567 1.00 92.38 353 LYS A C 1
ATOM 2787 O O . LYS A 1 353 ? -16.799 -11.307 21.169 1.00 92.38 353 LYS A O 1
ATOM 2792 N N . LEU A 1 354 ? -14.629 -10.861 20.759 1.00 93.25 354 LEU A N 1
ATOM 2793 C CA . LEU A 1 354 ? -14.613 -10.979 19.299 1.00 93.25 354 LEU A CA 1
ATOM 2794 C C . LEU A 1 354 ? -13.684 -12.111 18.821 1.00 93.25 354 LEU A C 1
ATOM 2796 O O . LEU A 1 354 ? -13.069 -11.989 17.760 1.00 93.25 354 LEU A O 1
ATOM 2800 N N . ASN A 1 355 ? -13.515 -13.168 19.628 1.00 92.88 355 ASN A N 1
ATOM 2801 C CA . ASN A 1 355 ? -12.797 -14.400 19.270 1.00 92.88 355 ASN A CA 1
ATOM 2802 C C . ASN A 1 355 ? -11.484 -14.166 18.495 1.00 92.88 355 ASN A C 1
ATOM 2804 O O . ASN A 1 355 ? -11.242 -14.777 17.452 1.00 92.88 355 ASN A O 1
ATOM 2808 N N . PHE A 1 356 ? -10.656 -13.232 18.975 1.00 93.38 356 PHE A N 1
ATOM 2809 C CA . PHE A 1 356 ? -9.507 -12.777 18.201 1.00 93.38 356 PHE A CA 1
ATOM 2810 C C . PHE A 1 356 ? -8.401 -13.831 18.068 1.00 93.38 356 PHE A C 1
ATOM 2812 O O . PHE A 1 356 ? -8.109 -14.577 19.004 1.00 93.38 356 PHE A O 1
ATOM 2819 N N . SER A 1 357 ? -7.707 -13.815 16.930 1.00 93.19 357 SER A N 1
ATOM 2820 C CA . SER A 1 357 ? -6.468 -14.567 16.722 1.00 93.19 357 SER A CA 1
ATOM 2821 C C . SER A 1 357 ? -5.375 -13.672 16.160 1.00 93.19 357 SER A C 1
ATOM 2823 O O . SER A 1 357 ? -5.639 -12.771 15.362 1.00 93.19 357 SER A O 1
ATOM 2825 N N . VAL A 1 358 ? -4.135 -13.951 16.554 1.00 91.31 358 VAL A N 1
ATOM 2826 C CA . VAL A 1 358 ? -2.950 -13.232 16.090 1.00 91.31 358 VAL A CA 1
ATOM 2827 C C . VAL A 1 358 ? -2.075 -14.199 15.310 1.00 91.31 358 VAL A C 1
ATOM 2829 O O . VAL A 1 358 ? -1.706 -15.251 15.826 1.00 91.31 358 VAL A O 1
ATOM 2832 N N . THR A 1 359 ? -1.726 -13.829 14.085 1.00 91.31 359 THR A N 1
ATOM 2833 C CA . THR A 1 359 ? -0.757 -14.552 13.256 1.00 91.31 359 THR A CA 1
ATOM 2834 C C . THR A 1 359 ? 0.288 -13.578 12.739 1.00 91.31 359 THR A C 1
ATOM 2836 O O . THR A 1 359 ? -0.009 -12.401 12.544 1.00 91.31 359 THR A O 1
ATOM 2839 N N . GLU A 1 360 ? 1.494 -14.060 12.475 1.00 89.00 360 GLU A N 1
ATOM 2840 C CA . GLU A 1 360 ? 2.561 -13.257 11.886 1.00 89.00 360 GLU A CA 1
ATOM 2841 C C . GLU A 1 360 ? 3.113 -13.972 10.655 1.00 89.00 360 GLU A C 1
ATOM 2843 O O . GLU A 1 360 ? 3.383 -15.171 10.696 1.00 89.00 360 GLU A O 1
ATOM 2848 N N . SER A 1 361 ? 3.251 -13.240 9.553 1.00 84.25 361 SER A N 1
ATOM 2849 C CA . SER A 1 361 ? 3.842 -13.746 8.317 1.00 84.25 361 SER A CA 1
ATOM 2850 C C . SER A 1 361 ? 4.794 -12.699 7.762 1.00 84.25 361 SER A C 1
ATOM 2852 O O . SER A 1 361 ? 4.399 -11.555 7.555 1.00 84.25 361 SER A O 1
ATOM 2854 N N . LYS A 1 362 ? 6.063 -13.079 7.552 1.00 80.62 362 LYS A N 1
ATOM 2855 C CA . LYS A 1 362 ? 7.104 -12.222 6.946 1.00 80.62 362 LYS A CA 1
ATOM 2856 C C . LYS A 1 362 ? 7.197 -10.822 7.592 1.00 80.62 362 LYS A C 1
ATOM 2858 O O . LYS A 1 362 ? 7.289 -9.802 6.913 1.00 80.62 362 LYS A O 1
ATOM 2863 N N . GLY A 1 363 ? 7.141 -10.777 8.927 1.00 79.62 363 GLY A N 1
ATOM 2864 C CA . GLY A 1 363 ? 7.220 -9.540 9.715 1.00 79.62 363 GLY A CA 1
ATOM 2865 C C . GLY A 1 363 ? 5.964 -8.660 9.667 1.00 79.62 363 GLY A C 1
ATOM 2866 O O . GLY A 1 363 ? 6.016 -7.501 10.073 1.00 79.62 363 GLY A O 1
ATOM 2867 N N . VAL A 1 364 ? 4.845 -9.171 9.145 1.00 86.25 364 VAL A N 1
ATOM 2868 C CA . VAL A 1 364 ? 3.538 -8.503 9.170 1.00 86.25 364 VAL A CA 1
ATOM 2869 C C . VAL A 1 364 ? 2.656 -9.203 10.190 1.00 86.25 364 VAL A C 1
ATOM 2871 O O . VAL A 1 364 ? 2.408 -10.408 10.101 1.00 86.25 364 VAL A O 1
ATOM 2874 N N . LYS A 1 365 ? 2.162 -8.435 11.162 1.00 89.94 365 LYS A N 1
ATOM 2875 C CA . LYS A 1 365 ? 1.212 -8.930 12.158 1.00 89.94 365 LYS A CA 1
ATOM 2876 C C . LYS A 1 365 ? -0.198 -8.831 11.590 1.00 89.94 365 LYS A C 1
ATOM 2878 O O . LYS A 1 365 ? -0.588 -7.791 11.059 1.00 89.94 365 LYS A O 1
ATOM 2883 N N . HIS A 1 366 ? -0.963 -9.902 11.746 1.00 91.44 366 HIS A N 1
ATOM 2884 C CA . HIS A 1 366 ? -2.361 -9.992 11.356 1.00 91.44 366 HIS A CA 1
ATOM 2885 C C . HIS A 1 366 ? -3.201 -10.315 12.591 1.00 91.44 366 HIS A C 1
ATOM 2887 O O . HIS A 1 366 ? -2.950 -11.299 13.289 1.00 91.44 366 HIS A O 1
ATOM 2893 N N . ILE A 1 367 ? -4.202 -9.485 12.858 1.00 93.31 367 ILE A N 1
ATOM 2894 C CA . ILE A 1 367 ? -5.232 -9.722 13.863 1.00 93.31 367 ILE A CA 1
ATOM 2895 C C . ILE A 1 367 ? -6.523 -10.022 13.123 1.00 93.31 367 ILE A C 1
ATOM 2897 O O . ILE A 1 367 ? -6.980 -9.231 12.305 1.00 93.31 367 ILE A O 1
ATOM 2901 N N . THR A 1 368 ? -7.111 -11.168 13.423 1.00 95.12 368 THR A N 1
ATOM 2902 C CA . THR A 1 368 ? -8.427 -11.542 12.912 1.00 95.12 368 THR A CA 1
ATOM 2903 C C . THR A 1 368 ? -9.434 -11.422 14.041 1.00 95.12 368 THR A C 1
ATOM 2905 O O . THR A 1 368 ? -9.163 -11.916 15.133 1.00 95.12 368 THR A O 1
ATOM 2908 N N . LEU A 1 369 ? -10.566 -10.767 13.790 1.00 94.56 369 LEU A N 1
ATOM 2909 C CA . LEU A 1 369 ? -11.686 -10.645 14.729 1.00 94.56 369 LEU A CA 1
ATOM 2910 C C . LEU A 1 369 ? -12.914 -11.331 14.128 1.00 94.56 369 LEU A C 1
ATOM 2912 O O . L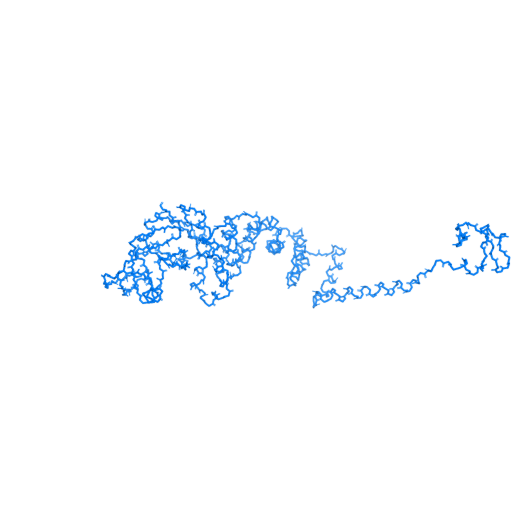EU A 1 369 ? -13.193 -11.146 12.941 1.00 94.56 369 LEU A O 1
ATOM 2916 N N . LYS A 1 370 ? -13.636 -12.108 14.940 1.00 93.75 370 LYS A N 1
ATOM 2917 C CA . LYS A 1 370 ? -14.816 -12.884 14.530 1.00 93.75 370 LYS A CA 1
ATOM 2918 C C . LYS A 1 370 ? -15.917 -12.777 15.580 1.00 93.75 370 LYS A C 1
ATOM 2920 O O . LYS A 1 370 ? -15.620 -12.775 16.773 1.00 93.75 370 LYS A O 1
ATOM 2925 N N . GLN A 1 371 ? -17.170 -12.704 15.143 1.00 83.31 371 GLN A N 1
ATOM 2926 C CA . GLN A 1 371 ? -18.313 -12.731 16.061 1.00 83.31 371 GLN A CA 1
ATOM 2927 C C . GLN A 1 371 ? -18.632 -14.146 16.539 1.0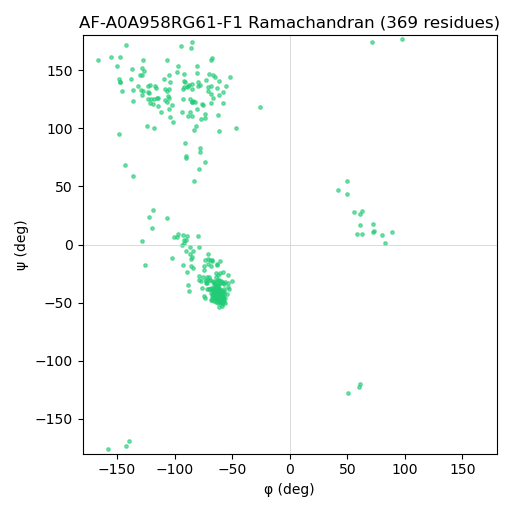0 83.31 371 GLN A C 1
ATOM 2929 O O . GLN A 1 371 ? -18.526 -15.084 15.717 1.00 83.31 371 GLN A O 1
#

Radius of gyration: 36.69 Å; Cα contacts (8 Å, |Δi|>4): 568; chains: 1; bounding box: 53×43×128 Å

pLDDT: mean 88.22, std 11.36, range [37.06, 98.75]

Nearest PDB structures (foldseek):
  8cqq-assembly1_A  TM=7.464E-01  e=8.504E-07  synthetic construct
  1w3b-assembly1_B  TM=6.714E-01  e=3.653E-05  Homo sapiens
  6tlj-assembly1_P  TM=6.280E-01  e=7.203E-05  Homo sapiens
  2q7f-assembly2_B  TM=7.200E-01  e=3.636E-04  Bacillus subtilis
  6yj6-assembly1_A  TM=4.902E-01  e=9.853E-05  Saccharomyces cerevisiae

Foldseek 3Di:
DDQQQADPVPRHGFDPVQDDPQWGADPVGDIDGPVVRPPPDPPPPVVVVVVVVVVVVVVVLVVVCVLLPPCSVLVVVLVVCVVVVNDALVSLQVQLVSCVVSVNLVSNLVSLVVSCVRPVLDLVSLLSNLLSCLVVQVLVSSLVSLVSSVVVDVDALSSLLSNLSSCLSVPVLVSSLVSLLVSCLRPVPPVVSLVSNLVSCVVVVLLFQSLQSLQVCCVVPVVCCVVCVVVNVVSLVSLVVCLVVDDDQKHKWKDQDQFTWWFKDAPPDPDTDTAGEHAQAAFFEDAPVVCVVVVQDKDWPAWDWGQDPVRDIFIFTWIWGQWMDTRSDIDGRHIHTHHHPDGGHDYNNNQVVFVWDWDDDPSMIMIMGGD

Secondary structure (DSSP, 8-state):
-----B-TTT--B--GGGEETTEEE-TTS-EEEHHHH--------HHHHHHHHHHHHHHHHHHHHHHHGGGHHHHHHHHHHHHTT---HHHHHHHHHHHHHTT-HHHHHHHHHHHHHH-TT-HHHHHHHHHHHHHTT-HHHHHHHHHHHHTT----HHHHHHHHHHHHHHT-HHHHHHHHHHHHHH-TT-HHHHHHHHHHHHHTT-HHHHHHHHHHHHHH-GGGGGTTHHHHHHHHHHHHHHHHH---SEEEEEESSS-EEEEEEETT---EEEEEE-TT--S-EEEHHHHHHTT---EEEEEEEEE-TTS-EEEEEEEEEEEEEETTEEEEEEEEEEETT---EE-HHHHHTTT-EEEEETTEEEEEEE-

Mean predicted aligned error: 10.85 Å

Solvent-accessible surface area (backbone atoms only — not comparable to full-atom values): 19807 Å² total; per-residue (Å²): 135,85,76,86,49,48,38,93,88,77,62,48,76,58,61,79,90,42,48,60,90,57,40,33,56,45,98,88,74,49,71,50,52,49,73,74,70,67,70,62,80,84,72,75,55,67,68,61,56,49,53,52,52,52,51,51,52,51,51,48,52,52,55,49,34,66,75,41,49,94,49,34,68,58,50,54,53,47,52,54,35,49,75,69,69,65,58,48,41,64,54,26,38,52,50,13,51,56,23,46,77,73,68,37,33,70,56,12,27,51,24,20,49,55,11,27,74,68,39,78,84,42,46,72,41,29,46,55,27,17,44,27,24,26,75,70,62,43,15,70,63,12,45,57,30,37,55,61,19,55,74,78,40,92,69,52,36,68,53,32,31,32,46,15,49,11,29,48,71,67,64,41,56,70,63,13,54,51,29,32,49,55,12,39,70,68,35,76,82,46,62,65,52,51,51,54,44,35,53,50,27,49,78,69,70,38,36,53,32,29,49,4,50,50,37,36,45,42,71,78,39,56,84,54,44,73,81,47,41,66,58,53,53,52,49,54,50,52,40,48,56,47,56,73,75,43,92,67,65,62,49,57,33,37,28,79,58,83,55,25,18,43,49,30,30,48,70,98,48,92,58,75,42,66,24,35,43,37,82,84,31,63,55,28,34,31,31,41,61,60,34,61,78,68,69,52,70,67,48,80,75,48,80,39,80,40,74,45,90,86,71,48,77,43,74,27,32,34,29,34,28,66,41,40,25,57,65,82,46,80,41,64,70,41,67,33,33,29,19,81,88,35,63,47,30,44,8,31,61,60,39,61,76,23,63,52,48,80,50,74,57,97,76,31,45,34,41,36,39,28,120